Protein AF-0000000080101592 (afdb_homodimer)

Secondary structure (DSSP, 8-state):
------------PPPSEEEPP--GGGGG--S---B-SSPEEEEEEEE-TT--EEESSTT--EE-GGGGGSPTTS--EETTTTGGG-B---S--TTHHHHHHHHHH-TT-B-HHHHTTT-SEEEEHHHHHHHHHTTT-TT--EEEEEEEETTEEEEEEE--HHHHHHHHT--HHHHHHHHHHHHHHHHHEE-TT-SS---SSPPBSS-EEEEEEEEEEE--TTT-SS--EEEEEEEEE--EE-TTS-EEEEEEEES---HHHHHSHHHHHHHHHHHTTT--EEEEEEE-TTSEEEEEEEEEGGGHHHH-SS-HHHHHHHHHHHHHHHHHH--STT-EEEEEE-GGGHHHHHEEEEEE-GGG--SS-HHHHTTB-/------------PPPSEEEPP--GGGGG--S---B-SSPEEEEEEEE-TT--EEESSTT--EE-GGGGGSPTTS--EETTTTGGG-B---S--TTHHHHHHHHHH-TT-B-HHHHTTT-SEEEEHHHHHHHHHTTT-TT--EEEEEEEETTEEEEEEE--HHHHHHHHT--HHHHHHHHHHHHHHHHHEE-TT-SS---SSPPBSS-EEEEEEEEEEE--TTT-SS--EEEEEEEEE--EE-TTS-EEEEEEEES---HHHHHSHHHHHHHHHHHTTT--EEEEEEE-TTSEEEEEEEEEGGGHHHH-SS-HHHHHHHHHHHHHHHHHH--STT-EEEEEE-GGGHHHHHEEEEEE-GGG--SS-HHHHTTB-

Nearest PDB structures (foldseek):
  6wuk-assembly1_A  TM=8.556E-01  e=9.320E-30  Mus musculus
  6aix-assembly1_A  TM=8.613E-01  e=5.059E-29  Mus musculus
  6aiy-assembly1_A  TM=8.621E-01  e=6.843E-29  Mus musculus
  3fqj-assembly1_A  TM=8.572E-01  e=7.722E-29  Mus musculus
  3fqi-assembly1_A  TM=8.620E-01  e=3.292E-28  Mus musculus

Structure (mmCIF, N/CA/C/O backbone):
data_AF-0000000080101592-model_v1
#
loop_
_entity.id
_entity.type
_entity.pdbx_description
1 polymer 'Decapping nuclease'
#
loop_
_atom_site.group_PDB
_atom_site.id
_atom_site.type_symbol
_atom_site.label_atom_id
_atom_site.label_alt_id
_atom_site.label_comp_id
_atom_site.label_asym_id
_atom_site.label_entity_id
_atom_site.label_seq_id
_atom_site.pdbx_PDB_ins_code
_atom_site.Cartn_x
_atom_site.Cartn_y
_atom_site.Cartn_z
_atom_site.occupancy
_atom_site.B_iso_or_equiv
_atom_site.auth_seq_id
_atom_site.auth_comp_id
_atom_site.auth_asym_id
_atom_site.auth_atom_id
_atom_site.pdbx_PDB_model_num
ATOM 1 N N . MET A 1 1 ? 47.469 8.672 8.914 1 27.03 1 MET A N 1
ATOM 2 C CA . MET A 1 1 ? 46.625 8.68 7.723 1 27.03 1 MET A CA 1
ATOM 3 C C . MET A 1 1 ? 46.406 7.262 7.211 1 27.03 1 MET A C 1
ATOM 5 O O . MET A 1 1 ? 46.188 7.059 6.016 1 27.03 1 MET A O 1
ATOM 9 N N . GLN A 1 2 ? 46.469 6.207 8.016 1 30.5 2 GLN A N 1
ATOM 10 C CA . GLN A 1 2 ? 46.406 4.809 7.605 1 30.5 2 GLN A CA 1
ATOM 11 C C . GLN A 1 2 ? 45.031 4.492 7.02 1 30.5 2 GLN A C 1
ATOM 13 O O . GLN A 1 2 ? 44 4.68 7.684 1 30.5 2 GLN A O 1
ATOM 18 N N . MET A 1 3 ? 44.844 4.559 5.625 1 28.98 3 MET A N 1
ATOM 19 C CA . MET A 1 3 ? 43.75 4.18 4.746 1 28.98 3 MET A CA 1
ATOM 20 C C . MET A 1 3 ? 43.25 2.76 5.043 1 28.98 3 MET A C 1
ATOM 22 O O . MET A 1 3 ? 44.062 1.817 5.004 1 28.98 3 MET A O 1
ATOM 26 N N . HIS A 1 4 ? 42.344 2.557 5.988 1 32.12 4 HIS A N 1
ATOM 27 C CA . HIS A 1 4 ? 41.688 1.273 6.164 1 32.12 4 HIS A CA 1
ATOM 28 C C . HIS A 1 4 ? 41.188 0.731 4.832 1 32.12 4 HIS A C 1
ATOM 30 O O . HIS A 1 4 ? 40.281 1.323 4.215 1 32.12 4 HIS A O 1
ATOM 36 N N . GLN A 1 5 ? 42.031 0.12 4.008 1 31.02 5 GLN A N 1
ATOM 37 C CA . GLN A 1 5 ? 41.688 -0.675 2.834 1 31.02 5 GLN A CA 1
ATOM 38 C C . GLN A 1 5 ? 40.531 -1.646 3.145 1 31.02 5 GLN A C 1
ATOM 40 O O . GLN A 1 5 ? 40.688 -2.543 3.975 1 31.02 5 GLN A O 1
ATOM 45 N N . GLN A 1 6 ? 39.312 -1.192 3.205 1 32.12 6 GLN A N 1
ATOM 46 C CA . GLN A 1 6 ? 38.219 -2.148 3.146 1 32.12 6 GLN A CA 1
ATOM 47 C C . GLN A 1 6 ? 38.5 -3.262 2.145 1 32.12 6 GLN A C 1
ATOM 49 O O . GLN A 1 6 ? 38.688 -3.002 0.953 1 32.12 6 GLN A O 1
ATOM 54 N N . GLN A 1 7 ? 39.312 -4.227 2.477 1 32.22 7 GLN A N 1
ATOM 55 C CA . GLN A 1 7 ? 39.5 -5.426 1.667 1 32.22 7 GLN A CA 1
ATOM 56 C C . GLN A 1 7 ? 38.156 -5.883 1.061 1 32.22 7 GLN A C 1
ATOM 58 O O . GLN A 1 7 ? 37.219 -6.23 1.786 1 32.22 7 GLN A O 1
ATOM 63 N N . GLN A 1 8 ? 37.781 -5.348 -0.019 1 35.91 8 GLN A N 1
ATOM 64 C CA . GLN A 1 8 ? 36.781 -6.012 -0.834 1 35.91 8 GLN A CA 1
ATOM 65 C C . GLN A 1 8 ? 37 -7.52 -0.874 1 35.91 8 GLN A C 1
ATOM 67 O O . GLN A 1 8 ? 38.031 -7.988 -1.388 1 35.91 8 GLN A O 1
ATOM 72 N N . VAL A 1 9 ? 36.781 -8.25 0.094 1 37.69 9 VAL A N 1
ATOM 73 C CA . VAL A 1 9 ? 36.875 -9.695 -0.072 1 37.69 9 VAL A CA 1
ATOM 74 C C . VAL A 1 9 ? 36.406 -10.086 -1.475 1 37.69 9 VAL A C 1
ATOM 76 O O . VAL A 1 9 ? 35.25 -9.859 -1.839 1 37.69 9 VAL A O 1
ATOM 79 N N . SER A 1 10 ? 37.219 -10.125 -2.428 1 43.47 10 SER A N 1
ATOM 80 C CA . SER A 1 10 ? 36.969 -10.57 -3.797 1 43.47 10 SER A CA 1
ATOM 81 C C . SER A 1 10 ? 36.219 -11.898 -3.82 1 43.47 10 SER A C 1
ATOM 83 O O . SER A 1 10 ? 36.719 -12.914 -3.33 1 43.47 10 SER A O 1
ATOM 85 N N . ARG A 1 11 ? 34.938 -11.945 -3.646 1 53.31 11 ARG A N 1
ATOM 86 C CA . ARG A 1 11 ? 34.188 -13.18 -3.809 1 53.31 11 ARG A CA 1
ATOM 87 C C . ARG A 1 11 ? 34.625 -13.93 -5.059 1 53.31 11 ARG A C 1
ATOM 89 O O . ARG A 1 11 ? 34.875 -13.32 -6.102 1 53.31 11 ARG A O 1
ATOM 96 N N . ARG A 1 12 ? 35.188 -15.109 -4.895 1 53.81 12 ARG A N 1
ATOM 97 C CA . ARG A 1 12 ? 35.594 -15.984 -5.988 1 53.81 12 ARG A CA 1
ATOM 98 C C . ARG A 1 12 ? 34.5 -16.031 -7.078 1 53.81 12 ARG A C 1
ATOM 100 O O . ARG A 1 12 ? 33.312 -16.125 -6.781 1 53.81 12 ARG A O 1
ATOM 107 N N . PRO A 1 13 ? 34.969 -15.727 -8.344 1 62.84 13 PRO A N 1
ATOM 108 C CA . PRO A 1 13 ? 34.031 -15.781 -9.461 1 62.84 13 PRO A CA 1
ATOM 109 C C . PRO A 1 13 ? 33.281 -17.125 -9.555 1 62.84 13 PRO A C 1
ATOM 111 O O . PRO A 1 13 ? 33.906 -18.172 -9.367 1 62.84 13 PRO A O 1
ATOM 114 N N . ILE A 1 14 ? 31.984 -17.062 -9.492 1 71.31 14 ILE A N 1
ATOM 115 C CA . ILE A 1 14 ? 31.172 -18.266 -9.664 1 71.31 14 ILE A CA 1
ATOM 116 C C . ILE A 1 14 ? 31.406 -18.844 -11.047 1 71.31 14 ILE A C 1
ATOM 118 O O . ILE A 1 14 ? 31.469 -18.125 -12.039 1 71.31 14 ILE A O 1
ATOM 122 N N . ALA A 1 15 ? 31.625 -20.094 -11.055 1 79.38 15 ALA A N 1
ATOM 123 C CA . ALA A 1 15 ? 31.828 -20.828 -12.305 1 79.38 15 ALA A CA 1
ATOM 124 C C . ALA A 1 15 ? 30.641 -20.625 -13.258 1 79.38 15 ALA A C 1
ATOM 126 O O . ALA A 1 15 ? 29.578 -20.172 -12.836 1 79.38 15 ALA A O 1
ATOM 127 N N . ASN A 1 16 ? 30.891 -20.875 -14.516 1 86.94 16 ASN A N 1
ATOM 128 C CA . ASN A 1 16 ? 29.875 -20.688 -15.555 1 86.94 16 ASN A CA 1
ATOM 129 C C . ASN A 1 16 ? 28.688 -21.625 -15.352 1 86.94 16 ASN A C 1
ATOM 131 O O . ASN A 1 16 ? 27.562 -21.297 -15.727 1 86.94 16 ASN A O 1
ATOM 135 N N . GLU A 1 17 ? 29.016 -22.766 -14.766 1 90.44 17 GLU A N 1
ATOM 136 C CA . GLU A 1 17 ? 27.984 -23.734 -14.398 1 90.44 17 GLU A CA 1
ATOM 137 C C . GLU A 1 17 ? 28.188 -24.234 -12.977 1 90.44 17 GLU A C 1
ATOM 139 O O . GLU A 1 17 ? 29.297 -24.578 -12.57 1 90.44 17 GLU A O 1
ATOM 144 N N . VAL A 1 18 ? 27.078 -24.188 -12.273 1 93.44 18 VAL A N 1
ATOM 145 C CA . VAL A 1 18 ? 27.188 -24.562 -10.867 1 93.44 18 VAL A CA 1
ATOM 146 C C . VAL A 1 18 ? 26 -25.438 -10.477 1 93.44 18 VAL A C 1
ATOM 148 O O . VAL A 1 18 ? 24.875 -25.188 -10.891 1 93.44 18 VAL A O 1
ATOM 151 N N . HIS A 1 19 ? 26.344 -26.531 -9.781 1 95.12 19 HIS A N 1
ATOM 152 C CA . HIS A 1 19 ? 25.328 -27.297 -9.062 1 95.12 19 HIS A CA 1
ATOM 153 C C . HIS A 1 19 ? 25.031 -26.672 -7.703 1 95.12 19 HIS A C 1
ATOM 155 O O . HIS A 1 19 ? 25.938 -26.484 -6.891 1 95.12 19 HIS A O 1
ATOM 161 N N . ILE A 1 20 ? 23.781 -26.344 -7.465 1 95.5 20 ILE A N 1
ATOM 162 C CA . ILE A 1 20 ? 23.406 -25.812 -6.164 1 95.5 20 ILE A CA 1
ATOM 163 C C . ILE A 1 20 ? 23.078 -26.953 -5.203 1 95.5 20 ILE A C 1
ATOM 165 O O . ILE A 1 20 ? 22.109 -27.688 -5.414 1 95.5 20 ILE A O 1
ATOM 169 N N . PRO A 1 21 ? 23.812 -27.016 -4.176 1 93.75 21 PRO A N 1
ATOM 170 C CA . PRO A 1 21 ? 23.594 -28.141 -3.258 1 93.75 21 PRO A CA 1
ATOM 171 C C . PRO A 1 21 ? 22.312 -28 -2.439 1 93.75 21 PRO A C 1
ATOM 173 O O . PRO A 1 21 ? 21.922 -26.875 -2.105 1 93.75 21 PRO A O 1
ATOM 176 N N . PHE A 1 22 ? 21.719 -29.078 -2.146 1 94.31 22 PHE A N 1
ATOM 177 C CA . PHE A 1 22 ? 20.547 -29.141 -1.283 1 94.31 22 PHE A CA 1
ATOM 178 C C . PHE A 1 22 ? 20.875 -29.844 0.029 1 94.31 22 PHE A C 1
ATOM 180 O O . PHE A 1 22 ? 21.469 -30.938 0.027 1 94.31 22 PHE A O 1
ATOM 187 N N . ASP A 1 23 ? 20.531 -29.219 1.12 1 91.31 23 ASP A N 1
ATOM 188 C CA . ASP A 1 23 ? 20.766 -29.766 2.453 1 91.31 23 ASP A CA 1
ATOM 189 C C . ASP A 1 23 ? 19.453 -30.156 3.129 1 91.31 23 ASP A C 1
ATOM 191 O O . ASP A 1 23 ? 18.656 -29.281 3.488 1 91.31 23 ASP A O 1
ATOM 195 N N . ASN A 1 24 ? 19.328 -31.422 3.447 1 92.06 24 ASN A N 1
ATOM 196 C CA . ASN A 1 24 ? 18.094 -31.922 4.055 1 92.06 24 ASN A CA 1
ATOM 197 C C . ASN A 1 24 ? 17.844 -31.297 5.422 1 92.06 24 ASN A C 1
ATOM 199 O O . ASN A 1 24 ? 16.734 -31.344 5.938 1 92.06 24 ASN A O 1
ATOM 203 N N . GLN A 1 25 ? 18.781 -30.703 5.984 1 90.75 25 GLN A N 1
ATOM 204 C CA . GLN A 1 25 ? 18.641 -30.078 7.297 1 90.75 25 GLN A CA 1
ATOM 205 C C . GLN A 1 25 ? 17.688 -28.875 7.227 1 90.75 25 GLN A C 1
ATOM 207 O O . GLN A 1 25 ? 17.203 -28.406 8.258 1 90.75 25 GLN A O 1
ATOM 212 N N . ILE A 1 26 ? 17.391 -28.516 5.949 1 91.44 26 ILE A N 1
ATOM 213 C CA . ILE A 1 26 ? 16.547 -27.359 5.734 1 91.44 26 ILE A CA 1
ATOM 214 C C . ILE A 1 26 ? 15.164 -27.609 6.34 1 91.44 26 ILE A C 1
ATOM 216 O O . ILE A 1 26 ? 14.5 -26.688 6.805 1 91.44 26 ILE A O 1
ATOM 220 N N . TYR A 1 27 ? 14.742 -28.844 6.441 1 91.38 27 TYR A N 1
ATOM 221 C CA . TYR A 1 27 ? 13.406 -29.203 6.91 1 91.38 27 TYR A CA 1
ATOM 222 C C . TYR A 1 27 ? 13.258 -28.938 8.398 1 91.38 27 TYR A C 1
ATOM 224 O O . TYR A 1 27 ? 12.141 -28.844 8.914 1 91.38 27 TYR A O 1
ATOM 232 N N . GLY A 1 28 ? 14.383 -28.766 9.141 1 87.38 28 GLY A N 1
ATOM 233 C CA . GLY A 1 28 ? 14.383 -28.484 10.57 1 87.38 28 GLY A CA 1
ATOM 234 C C . GLY A 1 28 ? 14.508 -27 10.875 1 87.38 28 GLY A C 1
ATOM 235 O O . GLY A 1 28 ? 14.742 -26.625 12.031 1 87.38 28 GLY A O 1
ATOM 236 N N . THR A 1 29 ? 14.43 -26.234 9.852 1 85.19 29 THR A N 1
ATOM 237 C CA . THR A 1 29 ? 14.57 -24.797 10.031 1 85.19 29 THR A CA 1
ATOM 238 C C . THR A 1 29 ? 13.539 -24.281 11.039 1 85.19 29 THR A C 1
ATOM 240 O O . THR A 1 29 ? 12.352 -24.578 10.922 1 85.19 29 THR A O 1
ATOM 243 N N . LYS A 1 30 ? 14.039 -23.656 12.18 1 76.94 30 LYS A N 1
ATOM 244 C CA . LYS A 1 30 ? 13.156 -23.125 13.219 1 76.94 30 LYS A CA 1
ATOM 245 C C . LYS A 1 30 ? 13.141 -21.594 13.195 1 76.94 30 LYS A C 1
ATOM 247 O O . LYS A 1 30 ? 12.156 -20.984 13.609 1 76.94 30 LYS A O 1
ATOM 252 N N . ASN A 1 31 ? 14.391 -21.047 12.875 1 62.19 31 ASN A N 1
ATOM 253 C CA . ASN A 1 31 ? 14.461 -19.594 12.883 1 62.19 31 ASN A CA 1
ATOM 254 C C . ASN A 1 31 ? 13.922 -19 11.586 1 62.19 31 ASN A C 1
ATOM 256 O O . ASN A 1 31 ? 14.312 -19.422 10.492 1 62.19 31 ASN A O 1
ATOM 260 N N . PRO A 1 32 ? 12.805 -18.516 11.656 1 53.41 32 PRO A N 1
ATOM 261 C CA . PRO A 1 32 ? 12.109 -18.062 10.453 1 53.41 32 PRO A CA 1
ATOM 262 C C . PRO A 1 32 ? 13.016 -17.266 9.523 1 53.41 32 PRO A C 1
ATOM 264 O O . PRO A 1 32 ? 13.727 -16.359 9.961 1 53.41 32 PRO A O 1
ATOM 267 N N . PRO A 1 33 ? 13.531 -17.922 8.406 1 54.38 33 PRO A N 1
ATOM 268 C CA . PRO A 1 33 ? 14.016 -16.938 7.43 1 54.38 33 PRO A CA 1
ATOM 269 C C . PRO A 1 33 ? 13.062 -15.758 7.266 1 54.38 33 PRO A C 1
ATOM 271 O O . PRO A 1 33 ? 11.852 -15.945 7.16 1 54.38 33 PRO A O 1
ATOM 274 N N . ARG A 1 34 ? 13.445 -14.5 7.762 1 58.56 34 ARG A N 1
ATOM 275 C CA . ARG A 1 34 ? 12.578 -13.344 7.949 1 58.56 34 ARG A CA 1
ATOM 276 C C . ARG A 1 34 ? 12.039 -12.836 6.613 1 58.56 34 ARG A C 1
ATOM 278 O O . ARG A 1 34 ? 12.758 -12.164 5.867 1 58.56 34 ARG A O 1
ATOM 285 N N . PHE A 1 35 ? 11.547 -13.875 5.602 1 54.69 35 PHE A N 1
ATOM 286 C CA . PHE A 1 35 ? 10.641 -13.078 4.785 1 54.69 35 PHE A CA 1
ATOM 287 C C . PHE A 1 35 ? 9.703 -12.258 5.664 1 54.69 35 PHE A C 1
ATOM 289 O O . PHE A 1 35 ? 9.102 -12.781 6.598 1 54.69 35 PHE A O 1
ATOM 296 N N . GLU A 1 36 ? 10.133 -11.039 5.809 1 56.06 36 GLU A N 1
ATOM 297 C CA . GLU A 1 36 ? 9.406 -10.164 6.723 1 56.06 36 GLU A CA 1
ATOM 298 C C . GLU A 1 36 ? 7.945 -10.578 6.848 1 56.06 36 GLU A C 1
ATOM 300 O O . GLU A 1 36 ? 7.32 -10.977 5.863 1 56.06 36 GLU A O 1
ATOM 305 N N . LYS A 1 37 ? 7.523 -10.703 8.008 1 59.22 37 LYS A N 1
ATOM 306 C CA . LYS A 1 37 ? 6.207 -11.172 8.43 1 59.22 37 LYS A CA 1
ATOM 307 C C . LYS A 1 37 ? 5.102 -10.555 7.57 1 59.22 37 LYS A C 1
ATOM 309 O O . LYS A 1 37 ? 4.133 -11.234 7.223 1 59.22 37 LYS A O 1
ATOM 314 N N . GLN A 1 38 ? 5.32 -9.383 7.164 1 72.5 38 GLN A N 1
ATOM 315 C CA . GLN A 1 38 ? 4.234 -8.852 6.344 1 72.5 38 GLN A CA 1
ATOM 316 C C . GLN A 1 38 ? 4.781 -8.07 5.152 1 72.5 38 GLN A C 1
ATOM 318 O O . GLN A 1 38 ? 5.523 -7.098 5.332 1 72.5 38 GLN A O 1
ATOM 323 N N . ALA A 1 39 ? 4.5 -8.664 3.961 1 89.06 39 ALA A N 1
ATOM 324 C CA . ALA A 1 39 ? 4.852 -7.965 2.727 1 89.06 39 ALA A CA 1
ATOM 325 C C . ALA A 1 39 ? 4.219 -6.578 2.68 1 89.06 39 ALA A C 1
ATOM 327 O O . ALA A 1 39 ? 3.137 -6.363 3.234 1 89.06 39 ALA A O 1
ATOM 328 N N . LYS A 1 40 ? 4.91 -5.68 2.172 1 92.88 40 LYS A N 1
ATOM 329 C CA . LYS A 1 40 ? 4.41 -4.316 2.047 1 92.88 40 LYS A CA 1
ATOM 330 C C . LYS A 1 40 ? 3.611 -4.137 0.76 1 92.88 40 LYS A C 1
ATOM 332 O O . LYS A 1 40 ? 4.137 -4.336 -0.337 1 92.88 40 LYS A O 1
ATOM 337 N N . PHE A 1 41 ? 2.357 -3.807 0.931 1 96.06 41 PHE A N 1
ATOM 338 C CA . PHE A 1 41 ? 1.538 -3.471 -0.227 1 96.06 41 PHE A CA 1
ATOM 339 C C . PHE A 1 41 ? 2.053 -2.209 -0.907 1 96.06 41 PHE A C 1
ATOM 341 O O . PHE A 1 41 ? 2.385 -1.229 -0.237 1 96.06 41 PHE A O 1
ATOM 348 N N . ILE A 1 42 ? 2.08 -2.223 -2.309 1 97.19 42 ILE A N 1
ATOM 349 C CA . ILE A 1 42 ? 2.604 -1.077 -3.045 1 97.19 42 ILE A CA 1
ATOM 350 C C . ILE A 1 42 ? 1.514 -0.505 -3.949 1 97.19 42 ILE A C 1
ATOM 352 O O . ILE A 1 42 ? 1.354 0.714 -4.043 1 97.19 42 ILE A O 1
ATOM 356 N N . SER A 1 43 ? 0.833 -1.422 -4.613 1 97.75 43 SER A N 1
ATOM 357 C CA . SER A 1 43 ? -0.112 -0.959 -5.625 1 97.75 43 SER A CA 1
ATOM 358 C C . SER A 1 43 ? -1.057 -2.078 -6.051 1 97.75 43 SER A C 1
ATOM 360 O O . SER A 1 43 ? -0.912 -3.221 -5.613 1 97.75 43 SER A O 1
ATOM 362 N N . GLU A 1 44 ? -2.039 -1.667 -6.746 1 98.31 44 GLU A N 1
ATOM 363 C CA . GLU A 1 44 ? -2.965 -2.584 -7.402 1 98.31 44 GLU A CA 1
ATOM 364 C C . GLU A 1 44 ? -3.354 -2.08 -8.789 1 98.31 44 GLU A C 1
ATOM 366 O O . GLU A 1 44 ? -3.328 -0.874 -9.047 1 98.31 44 GLU A O 1
ATOM 371 N N . TYR A 1 45 ? -3.691 -2.996 -9.688 1 98.56 45 TYR A N 1
ATOM 372 C CA . TYR A 1 45 ? -4.082 -2.621 -11.039 1 98.56 45 TYR A CA 1
ATOM 373 C C . TYR A 1 45 ? -4.961 -3.695 -11.672 1 98.56 45 TYR A C 1
ATOM 375 O O . TYR A 1 45 ? -5.043 -4.816 -11.164 1 98.56 45 TYR A O 1
ATOM 383 N N . CYS A 1 46 ? -5.586 -3.312 -12.727 1 98.19 46 CYS A N 1
ATOM 384 C CA . CYS A 1 46 ? -6.391 -4.215 -13.547 1 98.19 46 CYS A CA 1
ATOM 385 C C . CYS A 1 46 ? -5.867 -4.266 -14.977 1 98.19 46 CYS A C 1
ATOM 387 O O . CYS A 1 46 ? -5.246 -3.312 -15.445 1 98.19 46 CYS A O 1
ATOM 389 N N . ILE A 1 47 ? -6.023 -5.375 -15.539 1 97.88 47 ILE A N 1
ATOM 390 C CA . ILE A 1 47 ? -5.793 -5.535 -16.969 1 97.88 47 ILE A CA 1
ATOM 391 C C . ILE A 1 47 ? -7.121 -5.746 -17.688 1 97.88 47 ILE A C 1
ATOM 393 O O . ILE A 1 47 ? -7.887 -6.652 -17.344 1 97.88 47 ILE A O 1
ATOM 397 N N . THR A 1 48 ? -7.391 -4.941 -18.656 1 97.12 48 THR A N 1
ATOM 398 C CA . THR A 1 48 ? -8.656 -5 -19.391 1 97.12 48 THR A CA 1
ATOM 399 C C . THR A 1 48 ? -8.648 -6.141 -20.406 1 97.12 48 THR A C 1
ATOM 401 O O . THR A 1 48 ? -7.609 -6.77 -20.625 1 97.12 48 THR A O 1
ATOM 404 N N . TYR A 1 49 ? -9.758 -6.41 -20.984 1 96.44 49 TYR A N 1
ATOM 405 C CA . TYR A 1 49 ? -9.883 -7.422 -22.031 1 96.44 49 TYR A CA 1
ATOM 406 C C . TYR A 1 49 ? -8.914 -7.156 -23.172 1 96.44 49 TYR A C 1
ATOM 408 O O . TYR A 1 49 ? -8.344 -8.086 -23.75 1 96.44 49 TYR A O 1
ATOM 416 N N . GLY A 1 50 ? -8.68 -5.898 -23.5 1 95.62 50 GLY A N 1
ATOM 417 C CA . GLY A 1 50 ? -7.738 -5.5 -24.531 1 95.62 50 GLY A CA 1
ATOM 418 C C . GLY A 1 50 ? -6.297 -5.461 -24.047 1 95.62 50 GLY A C 1
ATOM 419 O O . GLY A 1 50 ? -5.434 -4.883 -24.703 1 95.62 50 GLY A O 1
ATOM 420 N N . ARG A 1 51 ? -6.023 -6.004 -22.875 1 96.06 51 ARG A N 1
ATOM 421 C CA . ARG A 1 51 ? -4.715 -6.164 -22.25 1 96.06 51 ARG A CA 1
ATOM 422 C C . ARG A 1 51 ? -4.086 -4.809 -21.938 1 96.06 51 ARG A C 1
ATOM 424 O O . ARG A 1 51 ? -2.877 -4.629 -22.094 1 96.06 51 ARG A O 1
ATOM 431 N N . LYS A 1 52 ? -4.934 -3.863 -21.594 1 96.94 52 LYS A N 1
ATOM 432 C CA . LYS A 1 52 ? -4.461 -2.57 -21.109 1 96.94 52 LYS A CA 1
ATOM 433 C C . LYS A 1 52 ? -4.402 -2.539 -19.594 1 96.94 52 LYS A C 1
ATOM 435 O O . LYS A 1 52 ? -5.348 -2.959 -18.922 1 96.94 52 LYS A O 1
ATOM 440 N N . LEU A 1 53 ? -3.291 -2.072 -19.125 1 97.94 53 LEU A N 1
ATOM 441 C CA . LEU A 1 53 ? -3.141 -1.965 -17.672 1 97.94 53 LEU A CA 1
ATOM 442 C C . LEU A 1 53 ? -3.773 -0.678 -17.156 1 97.94 53 LEU A C 1
ATOM 444 O O . LEU A 1 53 ? -3.479 0.409 -17.656 1 97.94 53 LEU A O 1
ATOM 448 N N . GLN A 1 54 ? -4.707 -0.772 -16.266 1 97.75 54 GLN A N 1
ATOM 449 C CA . GLN A 1 54 ? -5.34 0.348 -15.578 1 97.75 54 GLN A CA 1
ATOM 450 C C . GLN A 1 54 ? -5.047 0.312 -14.086 1 97.75 54 GLN A C 1
ATOM 452 O O . GLN A 1 54 ? -5.344 -0.677 -13.414 1 97.75 54 GLN A O 1
ATOM 457 N N . LEU A 1 55 ? -4.5 1.424 -13.609 1 97.5 55 LEU A N 1
ATOM 458 C CA . LEU A 1 55 ? -4.203 1.491 -12.188 1 97.5 55 LEU A CA 1
ATOM 459 C C . LEU A 1 55 ? -5.488 1.562 -11.367 1 97.5 55 LEU A C 1
ATOM 461 O O . LEU A 1 55 ? -6.484 2.139 -11.812 1 97.5 55 LEU A O 1
ATOM 465 N N . GLY A 1 56 ? -5.406 0.968 -10.172 1 97.38 56 GLY A N 1
ATOM 466 C CA . GLY A 1 56 ? -6.555 0.966 -9.281 1 97.38 56 GLY A CA 1
ATOM 467 C C . GLY A 1 56 ? -7.348 -0.327 -9.328 1 97.38 56 GLY A C 1
ATOM 468 O O . GLY A 1 56 ? -6.961 -1.271 -10.023 1 97.38 56 GLY A O 1
ATOM 469 N N . ARG A 1 57 ? -8.469 -0.357 -8.641 1 97.75 57 ARG A N 1
ATOM 470 C CA . ARG A 1 57 ? -9.188 -1.604 -8.391 1 97.75 57 ARG A CA 1
ATOM 471 C C . ARG A 1 57 ? -10.57 -1.575 -9.031 1 97.75 57 ARG A C 1
ATOM 473 O O . ARG A 1 57 ? -11.422 -2.41 -8.727 1 97.75 57 ARG A O 1
ATOM 480 N N . MET A 1 58 ? -10.836 -0.649 -9.922 1 96.31 58 MET A N 1
ATOM 481 C CA . MET A 1 58 ? -12.195 -0.387 -10.391 1 96.31 58 MET A CA 1
ATOM 482 C C . MET A 1 58 ? -12.766 -1.6 -11.117 1 96.31 58 MET A C 1
ATOM 484 O O . MET A 1 58 ? -13.969 -1.865 -11.047 1 96.31 58 MET A O 1
ATOM 488 N N . ARG A 1 59 ? -11.93 -2.363 -11.781 1 95.81 59 ARG A N 1
ATOM 489 C CA . ARG A 1 59 ? -12.422 -3.488 -12.562 1 95.81 59 ARG A CA 1
ATOM 490 C C . ARG A 1 59 ? -12.328 -4.789 -11.773 1 95.81 59 ARG A C 1
ATOM 492 O O . ARG A 1 59 ? -12.688 -5.855 -12.281 1 95.81 59 ARG A O 1
ATOM 499 N N . ALA A 1 60 ? -11.836 -4.758 -10.531 1 97.25 60 ALA A N 1
ATOM 500 C CA . ALA A 1 60 ? -11.805 -5.957 -9.695 1 97.25 60 ALA A CA 1
ATOM 501 C C . ALA A 1 60 ? -13.211 -6.484 -9.438 1 97.25 60 ALA A C 1
ATOM 503 O O . ALA A 1 60 ? -14.141 -5.707 -9.195 1 97.25 60 ALA A O 1
ATOM 504 N N . LYS A 1 61 ? -13.391 -7.766 -9.508 1 97.38 61 LYS A N 1
ATOM 505 C CA . LYS A 1 61 ? -14.68 -8.375 -9.203 1 97.38 61 LYS A CA 1
ATOM 506 C C . LYS A 1 61 ? -14.93 -8.422 -7.695 1 97.38 61 LYS A C 1
ATOM 508 O O . LYS A 1 61 ? -13.992 -8.305 -6.906 1 97.38 61 LYS A O 1
ATOM 513 N N . ARG A 1 62 ? -16.188 -8.5 -7.387 1 96.94 62 ARG A N 1
ATOM 514 C CA . ARG A 1 62 ? -16.594 -8.617 -5.988 1 96.94 62 ARG A CA 1
ATOM 515 C C . ARG A 1 62 ? -17.047 -10.039 -5.668 1 96.94 62 ARG A C 1
ATOM 517 O O . ARG A 1 62 ? -17.75 -10.672 -6.465 1 96.94 62 ARG A O 1
ATOM 524 N N . LEU A 1 63 ? -16.719 -10.5 -4.523 1 97.38 63 LEU A N 1
ATOM 525 C CA . LEU A 1 63 ? -17.156 -11.812 -4.055 1 97.38 63 LEU A CA 1
ATOM 526 C C . LEU A 1 63 ? -18.672 -11.828 -3.863 1 97.38 63 LEU A C 1
ATOM 528 O O . LEU A 1 63 ? -19.234 -10.922 -3.248 1 97.38 63 LEU A O 1
ATOM 532 N N . HIS A 1 64 ? -19.297 -12.75 -4.492 1 96.81 64 HIS A N 1
ATOM 533 C CA . HIS A 1 64 ? -20.703 -13.055 -4.234 1 96.81 64 HIS A CA 1
ATOM 534 C C . HIS A 1 64 ? -20.844 -14.117 -3.146 1 96.81 64 HIS A C 1
ATOM 536 O O . HIS A 1 64 ? -20.906 -15.312 -3.447 1 96.81 64 HIS A O 1
ATOM 542 N N . ASP A 1 65 ? -21.016 -13.711 -1.9 1 92.62 65 ASP A N 1
ATOM 543 C CA . ASP A 1 65 ? -20.812 -14.625 -0.778 1 92.62 65 ASP A CA 1
ATOM 544 C C . ASP A 1 65 ? -22.141 -15.258 -0.344 1 92.62 65 ASP A C 1
ATOM 546 O O . ASP A 1 65 ? -22.203 -15.891 0.709 1 92.62 65 ASP A O 1
ATOM 550 N N . LYS A 1 66 ? -23.141 -15.102 -1.144 1 91.69 66 LYS A N 1
ATOM 551 C CA . LYS A 1 66 ? -24.469 -15.617 -0.814 1 91.69 66 LYS A CA 1
ATOM 552 C C . LYS A 1 66 ? -24.406 -17.109 -0.492 1 91.69 66 LYS A C 1
ATOM 554 O O . LYS A 1 66 ? -25.031 -17.562 0.465 1 91.69 66 LYS A O 1
ATOM 559 N N . HIS A 1 67 ? -23.609 -17.812 -1.246 1 91.38 67 HIS A N 1
ATOM 560 C CA . HIS A 1 67 ? -23.625 -19.281 -1.147 1 91.38 67 HIS A CA 1
ATOM 561 C C . HIS A 1 67 ? -22.672 -19.766 -0.073 1 91.38 67 HIS A C 1
ATOM 563 O O . HIS A 1 67 ? -22.656 -20.953 0.256 1 91.38 67 HIS A O 1
ATOM 569 N N . LEU A 1 68 ? -21.891 -18.875 0.469 1 91.5 68 LEU A N 1
ATOM 570 C CA . LEU A 1 68 ? -20.984 -19.25 1.554 1 91.5 68 LEU A CA 1
ATOM 571 C C . LEU A 1 68 ? -21.766 -19.641 2.803 1 91.5 68 LEU A C 1
ATOM 573 O O . LEU A 1 68 ? -21.297 -20.438 3.609 1 91.5 68 LEU A O 1
ATOM 577 N N . PHE A 1 69 ? -22.984 -19.109 2.895 1 88.75 69 PHE A N 1
ATOM 578 C CA . PHE A 1 69 ? -23.781 -19.312 4.094 1 88.75 69 PHE A CA 1
ATOM 579 C C . PHE A 1 69 ? -24.953 -20.234 3.805 1 88.75 69 PHE A C 1
ATOM 581 O O . PHE A 1 69 ? -25.828 -20.438 4.66 1 88.75 69 PHE A O 1
ATOM 588 N N . SER A 1 70 ? -24.922 -20.766 2.635 1 89.62 70 SER A N 1
ATOM 589 C CA . SER A 1 70 ? -26.016 -21.672 2.258 1 89.62 70 SER A CA 1
ATOM 590 C C . SER A 1 70 ? -25.734 -23.094 2.744 1 89.62 70 SER A C 1
ATOM 592 O O . SER A 1 70 ? -24.578 -23.484 2.896 1 89.62 70 SER A O 1
ATOM 594 N N . ARG A 1 71 ? -26.906 -23.812 2.965 1 90.25 71 ARG A N 1
ATOM 595 C CA . ARG A 1 71 ? -26.781 -25.234 3.303 1 90.25 71 ARG A CA 1
ATOM 596 C C . ARG A 1 71 ? -26.188 -26.016 2.145 1 90.25 71 ARG A C 1
ATOM 598 O O . ARG A 1 71 ? -26.516 -25.781 0.982 1 90.25 71 ARG A O 1
ATOM 605 N N . PRO A 1 72 ? -25.281 -26.984 2.547 1 87.25 72 PRO A N 1
ATOM 606 C CA . PRO A 1 72 ? -24.75 -27.828 1.479 1 87.25 72 PRO A CA 1
ATOM 607 C C . PRO A 1 72 ? -25.844 -28.469 0.637 1 87.25 72 PRO A C 1
ATOM 609 O O . PRO A 1 72 ? -26.891 -28.859 1.168 1 87.25 72 PRO A O 1
ATOM 612 N N . ASN A 1 73 ? -25.688 -28.547 -0.576 1 89.19 73 ASN A N 1
ATOM 613 C CA . ASN A 1 73 ? -26.562 -29.188 -1.547 1 89.19 73 ASN A CA 1
ATOM 614 C C . ASN A 1 73 ? -27.797 -28.344 -1.844 1 89.19 73 ASN A C 1
ATOM 616 O O . ASN A 1 73 ? -28.703 -28.766 -2.555 1 89.19 73 ASN A O 1
ATOM 620 N N . SER A 1 74 ? -27.781 -27.109 -1.289 1 92.56 74 SER A N 1
ATOM 621 C CA . SER A 1 74 ? -28.875 -26.203 -1.605 1 92.56 74 SER A CA 1
ATOM 622 C C . SER A 1 74 ? -28.641 -25.484 -2.924 1 92.56 74 SER A C 1
ATOM 624 O O . SER A 1 74 ? -29.516 -24.781 -3.424 1 92.56 74 SER A O 1
ATOM 626 N N . PHE A 1 75 ? -27.531 -25.531 -3.447 1 94.44 75 PHE A N 1
ATOM 627 C CA . PHE A 1 75 ? -27.156 -25.016 -4.754 1 94.44 75 PHE A CA 1
ATOM 628 C C . PHE A 1 75 ? -26.203 -25.984 -5.461 1 94.44 75 PHE A C 1
ATOM 630 O O . PHE A 1 75 ? -25.734 -26.953 -4.859 1 94.44 75 PHE A O 1
ATOM 637 N N . SER A 1 76 ? -26.062 -25.828 -6.75 1 95.88 76 SER A N 1
ATOM 638 C CA . SER A 1 76 ? -25.125 -26.641 -7.531 1 95.88 76 SER A CA 1
ATOM 639 C C . SER A 1 76 ? -24.531 -25.812 -8.672 1 95.88 76 SER A C 1
ATOM 641 O O . SER A 1 76 ? -25.25 -25.281 -9.508 1 95.88 76 SER A O 1
ATOM 643 N N . PHE A 1 77 ? -23.234 -25.656 -8.656 1 97.81 77 PHE A N 1
ATOM 644 C CA . PHE A 1 77 ? -22.5 -25.031 -9.75 1 97.81 77 PHE A CA 1
ATOM 645 C C . PHE A 1 77 ? -21.922 -26.094 -10.688 1 97.81 77 PHE A C 1
ATOM 647 O O . PHE A 1 77 ? -21.125 -26.922 -10.266 1 97.81 77 PHE A O 1
ATOM 654 N N . ASP A 1 78 ? -22.328 -26.094 -11.945 1 98.44 78 ASP A N 1
ATOM 655 C CA . ASP A 1 78 ? -21.719 -26.938 -12.961 1 98.44 78 ASP A CA 1
ATOM 656 C C . ASP A 1 78 ? -20.469 -26.297 -13.555 1 98.44 78 ASP A C 1
ATOM 658 O O . ASP A 1 78 ? -20.578 -25.391 -14.391 1 98.44 78 ASP A O 1
ATOM 662 N N . LEU A 1 79 ? -19.375 -26.828 -13.219 1 98.56 79 LEU A N 1
ATOM 663 C CA . LEU A 1 79 ? -18.109 -26.203 -13.617 1 98.56 79 LEU A CA 1
ATOM 664 C C . LEU A 1 79 ? -17.812 -26.484 -15.086 1 98.56 79 LEU A C 1
ATOM 666 O O . LEU A 1 79 ? -16.922 -25.844 -15.672 1 98.56 79 LEU A O 1
ATOM 670 N N . ASN A 1 80 ? -18.531 -27.375 -15.672 1 97.75 80 ASN A N 1
ATOM 671 C CA . ASN A 1 80 ? -18.328 -27.672 -17.078 1 97.75 80 ASN A CA 1
ATOM 672 C C . ASN A 1 80 ? -19.016 -26.641 -17.984 1 97.75 80 ASN A C 1
ATOM 674 O O . ASN A 1 80 ? -18.719 -26.562 -19.172 1 97.75 80 ASN A O 1
ATOM 678 N N . HIS A 1 81 ? -19.938 -25.984 -17.422 1 97.81 81 HIS A N 1
ATOM 679 C CA . HIS A 1 81 ? -20.75 -25.062 -18.203 1 97.81 81 HIS A CA 1
ATOM 680 C C . HIS A 1 81 ? -19.891 -24 -18.891 1 97.81 81 HIS A C 1
ATOM 682 O O . HIS A 1 81 ? -19.109 -23.312 -18.234 1 97.81 81 HIS A O 1
ATOM 688 N N . GLY A 1 82 ? -20 -23.891 -20.266 1 97.44 82 GLY A N 1
ATOM 689 C CA . GLY A 1 82 ? -19.312 -22.859 -21.016 1 97.44 82 GLY A CA 1
ATOM 690 C C . GLY A 1 82 ? -17.922 -23.281 -21.469 1 97.44 82 GLY A C 1
ATOM 691 O O . GLY A 1 82 ? -17.203 -22.5 -22.094 1 97.44 82 GLY A O 1
ATOM 692 N N . PHE A 1 83 ? -17.484 -24.516 -21.234 1 97.56 83 PHE A N 1
ATOM 693 C CA . PHE A 1 83 ? -16.156 -24.984 -21.594 1 97.56 83 PHE A CA 1
ATOM 694 C C . PHE A 1 83 ? -15.891 -24.797 -23.078 1 97.56 83 PHE A C 1
ATOM 696 O O . PHE A 1 83 ? -14.797 -24.391 -23.484 1 97.56 83 PHE A O 1
ATOM 703 N N . GLU A 1 84 ? -16.875 -24.953 -23.906 1 95.88 84 GLU A N 1
ATOM 704 C CA . GLU A 1 84 ? -16.734 -24.922 -25.359 1 95.88 84 GLU A CA 1
ATOM 705 C C . GLU A 1 84 ? -16.5 -23.5 -25.875 1 95.88 84 GLU A C 1
ATOM 707 O O . GLU A 1 84 ? -16.016 -23.297 -26.984 1 95.88 84 GLU A O 1
ATOM 712 N N . THR A 1 85 ? -16.844 -22.531 -25.062 1 97.38 85 THR A N 1
ATOM 713 C CA . T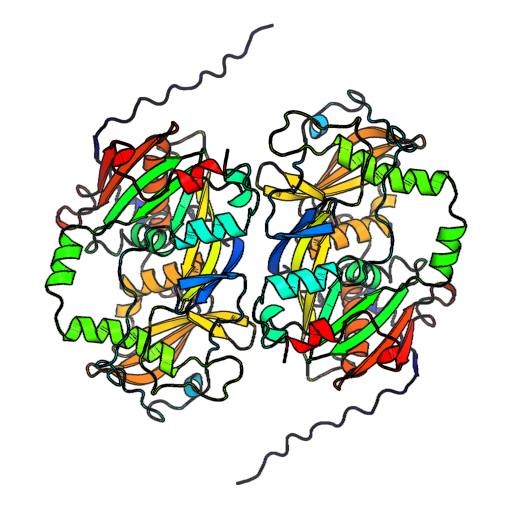HR A 1 85 ? -16.719 -21.141 -25.5 1 97.38 85 THR A CA 1
ATOM 714 C C . THR A 1 85 ? -15.625 -20.438 -24.703 1 97.38 85 THR A C 1
ATOM 716 O O . THR A 1 85 ? -15.562 -19.203 -24.688 1 97.38 85 THR A O 1
ATOM 719 N N . PHE A 1 86 ? -14.797 -21.234 -23.984 1 97.19 86 PHE A N 1
ATOM 720 C CA . PHE A 1 86 ? -13.727 -20.688 -23.172 1 97.19 86 PHE A CA 1
ATOM 721 C C . PHE A 1 86 ? -12.828 -19.766 -24 1 97.19 86 PHE A C 1
ATOM 723 O O . PHE A 1 86 ? -12.469 -20.109 -25.125 1 97.19 86 PHE A O 1
ATOM 730 N N . ASP A 1 87 ? -12.555 -18.547 -23.484 1 97.19 87 ASP A N 1
ATOM 731 C CA . ASP A 1 87 ? -11.75 -17.516 -24.141 1 97.19 87 ASP A CA 1
ATOM 732 C C . ASP A 1 87 ? -10.477 -17.234 -23.344 1 97.19 87 ASP A C 1
ATOM 734 O O . ASP A 1 87 ? -10.391 -16.219 -22.656 1 97.19 87 ASP A O 1
ATOM 738 N N . PRO A 1 88 ? -9.445 -18.078 -23.484 1 94.44 88 PRO A N 1
ATOM 739 C CA . PRO A 1 88 ? -8.219 -17.953 -22.688 1 94.44 88 PRO A CA 1
ATOM 740 C C . PRO A 1 88 ? -7.277 -16.875 -23.219 1 94.44 88 PRO A C 1
ATOM 742 O O . PRO A 1 88 ? -7.355 -16.516 -24.406 1 94.44 88 PRO A O 1
ATOM 745 N N . LYS A 1 89 ? -6.461 -16.328 -22.359 1 92.31 89 LYS A N 1
ATOM 746 C CA . LYS A 1 89 ? -5.348 -15.469 -22.766 1 92.31 89 LYS A CA 1
ATOM 747 C C . LYS A 1 89 ? -4.379 -16.234 -23.672 1 92.31 89 LYS A C 1
ATOM 749 O O . LYS A 1 89 ? -4.137 -17.422 -23.469 1 92.31 89 LYS A O 1
ATOM 754 N N . GLU A 1 90 ? -3.863 -15.516 -24.625 1 86.75 90 GLU A N 1
ATOM 755 C CA . GLU A 1 90 ? -2.93 -16.156 -25.547 1 86.75 90 GLU A CA 1
ATOM 756 C C . GLU A 1 90 ? -1.513 -15.625 -25.359 1 86.75 90 GLU A C 1
ATOM 758 O O . GLU A 1 90 ? -1.323 -14.461 -24.984 1 86.75 90 GLU A O 1
ATOM 763 N N . GLY A 1 91 ? -0.58 -16.531 -25.531 1 80.19 91 GLY A N 1
ATOM 764 C CA . GLY A 1 91 ? 0.812 -16.125 -25.609 1 80.19 91 GLY A CA 1
ATOM 765 C C . GLY A 1 91 ? 1.464 -15.977 -24.25 1 80.19 91 GLY A C 1
ATOM 766 O O . GLY A 1 91 ? 0.838 -16.25 -23.219 1 80.19 91 GLY A O 1
ATOM 767 N N . ASP A 1 92 ? 2.73 -15.789 -24.312 1 84.62 92 ASP A N 1
ATOM 768 C CA . ASP A 1 92 ? 3.576 -15.539 -23.141 1 84.62 92 ASP A CA 1
ATOM 769 C C . ASP A 1 92 ? 3.916 -14.055 -23.016 1 84.62 92 ASP A C 1
ATOM 771 O O . ASP A 1 92 ? 4.684 -13.523 -23.812 1 84.62 92 ASP A O 1
ATOM 775 N N . GLU A 1 93 ? 3.316 -13.398 -22.031 1 90.12 93 GLU A N 1
ATOM 776 C CA . GLU A 1 93 ? 3.514 -11.961 -21.859 1 90.12 93 GLU A CA 1
ATOM 777 C C . GLU A 1 93 ? 4.777 -11.664 -21.062 1 90.12 93 GLU A C 1
ATOM 779 O O . GLU A 1 93 ? 5.172 -10.508 -20.906 1 90.12 93 GLU A O 1
ATOM 784 N N . LYS A 1 94 ? 5.461 -12.703 -20.641 1 95.5 94 LYS A N 1
ATOM 785 C CA . LYS A 1 94 ? 6.695 -12.539 -19.875 1 95.5 94 LYS A CA 1
ATOM 786 C C . LYS A 1 94 ? 6.508 -11.531 -18.75 1 95.5 94 LYS A C 1
ATOM 788 O O . LYS A 1 94 ? 5.637 -11.711 -17.891 1 95.5 94 LYS A O 1
ATOM 793 N N . LEU A 1 95 ? 7.355 -10.445 -18.734 1 97.56 95 LEU A N 1
ATOM 794 C CA . LEU A 1 95 ? 7.246 -9.445 -17.688 1 97.56 95 LEU A CA 1
ATOM 795 C C . LEU A 1 95 ? 6.551 -8.188 -18.203 1 97.56 95 LEU A C 1
ATOM 797 O O . LEU A 1 95 ? 6.566 -7.152 -17.531 1 97.56 95 LEU A O 1
ATOM 801 N N . THR A 1 96 ? 5.875 -8.273 -19.312 1 97.06 96 THR A N 1
ATOM 802 C CA . THR A 1 96 ? 5.375 -7.105 -20.031 1 97.06 96 THR A CA 1
ATOM 803 C C . THR A 1 96 ? 4.473 -6.262 -19.141 1 97.06 96 THR A C 1
ATOM 805 O O . THR A 1 96 ? 4.648 -5.043 -19.047 1 97.06 96 THR A O 1
ATOM 808 N N . MET A 1 97 ? 3.52 -6.879 -18.484 1 97.56 97 MET A N 1
ATOM 809 C CA . MET A 1 97 ? 2.557 -6.117 -17.688 1 97.56 97 MET A CA 1
ATOM 810 C C . MET A 1 97 ? 3.213 -5.547 -16.438 1 97.56 97 MET A C 1
ATOM 812 O O . MET A 1 97 ? 2.857 -4.457 -15.984 1 97.56 97 MET A O 1
ATOM 816 N N . LEU A 1 98 ? 4.125 -6.27 -15.859 1 98.25 98 LEU A N 1
ATOM 817 C CA . LEU A 1 98 ? 4.848 -5.766 -14.695 1 98.25 98 LEU A CA 1
ATOM 818 C C . LEU A 1 98 ? 5.711 -4.566 -15.07 1 98.25 98 LEU A C 1
ATOM 820 O O . LEU A 1 98 ? 5.762 -3.578 -14.336 1 98.25 98 LEU A O 1
ATOM 824 N N . LEU A 1 99 ? 6.375 -4.641 -16.234 1 98.69 99 LEU A N 1
ATOM 825 C CA . LEU A 1 99 ? 7.168 -3.52 -16.719 1 98.69 99 LEU A CA 1
ATOM 826 C C . LEU A 1 99 ? 6.273 -2.328 -17.047 1 98.69 99 LEU A C 1
ATOM 828 O O . LEU A 1 99 ? 6.66 -1.178 -16.844 1 98.69 99 LEU A O 1
ATOM 832 N N . GLU A 1 100 ? 5.094 -2.648 -17.578 1 98.5 100 GLU A N 1
ATOM 833 C CA . GLU A 1 100 ? 4.141 -1.576 -17.844 1 98.5 100 GLU A CA 1
ATOM 834 C C . GLU A 1 100 ? 3.717 -0.874 -16.547 1 98.5 100 GLU A C 1
ATOM 836 O O . GLU A 1 100 ? 3.576 0.35 -16.531 1 98.5 100 GLU A O 1
ATOM 841 N N . TRP A 1 101 ? 3.506 -1.614 -15.531 1 98.56 101 TRP A N 1
ATOM 842 C CA . TRP A 1 101 ? 3.203 -1.009 -14.234 1 98.56 101 TRP A CA 1
ATOM 843 C C . TRP A 1 101 ? 4.328 -0.083 -13.789 1 98.56 101 TRP A C 1
ATOM 845 O O . TRP A 1 101 ? 4.078 1.047 -13.359 1 98.56 101 TRP A O 1
ATOM 855 N N . ILE A 1 102 ? 5.59 -0.522 -13.891 1 98.75 102 ILE A N 1
ATOM 856 C CA . ILE A 1 102 ? 6.742 0.289 -13.523 1 98.75 102 ILE A CA 1
ATOM 857 C C . ILE A 1 102 ? 6.734 1.595 -14.312 1 98.75 102 ILE A C 1
ATOM 859 O O . ILE A 1 102 ? 6.957 2.67 -13.75 1 98.75 102 ILE A O 1
ATOM 863 N N . ARG A 1 103 ? 6.418 1.516 -15.555 1 98.25 103 ARG A N 1
ATOM 864 C CA . ARG A 1 103 ? 6.387 2.689 -16.422 1 98.25 103 ARG A CA 1
ATOM 865 C C . ARG A 1 103 ? 5.328 3.684 -15.961 1 98.25 103 ARG A C 1
ATOM 867 O O . ARG A 1 103 ? 5.578 4.887 -15.906 1 98.25 103 ARG A O 1
ATOM 874 N N . GLN A 1 104 ? 4.184 3.164 -15.586 1 97.62 104 GLN A N 1
ATOM 875 C CA . GLN A 1 104 ? 3.096 4.043 -15.172 1 97.62 104 GLN A CA 1
ATOM 876 C C . GLN A 1 104 ? 3.387 4.688 -13.82 1 97.62 104 GLN A C 1
ATOM 878 O O . GLN A 1 104 ? 2.967 5.816 -13.562 1 97.62 104 GLN A O 1
ATOM 883 N N . MET A 1 105 ? 4.16 4.004 -13 1 97.75 105 MET A N 1
ATOM 884 C CA . MET A 1 105 ? 4.52 4.527 -11.688 1 97.75 105 MET A CA 1
ATOM 885 C C . MET A 1 105 ? 5.703 5.484 -11.781 1 97.75 105 MET A C 1
ATOM 887 O O . MET A 1 105 ? 6.094 6.102 -10.789 1 97.75 105 MET A O 1
ATOM 891 N N . SER A 1 106 ? 6.281 5.586 -12.945 1 97.31 106 SER A N 1
ATOM 892 C CA . SER A 1 106 ? 7.402 6.477 -13.227 1 97.31 106 SER A CA 1
ATOM 893 C C . SER A 1 106 ? 7.293 7.082 -14.617 1 97.31 106 SER A C 1
ATOM 895 O O . SER A 1 106 ? 8.148 6.848 -15.477 1 97.31 106 SER A O 1
ATOM 897 N N . PRO A 1 107 ? 6.32 7.918 -14.812 1 94.31 107 PRO A N 1
ATOM 898 C CA . PRO A 1 107 ? 6.008 8.367 -16.172 1 94.31 107 PRO A CA 1
ATOM 899 C C . PRO A 1 107 ? 7.184 9.078 -16.844 1 94.31 107 PRO A C 1
ATOM 901 O O . PRO A 1 107 ? 7.301 9.062 -18.062 1 94.31 107 PRO A O 1
ATOM 904 N N . GLU A 1 108 ? 8.086 9.625 -16.094 1 93.94 108 GLU A N 1
ATOM 905 C CA . GLU A 1 108 ? 9.211 10.344 -16.688 1 93.94 108 GLU A CA 1
ATOM 906 C C . GLU A 1 108 ? 10.5 9.531 -16.578 1 93.94 108 GLU A C 1
ATOM 908 O O . GLU A 1 108 ? 11.578 10.023 -16.906 1 93.94 108 GLU A O 1
ATOM 913 N N . GLY A 1 109 ? 10.391 8.305 -16.203 1 95.5 109 GLY A N 1
ATOM 914 C CA . GLY A 1 109 ? 11.57 7.492 -15.977 1 95.5 109 GLY A CA 1
ATOM 915 C C . GLY A 1 109 ? 12.352 7.91 -14.742 1 95.5 109 GLY A C 1
ATOM 916 O O . GLY A 1 109 ? 11.773 8.352 -13.75 1 95.5 109 GLY A O 1
ATOM 917 N N . GLY A 1 110 ? 13.617 7.672 -14.727 1 94.88 110 GLY A N 1
ATOM 918 C CA . GLY A 1 110 ? 14.477 7.98 -13.594 1 94.88 110 GLY A CA 1
ATOM 919 C C . GLY A 1 110 ? 15.242 6.777 -13.078 1 94.88 110 GLY A C 1
ATOM 920 O O . GLY A 1 110 ? 15.586 5.879 -13.852 1 94.88 110 GLY A O 1
ATOM 921 N N . ARG A 1 111 ? 15.609 6.844 -11.836 1 95.81 111 ARG A N 1
ATOM 922 C CA . ARG A 1 111 ? 16.328 5.723 -11.242 1 95.81 111 ARG A CA 1
ATOM 923 C C . ARG A 1 111 ? 15.414 4.52 -11.047 1 95.81 111 ARG A C 1
ATOM 925 O O . ARG A 1 111 ? 14.484 4.57 -10.234 1 95.81 111 ARG A O 1
ATOM 932 N N . LEU A 1 112 ? 15.688 3.479 -11.727 1 97.38 112 LEU A N 1
ATOM 933 C CA . LEU A 1 112 ? 14.828 2.297 -11.727 1 97.38 112 LEU A CA 1
ATOM 934 C C . LEU A 1 112 ? 14.625 1.776 -10.305 1 97.38 112 LEU A C 1
ATOM 936 O O . LEU A 1 112 ? 13.5 1.46 -9.914 1 97.38 112 LEU A O 1
ATOM 940 N N . ARG A 1 113 ? 15.633 1.731 -9.531 1 96.25 113 ARG A N 1
ATOM 941 C CA . ARG A 1 113 ? 15.57 1.18 -8.18 1 96.25 113 ARG A CA 1
ATOM 942 C C . ARG A 1 113 ? 14.625 1.986 -7.301 1 96.25 113 ARG A C 1
ATOM 944 O O . ARG A 1 113 ? 14.008 1.443 -6.379 1 96.25 113 ARG A O 1
ATOM 951 N N . LYS A 1 114 ? 14.469 3.232 -7.574 1 96.31 114 LYS A N 1
ATOM 952 C CA . LYS A 1 114 ? 13.578 4.074 -6.777 1 96.31 114 LYS A CA 1
ATOM 953 C C . LYS A 1 114 ? 12.117 3.711 -7.008 1 96.31 114 LYS A C 1
ATOM 955 O O . LYS A 1 114 ? 11.344 3.578 -6.055 1 96.31 114 LYS A O 1
ATOM 960 N N . VAL A 1 115 ? 11.727 3.529 -8.289 1 96.81 115 VAL A N 1
ATOM 961 C CA . VAL A 1 115 ? 10.336 3.24 -8.609 1 96.81 115 VAL A CA 1
ATOM 962 C C . VAL A 1 115 ? 9.953 1.863 -8.062 1 96.81 115 VAL A C 1
ATOM 964 O O . VAL A 1 115 ? 8.805 1.641 -7.672 1 96.81 115 VAL A O 1
ATOM 967 N N . ILE A 1 116 ? 10.93 0.979 -7.977 1 97.81 116 ILE A N 1
ATOM 968 C CA . ILE A 1 116 ? 10.609 -0.37 -7.527 1 97.81 116 ILE A CA 1
ATOM 969 C C . ILE A 1 116 ? 10.93 -0.505 -6.039 1 97.81 116 ILE A C 1
ATOM 971 O O . ILE A 1 116 ? 11.203 -1.606 -5.555 1 97.81 116 ILE A O 1
ATOM 975 N N . HIS A 1 117 ? 11.039 0.608 -5.336 1 96.62 117 HIS A N 1
ATOM 976 C CA . HIS A 1 117 ? 11.156 0.658 -3.883 1 96.62 117 HIS A CA 1
ATOM 977 C C . HIS A 1 117 ? 12.43 -0.025 -3.402 1 96.62 117 HIS A C 1
ATOM 979 O O . HIS A 1 117 ? 12.406 -0.793 -2.439 1 96.62 117 HIS A O 1
ATOM 985 N N . GLU A 1 118 ? 13.484 0.149 -4.07 1 95.62 118 GLU A N 1
ATOM 986 C CA . GLU A 1 118 ? 14.844 -0.262 -3.732 1 95.62 118 GLU A CA 1
ATOM 987 C C . GLU A 1 118 ? 14.961 -1.783 -3.676 1 95.62 118 GLU A C 1
ATOM 989 O O . GLU A 1 118 ? 15.742 -2.322 -2.887 1 95.62 118 GLU A O 1
ATOM 994 N N . ALA A 1 119 ? 14.125 -2.457 -4.434 1 97.19 119 ALA A N 1
ATOM 995 C CA . ALA A 1 119 ? 14.211 -3.91 -4.539 1 97.19 119 ALA A CA 1
ATOM 996 C C . ALA A 1 119 ? 15.453 -4.332 -5.324 1 97.19 119 ALA A C 1
ATOM 998 O O . ALA A 1 119 ? 15.953 -3.57 -6.156 1 97.19 119 ALA A O 1
ATOM 999 N N . ASP A 1 120 ? 15.898 -5.527 -5.035 1 97.69 120 ASP A N 1
ATOM 1000 C CA . ASP A 1 120 ? 17 -6.141 -5.766 1 97.69 120 ASP A CA 1
ATOM 1001 C C . ASP A 1 120 ? 16.484 -7.043 -6.883 1 97.69 120 ASP A C 1
ATOM 1003 O O . ASP A 1 120 ? 17.156 -7.211 -7.91 1 97.69 120 ASP A O 1
ATOM 1007 N N . PHE A 1 121 ? 15.328 -7.594 -6.645 1 98.69 121 PHE A N 1
ATOM 1008 C CA . PHE A 1 121 ? 14.719 -8.539 -7.57 1 98.69 121 PHE A CA 1
ATOM 1009 C C . PHE A 1 121 ? 13.32 -8.086 -7.98 1 98.69 121 PHE A C 1
ATOM 1011 O O . PHE A 1 121 ? 12.609 -7.473 -7.184 1 98.69 121 PHE A O 1
ATOM 1018 N N . VAL A 1 122 ? 12.945 -8.352 -9.195 1 98.88 122 VAL A N 1
ATOM 1019 C CA . VAL A 1 122 ? 11.594 -8.148 -9.711 1 98.88 122 VAL A CA 1
ATOM 1020 C C . VAL A 1 122 ? 11.102 -9.438 -10.367 1 98.88 122 VAL A C 1
ATOM 1022 O O . VAL A 1 122 ? 11.789 -10.016 -11.211 1 98.88 122 VAL A O 1
ATOM 1025 N N . CYS A 1 123 ? 9.984 -9.938 -9.953 1 98.69 123 CYS A N 1
ATOM 1026 C CA . CYS A 1 123 ? 9.445 -11.156 -10.555 1 98.69 123 CYS A CA 1
ATOM 1027 C C . CYS A 1 123 ? 7.945 -11.281 -10.289 1 98.69 123 CYS A C 1
ATOM 1029 O O . CYS A 1 123 ? 7.344 -10.391 -9.688 1 98.69 123 CYS A O 1
ATOM 1031 N N . TRP A 1 124 ? 7.375 -12.289 -10.852 1 98.5 124 TRP A N 1
ATOM 1032 C CA . TRP A 1 124 ? 5.977 -12.594 -10.57 1 98.5 124 TRP A CA 1
ATOM 1033 C C . TRP A 1 124 ? 5.836 -13.375 -9.273 1 98.5 124 TRP A C 1
ATOM 1035 O O . TRP A 1 124 ? 6.695 -14.203 -8.945 1 98.5 124 TRP A O 1
ATOM 1045 N N . ARG A 1 125 ? 4.711 -13.156 -8.578 1 97.94 125 ARG A N 1
ATOM 1046 C CA . ARG A 1 125 ? 4.391 -13.914 -7.375 1 97.94 125 ARG A CA 1
ATOM 1047 C C . ARG A 1 125 ? 4.363 -15.414 -7.664 1 97.94 125 ARG A C 1
ATOM 1049 O O . ARG A 1 125 ? 4.785 -16.219 -6.832 1 97.94 125 ARG A O 1
ATOM 1056 N N . GLY A 1 126 ? 3.918 -15.781 -8.844 1 97.25 126 GLY A N 1
ATOM 1057 C CA . GLY A 1 126 ? 3.857 -17.188 -9.211 1 97.25 126 GLY A CA 1
ATOM 1058 C C . GLY A 1 126 ? 5.211 -17.875 -9.18 1 97.25 126 GLY A C 1
ATOM 1059 O O . GLY A 1 126 ? 5.324 -19.016 -8.75 1 97.25 126 GLY A O 1
ATOM 1060 N N . LEU A 1 127 ? 6.195 -17.203 -9.656 1 97.62 127 LEU A N 1
ATOM 1061 C CA . LEU A 1 127 ? 7.543 -17.766 -9.641 1 97.62 127 LEU A CA 1
ATOM 1062 C C . LEU A 1 127 ? 8.047 -17.953 -8.219 1 97.62 127 LEU A C 1
ATOM 1064 O O . LEU A 1 127 ? 8.617 -18.984 -7.887 1 97.62 127 LEU A O 1
ATOM 1068 N N . LEU A 1 128 ? 7.863 -16.953 -7.395 1 97.38 128 LEU A N 1
ATOM 1069 C CA . LEU A 1 128 ? 8.242 -17.031 -5.988 1 97.38 128 LEU A CA 1
ATOM 1070 C C . LEU A 1 128 ? 7.57 -18.234 -5.316 1 97.38 128 LEU A C 1
ATOM 1072 O O . LEU A 1 128 ? 8.211 -18.953 -4.555 1 97.38 128 LEU A O 1
ATOM 1076 N N . THR A 1 129 ? 6.324 -18.406 -5.617 1 97.56 129 THR A N 1
ATOM 1077 C CA . THR A 1 129 ? 5.566 -19.531 -5.07 1 97.56 129 THR A CA 1
ATOM 1078 C C . THR A 1 129 ? 6.164 -20.859 -5.516 1 97.56 129 THR A C 1
ATOM 1080 O O . THR A 1 129 ? 6.363 -21.75 -4.699 1 97.56 129 THR A O 1
ATOM 1083 N N . LYS A 1 130 ? 6.449 -20.938 -6.773 1 97.31 130 LYS A N 1
ATOM 1084 C CA . LYS A 1 130 ? 6.977 -22.172 -7.34 1 97.31 130 LYS A CA 1
ATOM 1085 C C . LYS A 1 130 ? 8.312 -22.547 -6.703 1 97.31 130 LYS A C 1
ATOM 1087 O O . LYS A 1 130 ? 8.508 -23.672 -6.27 1 97.31 130 LYS A O 1
ATOM 1092 N N . ILE A 1 131 ? 9.188 -21.625 -6.621 1 97.88 131 ILE A N 1
ATOM 1093 C CA . ILE A 1 131 ? 10.5 -21.875 -6.035 1 97.88 131 ILE A CA 1
ATOM 1094 C C . ILE A 1 131 ? 10.344 -22.234 -4.559 1 97.88 131 ILE A C 1
ATOM 1096 O O . ILE A 1 131 ? 10.938 -23.219 -4.09 1 97.88 131 ILE A O 1
ATOM 1100 N N . SER A 1 132 ? 9.516 -21.531 -3.848 1 96.81 132 SER A N 1
ATOM 1101 C CA . SER A 1 132 ? 9.352 -21.734 -2.412 1 96.81 132 SER A CA 1
ATOM 1102 C C . SER A 1 132 ? 8.734 -23.094 -2.113 1 96.81 132 SER A C 1
ATOM 1104 O O . SER A 1 132 ? 9.023 -23.703 -1.084 1 96.81 132 SER A O 1
ATOM 1106 N N . ALA A 1 133 ? 7.934 -23.578 -3.012 1 97.62 133 ALA A N 1
ATOM 1107 C CA . ALA A 1 133 ? 7.203 -24.812 -2.752 1 97.62 133 ALA A CA 1
ATOM 1108 C C . ALA A 1 133 ? 8.039 -26.031 -3.117 1 97.62 133 ALA A C 1
ATOM 1110 O O . ALA A 1 133 ? 7.648 -27.172 -2.846 1 97.62 133 ALA A O 1
ATOM 1111 N N . THR A 1 134 ? 9.156 -25.875 -3.662 1 97.5 134 THR A N 1
ATOM 1112 C CA . THR A 1 134 ? 9.93 -26.922 -4.332 1 97.5 134 THR A CA 1
ATOM 1113 C C . THR A 1 134 ? 10.211 -28.078 -3.387 1 97.5 134 THR A C 1
ATOM 1115 O O . THR A 1 134 ? 10.062 -29.25 -3.766 1 97.5 134 THR A O 1
ATOM 1118 N N . ILE A 1 135 ? 10.547 -27.844 -2.156 1 96.44 135 ILE A N 1
ATOM 1119 C CA . ILE A 1 135 ? 11.055 -28.891 -1.287 1 96.44 135 ILE A CA 1
ATOM 1120 C C . ILE A 1 135 ? 9.898 -29.797 -0.835 1 96.44 135 ILE A C 1
ATOM 1122 O O . ILE A 1 135 ? 10.125 -30.891 -0.328 1 96.44 135 ILE A O 1
ATOM 1126 N N . TYR A 1 136 ? 8.664 -29.312 -1.019 1 96.81 136 TYR A N 1
ATOM 1127 C CA . TYR A 1 136 ? 7.5 -30.141 -0.723 1 96.81 136 TYR A CA 1
ATOM 1128 C C . TYR A 1 136 ? 6.75 -30.5 -2 1 96.81 136 TYR A C 1
ATOM 1130 O O . TYR A 1 136 ? 5.809 -31.297 -1.97 1 96.81 136 TYR A O 1
ATOM 1138 N N . ASN A 1 137 ? 7.098 -29.859 -3.084 1 95.5 137 ASN A N 1
ATOM 1139 C CA . ASN A 1 137 ? 6.551 -30.141 -4.41 1 95.5 137 ASN A CA 1
ATOM 1140 C C . ASN A 1 137 ? 7.648 -30.531 -5.395 1 95.5 137 ASN A C 1
ATOM 1142 O O . ASN A 1 137 ? 7.848 -29.875 -6.41 1 95.5 137 ASN A O 1
ATOM 1146 N N . LYS A 1 138 ? 8.164 -31.688 -5.242 1 94.06 138 LYS A N 1
ATOM 1147 C CA . LYS A 1 138 ? 9.422 -32.094 -5.875 1 94.06 138 LYS A CA 1
ATOM 1148 C C . LYS A 1 138 ? 9.188 -32.562 -7.305 1 94.06 138 LYS A C 1
ATOM 1150 O O . LYS A 1 138 ? 10.125 -32.688 -8.086 1 94.06 138 LYS A O 1
ATOM 1155 N N . ASP A 1 139 ? 8 -32.844 -7.645 1 91.06 139 ASP A N 1
ATOM 1156 C CA . ASP A 1 139 ? 7.695 -33.375 -8.961 1 91.06 139 ASP A CA 1
ATOM 1157 C C . ASP A 1 139 ? 7.574 -32.281 -10 1 91.06 139 ASP A C 1
ATOM 1159 O O . ASP A 1 139 ? 7.555 -32.531 -11.203 1 91.06 139 ASP A O 1
ATOM 1163 N N . ASP A 1 140 ? 7.48 -31.062 -9.562 1 91.12 140 ASP A N 1
ATOM 1164 C CA . ASP A 1 140 ? 7.301 -29.938 -10.461 1 91.12 140 ASP A CA 1
ATOM 1165 C C . ASP A 1 140 ? 8.617 -29.188 -10.664 1 91.12 140 ASP A C 1
ATOM 1167 O O . ASP A 1 140 ? 8.961 -28.297 -9.883 1 91.12 140 ASP A O 1
ATOM 1171 N N . GLY A 1 141 ? 9.25 -29.516 -11.75 1 95.38 141 GLY A N 1
ATOM 1172 C CA . GLY A 1 141 ? 10.461 -28.797 -12.086 1 95.38 141 GLY A CA 1
ATOM 1173 C C . GLY A 1 141 ? 10.195 -27.375 -12.539 1 95.38 141 GLY A C 1
ATOM 1174 O O . GLY A 1 141 ? 9.055 -27 -12.812 1 95.38 141 GLY A O 1
ATOM 1175 N N . TRP A 1 142 ? 11.242 -26.547 -12.523 1 97.56 142 TRP A N 1
ATOM 1176 C CA . TRP A 1 142 ? 11.102 -25.172 -13 1 97.56 142 TRP A CA 1
ATOM 1177 C C . TRP A 1 142 ? 12.414 -24.672 -13.594 1 97.56 142 TRP A C 1
ATOM 1179 O O . TRP A 1 142 ? 13.477 -25.25 -13.359 1 97.56 142 TRP A O 1
ATOM 1189 N N . ARG A 1 143 ? 12.258 -23.703 -14.406 1 97.38 143 ARG A N 1
ATOM 1190 C CA . ARG A 1 143 ? 13.367 -23.016 -15.07 1 97.38 143 ARG A CA 1
ATOM 1191 C C . ARG A 1 143 ? 13.18 -21.5 -15.023 1 97.38 143 ARG A C 1
ATOM 1193 O O . ARG A 1 143 ? 12.117 -20.984 -15.383 1 97.38 143 ARG A O 1
ATOM 1200 N N . VAL A 1 144 ? 14.25 -20.797 -14.57 1 98.12 144 VAL A N 1
ATOM 1201 C CA . VAL A 1 144 ? 14.18 -19.344 -14.375 1 98.12 144 VAL A CA 1
ATOM 1202 C C . VAL A 1 144 ? 15.328 -18.672 -15.125 1 98.12 144 VAL A C 1
ATOM 1204 O O . VAL A 1 144 ? 16.484 -19.062 -14.969 1 98.12 144 VAL A O 1
ATOM 1207 N N . LYS A 1 145 ? 14.984 -17.75 -15.938 1 98.31 145 LYS A N 1
ATOM 1208 C CA . LYS A 1 145 ? 15.977 -16.828 -16.484 1 98.31 145 LYS A CA 1
ATOM 1209 C C . LYS A 1 145 ? 16.125 -15.594 -15.602 1 98.31 145 LYS A C 1
ATOM 1211 O O . LYS A 1 145 ? 15.141 -15.062 -15.086 1 98.31 145 LYS A O 1
ATOM 1216 N N . ALA A 1 146 ? 17.344 -15.203 -15.359 1 98.75 146 ALA A N 1
ATOM 1217 C CA . ALA A 1 146 ? 17.656 -14.031 -14.539 1 98.75 146 ALA A CA 1
ATOM 1218 C C . ALA A 1 146 ? 18.641 -13.109 -15.242 1 98.75 146 ALA A C 1
ATOM 1220 O O . ALA A 1 146 ? 19.594 -13.578 -15.867 1 98.75 146 ALA A O 1
ATOM 1221 N N . ILE A 1 147 ? 18.438 -11.828 -15.203 1 98.81 147 ILE A N 1
ATOM 1222 C CA . ILE A 1 147 ? 19.359 -10.875 -15.82 1 98.81 147 ILE A CA 1
ATOM 1223 C C . ILE A 1 147 ? 19.422 -9.609 -14.961 1 98.81 147 ILE A C 1
ATOM 1225 O O . ILE A 1 147 ? 18.406 -9.148 -14.438 1 98.81 147 ILE A O 1
ATOM 1229 N N . ARG A 1 148 ? 20.625 -9.109 -14.773 1 98.62 148 ARG A N 1
ATOM 1230 C CA . ARG A 1 148 ? 20.797 -7.844 -14.07 1 98.62 148 ARG A CA 1
ATOM 1231 C C . ARG A 1 148 ? 20.797 -6.668 -15.039 1 98.62 148 ARG A C 1
ATOM 1233 O O . ARG A 1 148 ? 21.594 -6.637 -15.984 1 98.62 148 ARG A O 1
ATOM 1240 N N . ARG A 1 149 ? 19.891 -5.793 -14.922 1 98.44 149 ARG A N 1
ATOM 1241 C CA . ARG A 1 149 ? 19.797 -4.547 -15.672 1 98.44 149 ARG A CA 1
ATOM 1242 C C . ARG A 1 149 ? 19.547 -3.363 -14.75 1 98.44 149 ARG A C 1
ATOM 1244 O O . ARG A 1 149 ? 18.625 -3.398 -13.922 1 98.44 149 ARG A O 1
ATOM 1251 N N . LYS A 1 150 ? 20.328 -2.279 -14.914 1 97.56 150 LYS A N 1
ATOM 1252 C CA . LYS A 1 150 ? 20.172 -1.049 -14.148 1 97.56 150 LYS A CA 1
ATOM 1253 C C . LYS A 1 150 ? 20.156 -1.338 -12.648 1 97.56 150 LYS A C 1
ATOM 1255 O O . LYS A 1 150 ? 19.328 -0.784 -11.914 1 97.56 150 LYS A O 1
ATOM 1260 N N . GLY A 1 151 ? 20.938 -2.324 -12.234 1 96.62 151 GLY A N 1
ATOM 1261 C CA . GLY A 1 151 ? 21.125 -2.625 -10.828 1 96.62 151 GLY A CA 1
ATOM 1262 C C . GLY A 1 151 ? 20.031 -3.512 -10.258 1 96.62 151 GLY A C 1
ATOM 1263 O O . GLY A 1 151 ? 19.984 -3.748 -9.047 1 96.62 151 GLY A O 1
ATOM 1264 N N . VAL A 1 152 ? 19.141 -3.994 -11.07 1 98.56 152 VAL A N 1
ATOM 1265 C CA . VAL A 1 152 ? 18.016 -4.816 -10.648 1 98.56 152 VAL A CA 1
ATOM 1266 C C . VAL A 1 152 ? 18.094 -6.184 -11.336 1 98.56 152 VAL A C 1
ATOM 1268 O O . VAL A 1 152 ? 18.438 -6.273 -12.516 1 98.56 152 VAL A O 1
ATOM 1271 N N . ILE A 1 153 ? 17.797 -7.215 -10.625 1 98.88 153 ILE A N 1
ATOM 1272 C CA . ILE A 1 153 ? 17.734 -8.547 -11.211 1 98.88 153 ILE A CA 1
ATOM 1273 C C . ILE A 1 153 ? 16.281 -8.906 -11.531 1 98.88 153 ILE A C 1
ATOM 1275 O O . ILE A 1 153 ? 15.461 -9.031 -10.633 1 98.88 153 ILE A O 1
ATOM 1279 N N . PHE A 1 154 ? 16.031 -9.078 -12.797 1 98.94 154 PHE A N 1
ATOM 1280 C CA . PHE A 1 154 ? 14.711 -9.508 -13.258 1 98.94 154 PHE A CA 1
ATOM 1281 C C . PHE A 1 154 ? 14.664 -11.023 -13.414 1 98.94 154 PHE A C 1
ATOM 1283 O O . PHE A 1 154 ? 15.586 -11.625 -13.984 1 98.94 154 PHE A O 1
ATOM 1290 N N . LEU A 1 155 ? 13.641 -11.617 -12.883 1 98.88 155 LEU A N 1
ATOM 1291 C CA . LEU A 1 155 ? 13.438 -13.055 -13.008 1 98.88 155 LEU A CA 1
ATOM 1292 C C . LEU A 1 155 ? 12.234 -13.367 -13.891 1 98.88 155 LEU A C 1
ATOM 1294 O O . LEU A 1 155 ? 11.195 -12.711 -13.781 1 98.88 155 LEU A O 1
ATOM 1298 N N . MET A 1 156 ? 12.422 -14.312 -14.75 1 98.19 156 MET A N 1
ATOM 1299 C CA . MET A 1 156 ? 11.336 -14.766 -15.617 1 98.19 156 MET A CA 1
ATOM 1300 C C . MET A 1 156 ? 11.289 -16.297 -15.672 1 98.19 156 MET A C 1
ATOM 1302 O O . MET A 1 156 ? 12.305 -16.938 -15.945 1 98.19 156 MET A O 1
ATOM 1306 N N . GLU A 1 157 ? 10.148 -16.797 -15.359 1 96.81 157 GLU A N 1
ATOM 1307 C CA . GLU A 1 157 ? 9.969 -18.234 -15.492 1 96.81 157 GLU A CA 1
ATOM 1308 C C . GLU A 1 157 ? 9.875 -18.641 -16.953 1 96.81 157 GLU A C 1
ATOM 1310 O O . GLU A 1 157 ? 9.234 -17.953 -17.766 1 96.81 157 GLU A O 1
ATOM 1315 N N . GLU A 1 158 ? 10.562 -19.672 -17.281 1 94.44 158 GLU A N 1
ATOM 1316 C CA . GLU A 1 158 ? 10.438 -20.328 -18.578 1 94.44 158 GLU A CA 1
ATOM 1317 C C . GLU A 1 158 ? 9.93 -21.766 -18.422 1 94.44 158 GLU A C 1
ATOM 1319 O O . GLU A 1 158 ? 10.336 -22.469 -17.5 1 94.44 158 GLU A O 1
ATOM 1324 N N . LYS A 1 159 ? 9.102 -22.172 -19.344 1 91.5 159 LYS A N 1
ATOM 1325 C CA . LYS A 1 159 ? 8.586 -23.547 -19.281 1 91.5 159 LYS A CA 1
ATOM 1326 C C . LYS A 1 159 ? 9.711 -24.562 -19.484 1 91.5 159 LYS A C 1
ATOM 1328 O O . LYS A 1 159 ? 10.531 -24.406 -20.391 1 91.5 159 LYS A O 1
ATOM 1333 N N . THR A 1 160 ? 9.719 -25.5 -18.609 1 91.69 160 THR A N 1
ATOM 1334 C CA . THR A 1 160 ? 10.656 -26.609 -18.797 1 91.69 160 THR A CA 1
ATOM 1335 C C . THR A 1 160 ? 10.234 -27.484 -19.984 1 91.69 160 THR A C 1
ATOM 1337 O O . THR A 1 160 ? 9.102 -27.391 -20.453 1 91.69 160 THR A O 1
ATOM 1340 N N . GLU A 1 161 ? 11.156 -28.281 -20.406 1 88.06 161 GLU A N 1
ATOM 1341 C CA . GLU A 1 161 ? 10.82 -29.219 -21.469 1 88.06 161 GLU A CA 1
ATOM 1342 C C . GLU A 1 161 ? 9.711 -30.188 -21.031 1 88.06 161 GLU A C 1
ATOM 1344 O O . GLU A 1 161 ? 8.82 -30.5 -21.812 1 88.06 161 GLU A O 1
ATOM 1349 N N . GLN A 1 162 ? 9.82 -30.594 -19.828 1 88.19 162 GLN A N 1
ATOM 1350 C CA . GLN A 1 162 ? 8.797 -31.469 -19.281 1 88.19 162 GLN A CA 1
ATOM 1351 C C . GLN A 1 162 ? 7.434 -30.797 -19.266 1 88.19 162 GLN A C 1
ATOM 1353 O O . GLN A 1 162 ? 6.426 -31.406 -19.625 1 88.19 162 GLN A O 1
ATOM 1358 N N . ALA A 1 163 ? 7.418 -29.625 -18.828 1 88.94 163 ALA A N 1
ATOM 1359 C CA . ALA A 1 163 ? 6.168 -28.875 -18.766 1 88.94 163 ALA A CA 1
ATOM 1360 C C . ALA A 1 163 ? 5.59 -28.672 -20.172 1 88.94 163 ALA A C 1
ATOM 1362 O O . ALA A 1 163 ? 4.375 -28.75 -20.359 1 88.94 163 ALA A O 1
ATOM 1363 N N . LYS A 1 164 ? 6.426 -28.391 -21.141 1 90.06 164 LYS A N 1
ATOM 1364 C CA . LYS A 1 164 ? 5.988 -28.219 -22.516 1 90.06 164 LYS A CA 1
ATOM 1365 C C . LYS A 1 164 ? 5.355 -29.5 -23.047 1 90.06 164 LYS A C 1
ATOM 1367 O O . LYS A 1 164 ? 4.305 -29.453 -23.703 1 90.06 164 LYS A O 1
ATOM 1372 N N . LYS A 1 165 ? 5.969 -30.562 -22.75 1 90.19 165 LYS A N 1
ATOM 1373 C CA . LYS A 1 165 ? 5.461 -31.859 -23.188 1 90.19 165 LYS A CA 1
ATOM 1374 C C . LYS A 1 165 ? 4.117 -32.188 -22.531 1 90.19 165 LYS A C 1
ATOM 1376 O O . LYS A 1 165 ? 3.201 -32.656 -23.188 1 90.19 165 LYS A O 1
ATOM 1381 N N . ARG A 1 166 ? 4.07 -31.906 -21.297 1 87.81 166 ARG A N 1
ATOM 1382 C CA . ARG A 1 166 ? 2.818 -32.125 -20.578 1 87.81 166 ARG A CA 1
ATOM 1383 C C . ARG A 1 166 ? 1.694 -31.281 -21.172 1 87.81 166 ARG A C 1
ATOM 1385 O O . ARG A 1 166 ? 0.567 -31.75 -21.328 1 87.81 166 ARG A O 1
ATOM 1392 N N . GLU A 1 167 ? 2 -30.078 -21.438 1 87.38 167 GLU A N 1
ATOM 1393 C CA . GLU A 1 167 ? 1.007 -29.188 -22.016 1 87.38 167 GLU A CA 1
ATOM 1394 C C . GLU A 1 167 ? 0.535 -29.688 -23.391 1 87.38 167 GLU A C 1
ATOM 1396 O O . GLU A 1 167 ? -0.657 -29.625 -23.688 1 87.38 167 GLU A O 1
ATOM 1401 N N . LEU A 1 168 ? 1.454 -30.141 -24.141 1 89.38 168 LEU A N 1
ATOM 1402 C CA . LEU A 1 168 ? 1.146 -30.656 -25.469 1 89.38 168 LEU A CA 1
ATOM 1403 C C . LEU A 1 168 ? 0.292 -31.906 -25.391 1 89.38 168 LEU A C 1
ATOM 1405 O O . LEU A 1 168 ? -0.514 -32.188 -26.281 1 89.38 168 LEU A O 1
ATOM 1409 N N . ASN A 1 169 ? 0.382 -32.656 -24.266 1 91.12 169 ASN A N 1
ATOM 1410 C CA . ASN A 1 169 ? -0.303 -33.938 -24.125 1 91.12 169 ASN A CA 1
ATOM 1411 C C . ASN A 1 169 ? -1.453 -33.844 -23.125 1 91.12 169 ASN A C 1
ATOM 1413 O O . ASN A 1 169 ? -1.884 -34.844 -22.578 1 91.12 169 ASN A O 1
ATOM 1417 N N . GLN A 1 170 ? -1.759 -32.656 -22.906 1 90.94 170 GLN A N 1
ATOM 1418 C CA . GLN A 1 170 ? -2.828 -32.469 -21.938 1 90.94 170 GLN A CA 1
ATOM 1419 C C . GLN A 1 170 ? -4.102 -33.188 -22.375 1 90.94 170 GLN A C 1
ATOM 1421 O O . GLN A 1 170 ? -4.539 -33.031 -23.516 1 90.94 170 GLN A O 1
ATOM 1426 N N . THR A 1 171 ? -4.711 -33.906 -21.453 1 92.44 171 THR A N 1
ATOM 1427 C CA . THR A 1 171 ? -5.973 -34.594 -21.719 1 92.44 171 THR A CA 1
ATOM 1428 C C . THR A 1 171 ? -7.145 -33.625 -21.625 1 92.44 171 THR A C 1
ATOM 1430 O O . THR A 1 171 ? -7 -32.531 -21.094 1 92.44 171 THR A O 1
ATOM 1433 N N . ASP A 1 172 ? -8.211 -34 -22.156 1 90.88 172 ASP A N 1
ATOM 1434 C CA . ASP A 1 172 ? -9.422 -33.219 -22.062 1 90.88 172 ASP A CA 1
ATOM 1435 C C . ASP A 1 172 ? -9.812 -32.969 -20.594 1 90.88 172 ASP A C 1
ATOM 1437 O O . ASP A 1 172 ? -10.281 -31.891 -20.25 1 90.88 172 ASP A O 1
ATOM 1441 N N . MET A 1 173 ? -9.57 -33.969 -19.891 1 91.56 173 MET A N 1
ATOM 1442 C CA . MET A 1 173 ? -9.906 -33.875 -18.469 1 91.56 173 MET A CA 1
ATOM 1443 C C . MET A 1 173 ? -9.023 -32.812 -17.797 1 91.56 173 MET A C 1
ATOM 1445 O O . MET A 1 173 ? -9.508 -32.031 -16.984 1 91.56 173 MET A O 1
ATOM 1449 N N . GLU A 1 174 ? -7.793 -32.844 -18.094 1 91.38 174 GLU A N 1
ATOM 1450 C CA . GLU A 1 174 ? -6.875 -31.844 -17.531 1 91.38 174 GLU A CA 1
ATOM 1451 C C . GLU A 1 174 ? -7.25 -30.438 -17.953 1 91.38 174 GLU A C 1
ATOM 1453 O O . GLU A 1 174 ? -7.188 -29.5 -17.141 1 91.38 174 GLU A O 1
ATOM 1458 N N . LYS A 1 175 ? -7.609 -30.297 -19.172 1 93.56 175 LYS A N 1
ATOM 1459 C CA . LYS A 1 175 ? -8.07 -29 -19.656 1 93.56 175 LYS A CA 1
ATOM 1460 C C . LYS A 1 175 ? -9.32 -28.547 -18.922 1 93.56 175 LYS A C 1
ATOM 1462 O O . LYS A 1 175 ? -9.445 -27.375 -18.562 1 93.56 175 LYS A O 1
ATOM 1467 N N . ARG A 1 176 ? -10.18 -29.453 -18.703 1 94.62 176 ARG A N 1
ATOM 1468 C CA . ARG A 1 176 ? -11.414 -29.141 -17.984 1 94.62 176 ARG A CA 1
ATOM 1469 C C . ARG A 1 176 ? -11.117 -28.734 -16.547 1 94.62 176 ARG A C 1
ATOM 1471 O O . ARG A 1 176 ? -11.719 -27.797 -16.016 1 94.62 176 ARG A O 1
ATOM 1478 N N . MET A 1 177 ? -10.211 -29.422 -16 1 93.5 177 MET A N 1
ATOM 1479 C CA . MET A 1 177 ? -9.867 -29.109 -14.617 1 93.5 177 MET A CA 1
ATOM 1480 C C . MET A 1 177 ? -9.305 -27.703 -14.5 1 93.5 177 MET A C 1
ATOM 1482 O O . MET A 1 177 ? -9.602 -26.984 -13.547 1 93.5 177 MET A O 1
ATOM 1486 N N . SER A 1 178 ? -8.508 -27.391 -15.422 1 93.38 178 SER A N 1
ATOM 1487 C CA . SER A 1 178 ? -8 -26.016 -15.453 1 93.38 178 SER A CA 1
ATOM 1488 C C . SER A 1 178 ? -9.141 -25.016 -15.648 1 93.38 178 SER A C 1
ATOM 1490 O O . SER A 1 178 ? -9.188 -23.984 -14.961 1 93.38 178 SER A O 1
ATOM 1492 N N . TYR A 1 179 ? -10.047 -25.328 -16.531 1 97.56 179 TYR A N 1
ATOM 1493 C CA . TYR A 1 179 ? -11.211 -24.484 -16.812 1 97.56 179 TYR A CA 1
ATOM 1494 C C . TYR A 1 179 ? -12.102 -24.359 -15.578 1 97.56 179 TYR A C 1
ATOM 1496 O O . TYR A 1 179 ? -12.68 -23.312 -15.336 1 97.56 179 TYR A O 1
ATOM 1504 N N . TRP A 1 180 ? -12.203 -25.422 -14.797 1 98.38 180 TRP A N 1
ATOM 1505 C CA . TRP A 1 180 ? -13.094 -25.453 -13.641 1 98.38 180 TRP A CA 1
ATOM 1506 C C . TRP A 1 180 ? -12.758 -24.344 -12.656 1 98.38 180 TRP A C 1
ATOM 1508 O O . TRP A 1 180 ? -13.664 -23.734 -12.078 1 98.38 180 TRP A O 1
ATOM 1518 N N . GLY A 1 181 ? -11.461 -24.031 -12.492 1 97.75 181 GLY A N 1
ATOM 1519 C CA . GLY A 1 181 ? -11.086 -22.922 -11.617 1 97.75 181 GLY A CA 1
ATOM 1520 C C . GLY A 1 181 ? -11.641 -21.594 -12.062 1 97.75 181 GLY A C 1
ATOM 1521 O O . GLY A 1 181 ? -12.164 -20.828 -11.25 1 97.75 181 GLY A O 1
ATOM 1522 N N . HIS A 1 182 ? -11.57 -21.375 -13.328 1 98 182 HIS A N 1
ATOM 1523 C CA . HIS A 1 182 ? -12.047 -20.109 -13.883 1 98 182 HIS A CA 1
ATOM 1524 C C . HIS A 1 182 ? -13.57 -20.016 -13.812 1 98 182 HIS A C 1
ATOM 1526 O O . HIS A 1 182 ? -14.117 -18.953 -13.523 1 98 182 HIS A O 1
ATOM 1532 N N . LYS A 1 183 ? -14.188 -21.109 -14.117 1 98.69 183 LYS A N 1
ATOM 1533 C CA . LYS A 1 183 ? -15.648 -21.109 -14.078 1 98.69 183 LYS A CA 1
ATOM 1534 C C . LYS A 1 183 ? -16.156 -20.938 -12.648 1 98.69 183 LYS A C 1
ATOM 1536 O O . LYS A 1 183 ? -17.156 -20.25 -12.43 1 98.69 183 LYS A O 1
ATOM 1541 N N . PHE A 1 184 ? -15.484 -21.578 -11.727 1 98.62 184 PHE A N 1
ATOM 1542 C CA . PHE A 1 184 ? -15.844 -21.391 -10.32 1 98.62 184 PHE A CA 1
ATOM 1543 C C . PHE A 1 184 ? -15.781 -19.922 -9.938 1 98.62 184 PHE A C 1
ATOM 1545 O O . PHE A 1 184 ? -16.703 -19.406 -9.305 1 98.62 184 PHE A O 1
ATOM 1552 N N . GLU A 1 185 ? -14.672 -19.266 -10.336 1 98.31 185 GLU A N 1
ATOM 1553 C CA . GLU A 1 185 ? -14.547 -17.828 -10.086 1 98.31 185 GLU A CA 1
ATOM 1554 C C . GLU A 1 185 ? -15.742 -17.062 -10.648 1 98.31 185 GLU A C 1
ATOM 1556 O O . GLU A 1 185 ? -16.266 -16.156 -9.984 1 98.31 185 GLU A O 1
ATOM 1561 N N . GLN A 1 186 ? -16.125 -17.422 -11.805 1 98.06 186 GLN A N 1
ATOM 1562 C CA . GLN A 1 186 ? -17.25 -16.734 -12.438 1 98.06 186 GLN A CA 1
ATOM 1563 C C . GLN A 1 186 ? -18.531 -16.922 -11.625 1 98.06 186 GLN A C 1
ATOM 1565 O O . GLN A 1 186 ? -19.359 -16 -11.539 1 98.06 186 GLN A O 1
ATOM 1570 N N . TYR A 1 187 ? -18.734 -18.094 -11.023 1 98 187 TYR A N 1
ATOM 1571 C CA . TYR A 1 187 ? -19.953 -18.391 -10.266 1 98 187 TYR A CA 1
ATOM 1572 C C . TYR A 1 187 ? -20 -17.578 -8.977 1 98 187 TYR A C 1
ATOM 1574 O O . TYR A 1 187 ? -21.078 -17.25 -8.484 1 98 187 TYR A O 1
ATOM 1582 N N . VAL A 1 188 ? -18.797 -17.234 -8.461 1 97.94 188 VAL A N 1
ATOM 1583 C CA . VAL A 1 188 ? -18.812 -16.719 -7.098 1 97.94 188 VAL A CA 1
ATOM 1584 C C . VAL A 1 188 ? -18.344 -15.266 -7.09 1 97.94 188 VAL A C 1
ATOM 1586 O O . VAL A 1 188 ? -18 -14.727 -6.035 1 97.94 188 VAL A O 1
ATOM 1589 N N . THR A 1 189 ? -18.203 -14.625 -8.195 1 97.94 189 THR A N 1
ATOM 1590 C CA . THR A 1 189 ? -17.875 -13.203 -8.242 1 97.94 189 THR A CA 1
ATOM 1591 C C . THR A 1 189 ? -18.859 -12.445 -9.125 1 97.94 189 THR A C 1
ATOM 1593 O O . THR A 1 189 ? -19.516 -13.039 -9.984 1 97.94 189 THR A O 1
ATOM 1596 N N . LYS A 1 190 ? -18.984 -11.172 -8.906 1 96.94 190 LYS A N 1
ATOM 1597 C CA . LYS A 1 190 ? -19.875 -10.312 -9.68 1 96.94 190 LYS A CA 1
ATOM 1598 C C . LYS A 1 190 ? -19.234 -8.938 -9.914 1 96.94 190 LYS A C 1
ATOM 1600 O O . LYS A 1 190 ? -18.297 -8.555 -9.211 1 96.94 190 LYS A O 1
ATOM 1605 N N . ASP A 1 191 ? -19.719 -8.305 -10.906 1 92.44 191 ASP A N 1
ATOM 1606 C CA . ASP A 1 191 ? -19.344 -6.91 -11.102 1 92.44 191 ASP A CA 1
ATOM 1607 C C . ASP A 1 191 ? -19.875 -6.031 -9.977 1 92.44 191 ASP A C 1
ATOM 1609 O O . ASP A 1 191 ? -20.891 -6.355 -9.359 1 92.44 191 ASP A O 1
ATOM 1613 N N . ASP A 1 192 ? -19.25 -4.973 -9.672 1 86.12 192 ASP A N 1
ATOM 1614 C CA . ASP A 1 192 ? -19.531 -4.125 -8.516 1 86.12 192 ASP A CA 1
ATOM 1615 C C . ASP A 1 192 ? -21 -3.684 -8.508 1 86.12 192 ASP A C 1
ATOM 1617 O O . ASP A 1 192 ? -21.656 -3.721 -7.465 1 86.12 192 ASP A O 1
ATOM 1621 N N . GLU A 1 193 ? -21.562 -3.389 -9.562 1 80 193 GLU A N 1
ATOM 1622 C CA . GLU A 1 193 ? -22.922 -2.859 -9.617 1 80 193 GLU A CA 1
ATOM 1623 C C . GLU A 1 193 ? -23.938 -3.971 -9.859 1 80 193 GLU A C 1
ATOM 1625 O O . GLU A 1 193 ? -25.141 -3.748 -9.766 1 80 193 GLU A O 1
ATOM 1630 N N . ALA A 1 194 ? -23.469 -5.164 -10.023 1 86.81 194 ALA A N 1
ATOM 1631 C CA . ALA A 1 194 ? -24.391 -6.254 -10.336 1 86.81 194 ALA A CA 1
ATOM 1632 C C . ALA A 1 194 ? -24.922 -6.898 -9.062 1 86.81 194 ALA A C 1
ATOM 1634 O O . ALA A 1 194 ? -24.234 -6.945 -8.039 1 86.81 194 ALA A O 1
ATOM 1635 N N . GLU A 1 195 ? -26.109 -7.316 -9.172 1 88.38 195 GLU A N 1
ATOM 1636 C CA . GLU A 1 195 ? -26.719 -8 -8.039 1 88.38 195 GLU A CA 1
ATOM 1637 C C . GLU A 1 195 ? -26.281 -9.461 -7.965 1 88.38 195 GLU A C 1
ATOM 1639 O O . GLU A 1 195 ? -26.141 -10.016 -6.879 1 88.38 195 GLU A O 1
ATOM 1644 N N . GLU A 1 196 ? -26.094 -10.023 -9.164 1 94.44 196 GLU A N 1
ATOM 1645 C CA . GLU A 1 196 ? -25.75 -11.438 -9.273 1 94.44 196 GLU A CA 1
ATOM 1646 C C . GLU A 1 196 ? -24.609 -11.648 -10.258 1 94.44 196 GLU A C 1
ATOM 1648 O O . GLU A 1 196 ? -24.375 -10.82 -11.141 1 94.44 196 GLU A O 1
ATOM 1653 N N . PRO A 1 197 ? -23.906 -12.797 -10.078 1 96.44 197 PRO A N 1
ATOM 1654 C CA . PRO A 1 197 ? -22.875 -13.141 -11.062 1 96.44 197 PRO A CA 1
ATOM 1655 C C . PRO A 1 197 ? -23.453 -13.367 -12.453 1 96.44 197 PRO A C 1
ATOM 1657 O O . PRO A 1 197 ? -24.547 -13.93 -12.594 1 96.44 197 PRO A O 1
ATOM 1660 N N . GLU A 1 198 ? -22.75 -12.859 -13.438 1 95.44 198 GLU A N 1
ATOM 1661 C CA . GLU A 1 198 ? -23.047 -13.219 -14.82 1 95.44 198 GLU A CA 1
ATOM 1662 C C . GLU A 1 198 ? -22.359 -14.516 -15.219 1 95.44 198 GLU A C 1
ATOM 1664 O O . GLU A 1 198 ? -21.141 -14.523 -15.461 1 95.44 198 GLU A O 1
ATOM 1669 N N . THR A 1 199 ? -23.062 -15.625 -15.359 1 95.62 199 THR A N 1
ATOM 1670 C CA . THR A 1 199 ? -22.438 -16.938 -15.469 1 95.62 199 THR A CA 1
ATOM 1671 C C . THR A 1 199 ? -22.656 -17.516 -16.859 1 95.62 199 THR A C 1
ATOM 1673 O O . THR A 1 199 ? -22.172 -18.625 -17.156 1 95.62 199 THR A O 1
ATOM 1676 N N . SER A 1 200 ? -23.297 -16.766 -17.734 1 94.56 200 SER A N 1
ATOM 1677 C CA . SER A 1 200 ? -23.625 -17.312 -19.047 1 94.56 200 SER A CA 1
ATOM 1678 C C . SER A 1 200 ? -22.641 -16.828 -20.109 1 94.56 200 SER A C 1
ATOM 1680 O O . SER A 1 200 ? -22.516 -17.453 -21.172 1 94.56 200 SER A O 1
ATOM 1682 N N . SER A 1 201 ? -21.984 -15.719 -19.844 1 95.88 201 SER A N 1
ATOM 1683 C CA . SER A 1 201 ? -21 -15.227 -20.781 1 95.88 201 SER A CA 1
ATOM 1684 C C . SER A 1 201 ? -19.781 -16.141 -20.828 1 95.88 201 SER A C 1
ATOM 1686 O O . SER A 1 201 ? -19.5 -16.875 -19.875 1 95.88 201 SER A O 1
ATOM 1688 N N . PRO A 1 202 ? -19.141 -16.219 -21.969 1 97.88 202 PRO A N 1
ATOM 1689 C CA . PRO A 1 202 ? -17.906 -17.016 -22.031 1 97.88 202 PRO A CA 1
ATOM 1690 C C . PRO A 1 202 ? -16.906 -16.625 -20.938 1 97.88 202 PRO A C 1
ATOM 1692 O O . PRO A 1 202 ? -16.719 -15.438 -20.672 1 97.88 202 PRO A O 1
ATOM 1695 N N . VAL A 1 203 ? -16.344 -17.625 -20.312 1 97.88 203 VAL A N 1
ATOM 1696 C CA . VAL A 1 203 ? -15.273 -17.406 -19.344 1 97.88 203 VAL A CA 1
ATOM 1697 C C . VAL A 1 203 ? -14.031 -16.875 -20.078 1 97.88 203 VAL A C 1
ATOM 1699 O O . VAL A 1 203 ? -13.586 -17.469 -21.062 1 97.88 203 VAL A O 1
ATOM 1702 N N . THR A 1 204 ? -13.492 -15.773 -19.641 1 97.44 204 THR A N 1
ATOM 1703 C CA . THR A 1 204 ? -12.266 -15.234 -20.219 1 97.44 204 THR A CA 1
ATOM 1704 C C . THR A 1 204 ? -11.188 -15.07 -19.156 1 97.44 204 THR A C 1
ATOM 1706 O O . THR A 1 204 ? -11.492 -14.773 -17.984 1 97.44 204 THR A O 1
ATOM 1709 N N . THR A 1 205 ? -9.93 -15.305 -19.5 1 96.5 205 THR A N 1
ATOM 1710 C CA . THR A 1 205 ? -8.812 -15.062 -18.594 1 96.5 205 THR A CA 1
ATOM 1711 C C . THR A 1 205 ? -7.992 -13.859 -19.047 1 96.5 205 THR A C 1
ATOM 1713 O O . THR A 1 205 ? -6.852 -13.68 -18.625 1 96.5 205 THR A O 1
ATOM 1716 N N . LYS A 1 206 ? -8.586 -13.031 -19.938 1 97 206 LYS A N 1
ATOM 1717 C CA . LYS A 1 206 ? -7.895 -11.867 -20.484 1 97 206 LYS A CA 1
ATOM 1718 C C . LYS A 1 206 ? -7.957 -10.68 -19.531 1 97 206 LYS A C 1
ATOM 1720 O O . LYS A 1 206 ? -7.141 -9.766 -19.609 1 97 206 LYS A O 1
ATOM 1725 N N . GLU A 1 207 ? -8.992 -10.695 -18.672 1 96.81 207 GLU A N 1
ATOM 1726 C CA . GLU A 1 207 ? -9.125 -9.672 -17.641 1 96.81 207 GLU A CA 1
ATOM 1727 C C . GLU A 1 207 ? -8.5 -10.125 -16.328 1 96.81 207 GLU A C 1
ATOM 1729 O O . GLU A 1 207 ? -8.688 -11.273 -15.914 1 96.81 207 GLU A O 1
ATOM 1734 N N . GLU A 1 208 ? -7.691 -9.258 -15.789 1 97.56 208 GLU A N 1
ATOM 1735 C CA . GLU A 1 208 ? -6.988 -9.633 -14.562 1 97.56 208 GLU A CA 1
ATOM 1736 C C . GLU A 1 208 ? -7.047 -8.508 -13.539 1 97.56 208 GLU A C 1
ATOM 1738 O O . GLU A 1 208 ? -7.215 -7.336 -13.891 1 97.56 208 GLU A O 1
ATOM 1743 N N . TYR A 1 209 ? -7.066 -8.828 -12.336 1 98.12 209 TYR A N 1
ATOM 1744 C CA . TYR A 1 209 ? -6.816 -7.965 -11.195 1 98.12 209 TYR A CA 1
ATOM 1745 C C . TYR A 1 209 ? -5.574 -8.414 -10.43 1 98.12 209 TYR A C 1
ATOM 1747 O O . TYR A 1 209 ? -5.441 -9.586 -10.086 1 98.12 209 TYR A O 1
ATOM 1755 N N . ALA A 1 210 ? -4.637 -7.453 -10.234 1 98.56 210 ALA A N 1
ATOM 1756 C CA . ALA A 1 210 ? -3.344 -7.82 -9.656 1 98.56 210 ALA A CA 1
ATOM 1757 C C . ALA A 1 210 ? -2.891 -6.797 -8.625 1 98.56 210 ALA A C 1
ATOM 1759 O O . ALA A 1 210 ? -3.408 -5.68 -8.578 1 98.56 210 ALA A O 1
ATOM 1760 N N . VAL A 1 211 ? -2.027 -7.281 -7.77 1 98.5 211 VAL A N 1
ATOM 1761 C CA . VAL A 1 211 ? -1.439 -6.453 -6.719 1 98.5 211 VAL A CA 1
ATOM 1762 C C . VAL A 1 211 ? 0.084 -6.5 -6.816 1 98.5 211 VAL A C 1
ATOM 1764 O O . VAL A 1 211 ? 0.647 -7.438 -7.387 1 98.5 211 VAL A O 1
ATOM 1767 N N . VAL A 1 212 ? 0.713 -5.438 -6.332 1 98.62 212 VAL A N 1
ATOM 1768 C CA . VAL A 1 212 ? 2.168 -5.336 -6.289 1 98.62 212 VAL A CA 1
ATOM 1769 C C . VAL A 1 212 ? 2.635 -5.242 -4.836 1 98.62 212 VAL A C 1
ATOM 1771 O O . VAL A 1 212 ? 2.105 -4.441 -4.059 1 98.62 212 VAL A O 1
ATOM 1774 N N . PHE A 1 213 ? 3.58 -6.07 -4.488 1 97.56 213 PHE A N 1
ATOM 1775 C CA . PHE A 1 213 ? 4.121 -6.09 -3.133 1 97.56 213 PHE A CA 1
ATOM 1776 C C . PHE A 1 213 ? 5.641 -5.996 -3.156 1 97.56 213 PHE A C 1
ATOM 1778 O O . PHE A 1 213 ? 6.273 -6.332 -4.16 1 97.56 213 PHE A O 1
ATOM 1785 N N . ARG A 1 214 ? 6.168 -5.48 -2.117 1 95.94 214 ARG A N 1
ATOM 1786 C CA . ARG A 1 214 ? 7.594 -5.488 -1.808 1 95.94 214 ARG A CA 1
ATOM 1787 C C . ARG A 1 214 ? 7.867 -6.219 -0.496 1 95.94 214 ARG A C 1
ATOM 1789 O O . ARG A 1 214 ? 7.172 -6 0.498 1 95.94 214 ARG A O 1
ATOM 1796 N N . ASN A 1 215 ? 8.828 -7.121 -0.521 1 94.75 215 ASN A N 1
ATOM 1797 C CA . ASN A 1 215 ? 9.195 -7.871 0.677 1 94.75 215 ASN A CA 1
ATOM 1798 C C . ASN A 1 215 ? 10.703 -8.078 0.771 1 94.75 215 ASN A C 1
ATOM 1800 O O . ASN A 1 215 ? 11.422 -7.871 -0.208 1 94.75 215 ASN A O 1
ATOM 1804 N N . ASP A 1 216 ? 11.18 -8.383 1.956 1 94.06 216 ASP A N 1
ATOM 1805 C CA . ASP A 1 216 ? 12.594 -8.648 2.195 1 94.06 216 ASP A CA 1
ATOM 1806 C C . ASP A 1 216 ? 12.828 -10.125 2.516 1 94.06 216 ASP A C 1
ATOM 1808 O O . ASP A 1 216 ? 12.133 -10.703 3.352 1 94.06 216 ASP A O 1
ATOM 1812 N N . LEU A 1 217 ? 13.742 -10.656 1.825 1 93.69 217 LEU A N 1
ATOM 1813 C CA . LEU A 1 217 ? 14.172 -12.031 2.053 1 93.69 217 LEU A CA 1
ATOM 1814 C C . LEU A 1 217 ? 15.57 -12.062 2.672 1 93.69 217 LEU A C 1
ATOM 1816 O O . LEU A 1 217 ? 16.5 -11.461 2.141 1 93.69 217 LEU A O 1
ATOM 1820 N N . VAL A 1 218 ? 15.664 -12.703 3.732 1 92.12 218 VAL A N 1
ATOM 1821 C CA . VAL A 1 218 ? 16.984 -12.859 4.336 1 92.12 218 VAL A CA 1
ATOM 1822 C C . VAL A 1 218 ? 17.891 -13.68 3.412 1 92.12 218 VAL A C 1
ATOM 1824 O O . VAL A 1 218 ? 17.453 -14.695 2.859 1 92.12 218 VAL A O 1
ATOM 1827 N N . THR A 1 219 ? 19.047 -13.211 3.264 1 92.88 219 THR A N 1
ATOM 1828 C CA . THR A 1 219 ? 20 -13.93 2.422 1 92.88 219 THR A CA 1
ATOM 1829 C C . THR A 1 219 ? 20.578 -15.125 3.164 1 92.88 219 THR A C 1
ATOM 1831 O O . THR A 1 219 ? 20.578 -15.164 4.395 1 92.88 219 THR A O 1
ATOM 1834 N N . ASP A 1 220 ? 20.984 -16.109 2.379 1 92.31 220 ASP A N 1
ATOM 1835 C CA . ASP A 1 220 ? 21.719 -17.219 2.957 1 92.31 220 ASP A CA 1
ATOM 1836 C C . ASP A 1 220 ? 23.109 -16.797 3.428 1 92.31 220 ASP A C 1
ATOM 1838 O O . ASP A 1 220 ? 23.984 -16.531 2.609 1 92.31 220 ASP A O 1
ATOM 1842 N N . PRO A 1 221 ? 23.281 -16.781 4.68 1 89.5 221 PRO A N 1
ATOM 1843 C CA . PRO A 1 221 ? 24.547 -16.25 5.203 1 89.5 221 PRO A CA 1
ATOM 1844 C C . PRO A 1 221 ? 25.75 -17.125 4.836 1 89.5 221 PRO A C 1
ATOM 1846 O O . PRO A 1 221 ? 26.891 -16.641 4.836 1 89.5 221 PRO A O 1
ATOM 1849 N N . ARG A 1 222 ? 25.625 -18.391 4.484 1 91.38 222 ARG A N 1
ATOM 1850 C CA . ARG A 1 222 ? 26.703 -19.266 4.078 1 91.38 222 ARG A CA 1
ATOM 1851 C C . ARG A 1 222 ? 27.281 -18.859 2.727 1 91.38 222 ARG A C 1
ATOM 1853 O O . ARG A 1 222 ? 28.406 -19.203 2.391 1 91.38 222 ARG A O 1
ATOM 1860 N N . LEU A 1 223 ? 26.375 -18.109 2.02 1 90.62 223 LEU A N 1
ATOM 1861 C CA . LEU A 1 223 ? 26.734 -17.766 0.646 1 90.62 223 LEU A CA 1
ATOM 1862 C C . LEU A 1 223 ? 27.125 -16.297 0.53 1 90.62 223 LEU A C 1
ATOM 1864 O O . LEU A 1 223 ? 27.906 -15.93 -0.34 1 90.62 223 LEU A O 1
ATOM 1868 N N . HIS A 1 224 ? 26.422 -15.445 1.273 1 89.06 224 HIS A N 1
ATOM 1869 C CA . HIS A 1 224 ? 26.641 -14.008 1.231 1 89.06 224 HIS A CA 1
ATOM 1870 C C . HIS A 1 224 ? 26.656 -13.406 2.635 1 89.06 224 HIS A C 1
ATOM 1872 O O . HIS A 1 224 ? 25.625 -12.984 3.146 1 89.06 224 HIS A O 1
ATOM 1878 N N . ALA A 1 225 ? 27.797 -13.125 3.186 1 85.31 225 ALA A N 1
ATOM 1879 C CA . ALA A 1 225 ? 27.938 -12.742 4.586 1 85.31 225 ALA A CA 1
ATOM 1880 C C . ALA A 1 225 ? 27.688 -11.25 4.77 1 85.31 225 ALA A C 1
ATOM 1882 O O . ALA A 1 225 ? 27.203 -10.82 5.82 1 85.31 225 ALA A O 1
ATOM 1883 N N . ASP A 1 226 ? 27.844 -10.484 3.744 1 89.88 226 ASP A N 1
ATOM 1884 C CA . ASP A 1 226 ? 27.828 -9.031 3.908 1 89.88 226 ASP A CA 1
ATOM 1885 C C . ASP A 1 226 ? 26.453 -8.453 3.611 1 89.88 226 ASP A C 1
ATOM 1887 O O . ASP A 1 226 ? 26.156 -7.309 3.955 1 89.88 226 ASP A O 1
ATOM 1891 N N . ARG A 1 227 ? 25.688 -9.234 2.953 1 90.88 227 ARG A N 1
ATOM 1892 C CA . ARG A 1 227 ? 24.344 -8.773 2.625 1 90.88 227 ARG A CA 1
ATOM 1893 C C . ARG A 1 227 ? 23.297 -9.555 3.412 1 90.88 227 ARG A C 1
ATOM 1895 O O . ARG A 1 227 ? 23.047 -10.727 3.123 1 90.88 227 ARG A O 1
ATOM 1902 N N . ARG A 1 228 ? 22.609 -8.852 4.262 1 90.75 228 ARG A N 1
ATOM 1903 C CA . ARG A 1 228 ? 21.703 -9.531 5.191 1 90.75 228 ARG A CA 1
ATOM 1904 C C . ARG A 1 228 ? 20.375 -9.844 4.527 1 90.75 228 ARG A C 1
ATOM 1906 O O . ARG A 1 228 ? 19.781 -10.906 4.77 1 90.75 228 ARG A O 1
ATOM 1913 N N . THR A 1 229 ? 19.891 -8.969 3.689 1 93.62 229 THR A N 1
ATOM 1914 C CA . THR A 1 229 ? 18.594 -9.156 3.055 1 93.62 229 THR A CA 1
ATOM 1915 C C . THR A 1 229 ? 18.625 -8.703 1.597 1 93.62 229 THR A C 1
ATOM 1917 O O . THR A 1 229 ? 19.531 -7.957 1.198 1 93.62 229 THR A O 1
ATOM 1920 N N . VAL A 1 230 ? 17.75 -9.266 0.833 1 94.69 230 VAL A N 1
ATOM 1921 C CA . VAL A 1 230 ? 17.469 -8.75 -0.503 1 94.69 230 VAL A CA 1
ATOM 1922 C C . VAL A 1 230 ? 15.992 -8.367 -0.611 1 94.69 230 VAL A C 1
ATOM 1924 O O . VAL A 1 230 ? 15.125 -9.055 -0.069 1 94.69 230 VAL A O 1
ATOM 1927 N N . GLY A 1 231 ? 15.797 -7.25 -1.221 1 95.88 231 GLY A N 1
ATOM 1928 C CA . GLY A 1 231 ? 14.43 -6.84 -1.493 1 95.88 231 GLY A CA 1
ATOM 1929 C C . GLY A 1 231 ? 13.867 -7.449 -2.762 1 95.88 231 GLY A C 1
ATOM 1930 O O . GLY A 1 231 ? 14.57 -7.562 -3.77 1 95.88 231 GLY A O 1
ATOM 1931 N N . ILE A 1 232 ? 12.602 -7.863 -2.695 1 97.81 232 ILE A N 1
ATOM 1932 C CA . ILE A 1 232 ? 11.922 -8.438 -3.852 1 97.81 232 ILE A CA 1
ATOM 1933 C C . ILE A 1 232 ? 10.617 -7.68 -4.113 1 97.81 232 ILE A C 1
ATOM 1935 O O . ILE A 1 232 ? 9.773 -7.559 -3.225 1 97.81 232 ILE A O 1
ATOM 1939 N N . LEU A 1 233 ? 10.516 -7.078 -5.293 1 98.44 233 LEU A N 1
ATOM 1940 C CA . LEU A 1 233 ? 9.242 -6.566 -5.781 1 98.44 233 LEU A CA 1
ATOM 1941 C C . LEU A 1 233 ? 8.547 -7.59 -6.672 1 98.44 233 LEU A C 1
ATOM 1943 O O . LEU A 1 233 ? 9.148 -8.117 -7.609 1 98.44 233 LEU A O 1
ATOM 1947 N N . TYR A 1 234 ? 7.336 -7.883 -6.355 1 98.56 234 TYR A N 1
ATOM 1948 C CA . TYR A 1 234 ? 6.621 -8.875 -7.148 1 98.56 234 TYR A CA 1
ATOM 1949 C C . TYR A 1 234 ? 5.145 -8.516 -7.266 1 98.56 234 TYR A C 1
ATOM 1951 O O . TYR A 1 234 ? 4.617 -7.758 -6.453 1 98.56 234 TYR A O 1
ATOM 1959 N N . SER A 1 235 ? 4.566 -8.984 -8.289 1 98.62 235 SER A N 1
ATOM 1960 C CA . SER A 1 235 ? 3.141 -8.82 -8.555 1 98.62 235 SER A CA 1
ATOM 1961 C C . SER A 1 235 ? 2.457 -10.164 -8.766 1 98.62 235 SER A C 1
ATOM 1963 O O . SER A 1 235 ? 3.1 -11.141 -9.172 1 98.62 235 SER A O 1
ATOM 1965 N N . GLY A 1 236 ? 1.249 -10.25 -8.383 1 98 236 GLY A N 1
ATOM 1966 C CA . GLY A 1 236 ? 0.458 -11.453 -8.578 1 98 236 GLY A CA 1
ATOM 1967 C C . GLY A 1 236 ? -1.022 -11.172 -8.758 1 98 236 GLY A C 1
ATOM 1968 O O . GLY A 1 236 ? -1.555 -10.227 -8.172 1 98 236 GLY A O 1
ATOM 1969 N N . GLU A 1 237 ? -1.599 -12 -9.508 1 97.38 237 GLU A N 1
ATOM 1970 C CA . GLU A 1 237 ? -3.045 -11.93 -9.695 1 97.38 237 GLU A CA 1
ATOM 1971 C C . GLU A 1 237 ? -3.787 -12.328 -8.43 1 97.38 237 GLU A C 1
ATOM 1973 O O . GLU A 1 237 ? -3.381 -13.266 -7.734 1 97.38 237 GLU A O 1
ATOM 1978 N N . VAL A 1 238 ? -4.816 -11.578 -8.141 1 97.69 238 VAL A N 1
ATOM 1979 C CA . VAL A 1 238 ? -5.758 -11.938 -7.086 1 97.69 238 VAL A CA 1
ATOM 1980 C C . VAL A 1 238 ? -7.172 -12.008 -7.656 1 97.69 238 VAL A C 1
ATOM 1982 O O . VAL A 1 238 ? -7.457 -11.422 -8.703 1 97.69 238 VAL A O 1
ATOM 1985 N N . ASP A 1 239 ? -8.039 -12.719 -7.023 1 97.94 239 ASP A N 1
ATOM 1986 C CA . ASP A 1 239 ? -9.258 -13.141 -7.703 1 97.94 239 ASP A CA 1
ATOM 1987 C C . ASP A 1 239 ? -10.359 -12.094 -7.559 1 97.94 239 ASP A C 1
ATOM 1989 O O . ASP A 1 239 ? -11.062 -11.789 -8.523 1 97.94 239 ASP A O 1
ATOM 1993 N N . CYS A 1 240 ? -10.555 -11.57 -6.402 1 98 240 CYS A N 1
ATOM 1994 C CA . CYS A 1 240 ? -11.641 -10.617 -6.215 1 98 240 CYS A CA 1
ATOM 1995 C C . CYS A 1 240 ? -11.523 -9.906 -4.871 1 98 240 CYS A C 1
ATOM 1997 O O . CYS A 1 240 ? -10.531 -10.094 -4.156 1 98 240 CYS A O 1
ATOM 1999 N N . LEU A 1 241 ? -12.477 -9.016 -4.645 1 97.25 241 LEU A N 1
ATOM 2000 C CA . LEU A 1 241 ? -12.57 -8.273 -3.387 1 97.25 241 LEU A CA 1
ATOM 2001 C C . LEU A 1 241 ? -13.812 -8.703 -2.602 1 97.25 241 LEU A C 1
ATOM 2003 O O . LEU A 1 241 ? -14.859 -8.969 -3.188 1 97.25 241 LEU A O 1
ATOM 2007 N N . ASP A 1 242 ? -13.734 -8.727 -1.287 1 95 242 ASP A N 1
ATOM 2008 C CA . ASP A 1 242 ? -14.945 -8.891 -0.485 1 95 242 ASP A CA 1
ATOM 2009 C C . ASP A 1 242 ? -15.625 -7.543 -0.24 1 95 242 ASP A C 1
ATOM 2011 O O . ASP A 1 242 ? -15.203 -6.52 -0.776 1 95 242 ASP A O 1
ATOM 2015 N N . LYS A 1 243 ? -16.719 -7.535 0.495 1 89.75 243 LYS A N 1
ATOM 2016 C CA . LYS A 1 243 ? -17.547 -6.352 0.69 1 89.75 243 LYS A CA 1
ATOM 2017 C C . LYS A 1 243 ? -16.781 -5.27 1.454 1 89.75 243 LYS A C 1
ATOM 2019 O O . LYS A 1 243 ? -17.188 -4.105 1.453 1 89.75 243 LYS A O 1
ATOM 2024 N N . TYR A 1 244 ? -15.68 -5.641 2.107 1 88.62 244 TYR A N 1
ATOM 2025 C CA . TYR A 1 244 ? -14.898 -4.688 2.887 1 88.62 244 TYR A CA 1
ATOM 2026 C C . TYR A 1 244 ? -13.695 -4.191 2.09 1 88.62 244 TYR A C 1
ATOM 2028 O O . TYR A 1 244 ? -12.898 -3.393 2.59 1 88.62 244 TYR A O 1
ATOM 2036 N N . GLY A 1 245 ? -13.531 -4.715 0.89 1 91.81 245 GLY A N 1
ATOM 2037 C CA . GLY A 1 245 ? -12.43 -4.281 0.043 1 91.81 245 GLY A CA 1
ATOM 2038 C C . GLY A 1 245 ? -11.172 -5.113 0.225 1 91.81 245 GLY A C 1
ATOM 2039 O O . GLY A 1 245 ? -10.109 -4.75 -0.275 1 91.81 245 GLY A O 1
ATOM 2040 N N . ASN A 1 246 ? -11.266 -6.199 0.918 1 93.69 246 ASN A N 1
ATOM 2041 C CA . ASN A 1 246 ? -10.117 -7.082 1.082 1 93.69 246 ASN A CA 1
ATOM 2042 C C . ASN A 1 246 ? -10.016 -8.086 -0.065 1 93.69 246 ASN A C 1
ATOM 2044 O O . ASN A 1 246 ? -11.031 -8.562 -0.571 1 93.69 246 ASN A O 1
ATOM 2048 N N . THR A 1 247 ? -8.797 -8.398 -0.408 1 96.62 247 THR A N 1
ATOM 2049 C CA . THR A 1 247 ? -8.57 -9.359 -1.486 1 96.62 247 THR A CA 1
ATOM 2050 C C . T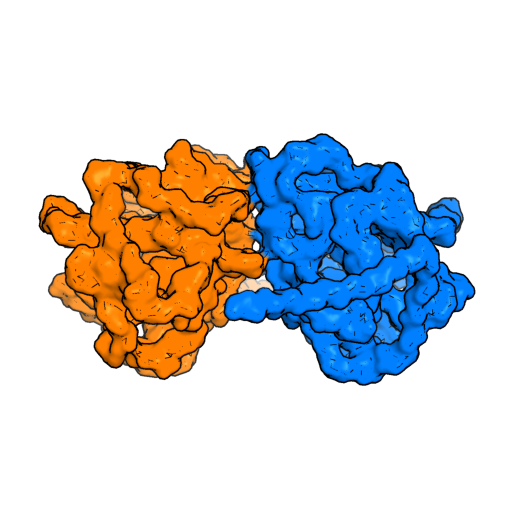HR A 1 247 ? -8.914 -10.773 -1.029 1 96.62 247 THR A C 1
ATOM 2052 O O . THR A 1 247 ? -8.656 -11.141 0.119 1 96.62 247 THR A O 1
ATOM 2055 N N . VAL A 1 248 ? -9.438 -11.562 -1.915 1 97.94 248 VAL A N 1
ATOM 2056 C CA . VAL A 1 248 ? -9.867 -12.93 -1.652 1 97.94 248 VAL A CA 1
ATOM 2057 C C . VAL A 1 248 ? -9.297 -13.859 -2.717 1 97.94 248 VAL A C 1
ATOM 2059 O O . VAL A 1 248 ? -9.234 -13.508 -3.895 1 97.94 248 VAL A O 1
ATOM 2062 N N . GLU A 1 249 ? -8.859 -15.008 -2.264 1 98.25 249 GLU A N 1
ATOM 2063 C CA . GLU A 1 249 ? -8.461 -16.078 -3.178 1 98.25 249 GLU A CA 1
ATOM 2064 C C . GLU A 1 249 ? -9.562 -17.125 -3.322 1 98.25 249 GLU A C 1
ATOM 2066 O O . GLU A 1 249 ? -10.242 -17.453 -2.348 1 98.25 249 GLU A O 1
ATOM 2071 N N . LEU A 1 250 ? -9.719 -17.641 -4.566 1 98.56 250 LEU A N 1
ATOM 2072 C CA . LEU A 1 250 ? -10.742 -18.641 -4.863 1 98.56 250 LEU A CA 1
ATOM 2073 C C . LEU A 1 250 ? -10.109 -19.938 -5.348 1 98.56 250 LEU A C 1
ATOM 2075 O O . LEU A 1 250 ? -9.219 -19.906 -6.199 1 98.56 250 LEU A O 1
ATOM 2079 N N . LYS A 1 251 ? -10.492 -21.031 -4.715 1 98.25 251 LYS A N 1
ATOM 2080 C CA . LYS A 1 251 ? -9.953 -22.344 -5.066 1 98.25 251 LYS A CA 1
ATOM 2081 C C . LYS A 1 251 ? -11.062 -23.391 -5.156 1 98.25 251 LYS A C 1
ATOM 2083 O O . LYS A 1 251 ? -12.102 -23.25 -4.512 1 98.25 251 LYS A O 1
ATOM 2088 N N . THR A 1 252 ? -10.844 -24.422 -5.949 1 97.75 252 THR A N 1
ATOM 2089 C CA . THR A 1 252 ? -11.68 -25.609 -5.934 1 97.75 252 THR A CA 1
ATOM 2090 C C . THR A 1 252 ? -10.906 -26.812 -5.398 1 97.75 252 THR A C 1
ATOM 2092 O O . THR A 1 252 ? -9.688 -26.906 -5.562 1 97.75 252 THR A O 1
ATOM 2095 N N . GLN A 1 253 ? -11.609 -27.625 -4.738 1 96.62 253 GLN A N 1
ATOM 2096 C CA . GLN A 1 253 ? -11.039 -28.828 -4.141 1 96.62 253 GLN A CA 1
ATOM 2097 C C . GLN A 1 253 ? -11.984 -30.016 -4.301 1 96.62 253 GLN A C 1
ATOM 2099 O O . GLN A 1 253 ? -13.18 -29.906 -4.039 1 96.62 253 GLN A O 1
ATOM 2104 N N . LYS A 1 254 ? -11.383 -31.125 -4.801 1 95.69 254 LYS A N 1
ATOM 2105 C CA . LYS A 1 254 ? -12.18 -32.344 -4.855 1 95.69 254 LYS A CA 1
ATOM 2106 C C . LYS A 1 254 ? -12.508 -32.844 -3.455 1 95.69 254 LYS A C 1
ATOM 2108 O O . LYS A 1 254 ? -11.609 -33.125 -2.668 1 95.69 254 LYS A O 1
ATOM 2113 N N . GLY A 1 255 ? -13.781 -32.938 -3.121 1 94.5 255 GLY A N 1
ATOM 2114 C CA . GLY A 1 255 ? -14.203 -33.375 -1.801 1 94.5 255 GLY A CA 1
ATOM 2115 C C . GLY A 1 255 ? -13.93 -32.344 -0.715 1 94.5 255 GLY A C 1
ATOM 2116 O O . GLY A 1 255 ? -13.75 -31.172 -1.004 1 94.5 255 GLY A O 1
ATOM 2117 N N . GLU A 1 256 ? -13.93 -32.812 0.505 1 93.12 256 GLU A N 1
ATOM 2118 C CA . GLU A 1 256 ? -13.727 -31.922 1.653 1 93.12 256 GLU A CA 1
ATOM 2119 C C . GLU A 1 256 ? -12.234 -31.766 1.966 1 93.12 256 GLU A C 1
ATOM 2121 O O . GLU A 1 256 ? -11.414 -32.562 1.528 1 93.12 256 GLU A O 1
ATOM 2126 N N . ILE A 1 257 ? -11.953 -30.703 2.607 1 93.38 257 ILE A N 1
ATOM 2127 C CA . ILE A 1 257 ? -10.609 -30.516 3.15 1 93.38 257 ILE A CA 1
ATOM 2128 C C . ILE A 1 257 ? -10.375 -31.531 4.27 1 93.38 257 ILE A C 1
ATOM 2130 O O . ILE A 1 257 ? -11.133 -31.578 5.238 1 93.38 257 ILE A O 1
ATOM 2134 N N . ASN A 1 258 ? -9.383 -32.344 4.094 1 91.75 258 ASN A N 1
ATOM 2135 C CA . ASN A 1 258 ? -9.109 -33.406 5.039 1 91.75 258 ASN A CA 1
ATOM 2136 C C . ASN A 1 258 ? -7.629 -33.469 5.402 1 91.75 258 ASN A C 1
ATOM 2138 O O . ASN A 1 258 ? -6.863 -32.562 5.082 1 91.75 258 ASN A O 1
ATOM 2142 N N . GLY A 1 259 ? -7.312 -34.5 6.07 1 90.75 259 GLY A N 1
ATOM 2143 C CA . GLY A 1 259 ? -5.938 -34.656 6.52 1 90.75 259 GLY A CA 1
ATOM 2144 C C . GLY A 1 259 ? -4.945 -34.75 5.375 1 90.75 259 GLY A C 1
ATOM 2145 O O . GLY A 1 259 ? -3.842 -34.188 5.465 1 90.75 259 GLY A O 1
ATOM 2146 N N . TYR A 1 260 ? -5.344 -35.375 4.34 1 92.69 260 TYR A N 1
ATOM 2147 C CA . TYR A 1 260 ? -4.473 -35.531 3.178 1 92.69 260 TYR A CA 1
ATOM 2148 C C . TYR A 1 260 ? -4.18 -34.188 2.547 1 92.69 260 TYR A C 1
ATOM 2150 O O . TYR A 1 260 ? -3.049 -33.906 2.133 1 92.69 260 TYR A O 1
ATOM 2158 N N . PHE A 1 261 ? -5.18 -33.344 2.537 1 94.5 261 PHE A N 1
ATOM 2159 C CA . PHE A 1 261 ? -5.012 -32 2.008 1 94.5 261 PHE A CA 1
ATOM 2160 C C . PHE A 1 261 ? -3.934 -31.25 2.773 1 94.5 261 PHE A C 1
ATOM 2162 O O . PHE A 1 261 ? -3.047 -30.641 2.172 1 94.5 261 PHE A O 1
ATOM 2169 N N . TRP A 1 262 ? -3.928 -31.375 4.027 1 95.44 262 TRP A N 1
ATOM 2170 C CA . TRP A 1 262 ? -3.045 -30.594 4.887 1 95.44 262 TRP A CA 1
ATOM 2171 C C . TRP A 1 262 ? -1.604 -31.078 4.773 1 95.44 262 TRP A C 1
ATOM 2173 O O . TRP A 1 262 ? -0.669 -30.359 5.133 1 95.44 262 TRP A O 1
ATOM 2183 N N . LYS A 1 263 ? -1.432 -32.25 4.234 1 93.75 263 LYS A N 1
ATOM 2184 C CA . LYS A 1 263 ? -0.096 -32.812 4.062 1 93.75 263 LYS A CA 1
ATOM 2185 C C . LYS A 1 263 ? 0.4 -32.625 2.633 1 93.75 263 LYS A C 1
ATOM 2187 O O . LYS A 1 263 ? 1.563 -32.906 2.332 1 93.75 263 LYS A O 1
ATOM 2192 N N . SER A 1 264 ? -0.437 -32.125 1.862 1 94.25 264 SER A N 1
ATOM 2193 C CA . SER A 1 264 ? -0.141 -32.094 0.434 1 94.25 264 SER A CA 1
ATOM 2194 C C . SER A 1 264 ? 0.587 -30.812 0.054 1 94.25 264 SER A C 1
ATOM 2196 O O . SER A 1 264 ? 0.532 -29.828 0.786 1 94.25 264 SER A O 1
ATOM 2198 N N . ALA A 1 265 ? 1.207 -30.859 -1.14 1 95.62 265 ALA A N 1
ATOM 2199 C CA . ALA A 1 265 ? 1.827 -29.672 -1.727 1 95.62 265 ALA A CA 1
ATOM 2200 C C . ALA A 1 265 ? 0.773 -28.641 -2.123 1 95.62 265 ALA A C 1
ATOM 2202 O O . ALA A 1 265 ? 1.062 -27.438 -2.195 1 95.62 265 ALA A O 1
ATOM 2203 N N . LYS A 1 266 ? -0.399 -29.141 -2.318 1 95.94 266 LYS A N 1
ATOM 2204 C CA . LYS A 1 266 ? -1.48 -28.25 -2.723 1 95.94 266 LYS A CA 1
ATOM 2205 C C . LYS A 1 266 ? -1.793 -27.234 -1.63 1 95.94 266 LYS A C 1
ATOM 2207 O O . LYS A 1 266 ? -1.928 -26.031 -1.905 1 95.94 266 LYS A O 1
ATOM 2212 N N . SER A 1 267 ? -1.924 -27.688 -0.377 1 97.69 267 SER A N 1
ATOM 2213 C CA . SER A 1 267 ? -2.215 -26.766 0.719 1 97.69 267 SER A CA 1
ATOM 2214 C C . SER A 1 267 ? -1.092 -25.75 0.9 1 97.69 267 SER A C 1
ATOM 2216 O O . SER A 1 267 ? -1.348 -24.578 1.2 1 97.69 267 SER A O 1
ATOM 2218 N N . LEU A 1 268 ? 0.127 -26.188 0.677 1 97.5 268 LEU A N 1
ATOM 2219 C CA . LEU A 1 268 ? 1.264 -25.266 0.758 1 97.5 268 LEU A CA 1
ATOM 2220 C C . LEU A 1 268 ? 1.181 -24.203 -0.324 1 97.5 268 LEU A C 1
ATOM 2222 O O . LEU A 1 268 ? 1.354 -23.016 -0.043 1 97.5 268 LEU A O 1
ATOM 2226 N N . LYS A 1 269 ? 0.914 -24.625 -1.492 1 97.69 269 LYS A N 1
ATOM 2227 C CA . LYS A 1 269 ? 0.812 -23.688 -2.605 1 97.69 269 LYS A CA 1
ATOM 2228 C C . LYS A 1 269 ? -0.297 -22.672 -2.363 1 97.69 269 LYS A C 1
ATOM 2230 O O . LYS A 1 269 ? -0.123 -21.484 -2.635 1 97.69 269 LYS A O 1
ATOM 2235 N N . TRP A 1 270 ? -1.465 -23.125 -1.858 1 97.94 270 TRP A N 1
ATOM 2236 C CA . TRP A 1 270 ? -2.557 -22.219 -1.524 1 97.94 270 TRP A CA 1
ATOM 2237 C C . TRP A 1 270 ? -2.1 -21.172 -0.516 1 97.94 270 TRP A C 1
ATOM 2239 O O . TRP A 1 270 ? -2.381 -19.984 -0.68 1 97.94 270 TRP A O 1
ATOM 2249 N N . TRP A 1 271 ? -1.4 -21.641 0.486 1 97.5 271 TRP A N 1
ATOM 2250 C CA . TRP A 1 271 ? -0.928 -20.75 1.535 1 97.5 271 TRP A CA 1
ATOM 2251 C C . TRP A 1 271 ? 0.076 -19.75 0.981 1 97.5 271 TRP A C 1
ATOM 2253 O O . TRP A 1 271 ? -0.024 -18.547 1.249 1 97.5 271 TRP A O 1
ATOM 2263 N N . LEU A 1 272 ? 1.047 -20.203 0.216 1 96.75 272 LEU A N 1
ATOM 2264 C CA . LEU A 1 272 ? 2.07 -19.344 -0.355 1 96.75 272 LEU A CA 1
ATOM 2265 C C . LEU A 1 272 ? 1.444 -18.281 -1.252 1 96.75 272 LEU A C 1
ATOM 2267 O O . LEU A 1 272 ? 1.761 -17.094 -1.131 1 96.75 272 LEU A O 1
ATOM 2271 N N . GLN A 1 273 ? 0.515 -18.703 -2.113 1 97.12 273 GLN A N 1
ATOM 2272 C CA . GLN A 1 273 ? -0.128 -17.781 -3.047 1 97.12 273 GLN A CA 1
ATOM 2273 C C . GLN A 1 273 ? -0.911 -16.703 -2.305 1 97.12 273 GLN A C 1
ATOM 2275 O O . GLN A 1 273 ? -0.968 -15.547 -2.75 1 97.12 273 GLN A O 1
ATOM 2280 N N . SER A 1 274 ? -1.424 -17.062 -1.205 1 97.06 274 SER A N 1
ATOM 2281 C CA . SER A 1 274 ? -2.227 -16.125 -0.424 1 97.06 274 SER A CA 1
ATOM 2282 C C . SER A 1 274 ? -1.35 -15.266 0.482 1 97.06 274 SER A C 1
ATOM 2284 O O . SER A 1 274 ? -1.466 -14.039 0.487 1 97.06 274 SER A O 1
ATOM 2286 N N . SER A 1 275 ? -0.399 -15.836 1.224 1 94.69 275 SER A N 1
ATOM 2287 C CA . SER A 1 275 ? 0.4 -15.156 2.238 1 94.69 275 SER A CA 1
ATOM 2288 C C . SER A 1 275 ? 1.348 -14.141 1.605 1 94.69 275 SER A C 1
ATOM 2290 O O . SER A 1 275 ? 1.626 -13.094 2.193 1 94.69 275 SER A O 1
ATOM 2292 N N . LEU A 1 276 ? 1.815 -14.406 0.429 1 95.81 276 LEU A N 1
ATOM 2293 C CA . LEU A 1 276 ? 2.77 -13.531 -0.241 1 95.81 276 LEU A CA 1
ATOM 2294 C C . LEU A 1 276 ? 2.113 -12.211 -0.626 1 95.81 276 LEU A C 1
ATOM 2296 O O . LEU A 1 276 ? 2.803 -11.234 -0.921 1 95.81 276 LEU A O 1
ATOM 2300 N N . VAL A 1 277 ? 0.763 -12.195 -0.669 1 96.31 277 VAL A N 1
ATOM 2301 C CA . VAL A 1 277 ? 0.085 -10.961 -1.05 1 96.31 277 VAL A CA 1
ATOM 2302 C C . VAL A 1 277 ? -0.943 -10.586 0.015 1 96.31 277 VAL A C 1
ATOM 2304 O O . VAL A 1 277 ? -1.933 -9.906 -0.278 1 96.31 277 VAL A O 1
ATOM 2307 N N . ASN A 1 278 ? -0.771 -11.094 1.199 1 93.38 278 ASN A N 1
ATOM 2308 C CA . ASN A 1 278 ? -1.539 -10.75 2.391 1 93.38 278 ASN A CA 1
ATOM 2309 C C . ASN A 1 278 ? -3.025 -11.031 2.201 1 93.38 278 ASN A C 1
ATOM 2311 O O . ASN A 1 278 ? -3.873 -10.258 2.648 1 93.38 278 ASN A O 1
ATOM 2315 N N . VAL A 1 279 ? -3.34 -12.008 1.428 1 95.38 279 VAL A N 1
ATOM 2316 C CA . VAL A 1 279 ? -4.719 -12.484 1.354 1 95.38 279 VAL A CA 1
ATOM 2317 C C . VAL A 1 279 ? -5.055 -13.281 2.609 1 95.38 279 VAL A C 1
ATOM 2319 O O . VAL A 1 279 ? -4.352 -14.234 2.955 1 95.38 279 VAL A O 1
ATOM 2322 N N . ASP A 1 280 ? -6.137 -12.93 3.217 1 90.75 280 ASP A N 1
ATOM 2323 C CA . ASP A 1 280 ? -6.469 -13.609 4.465 1 90.75 280 ASP A CA 1
ATOM 2324 C C . ASP A 1 280 ? -7.473 -14.734 4.223 1 90.75 280 ASP A C 1
ATOM 2326 O O . ASP A 1 280 ? -7.344 -15.82 4.797 1 90.75 280 ASP A O 1
ATOM 2330 N N . ASN A 1 281 ? -8.406 -14.508 3.316 1 96.5 281 ASN A N 1
ATOM 2331 C CA . ASN A 1 281 ? -9.492 -15.469 3.143 1 96.5 281 ASN A CA 1
ATOM 2332 C C . ASN A 1 281 ? -9.375 -16.203 1.81 1 96.5 281 ASN A C 1
ATOM 2334 O O . ASN A 1 281 ? -9.25 -15.57 0.759 1 96.5 281 ASN A O 1
ATOM 2338 N N . ILE A 1 282 ? -9.477 -17.469 1.894 1 98.25 282 ILE A N 1
ATOM 2339 C CA . ILE A 1 282 ? -9.578 -18.344 0.728 1 98.25 282 ILE A CA 1
ATOM 2340 C C . ILE A 1 282 ? -10.953 -19 0.695 1 98.25 282 ILE A C 1
ATOM 2342 O O . ILE A 1 282 ? -11.32 -19.719 1.623 1 98.25 282 ILE A O 1
ATOM 2346 N N . ILE A 1 283 ? -11.68 -18.766 -0.33 1 98.44 283 ILE A N 1
ATOM 2347 C CA . ILE A 1 283 ? -12.977 -19.422 -0.498 1 98.44 283 ILE A CA 1
ATOM 2348 C C . ILE A 1 283 ? -12.805 -20.688 -1.34 1 98.44 283 ILE A C 1
ATOM 2350 O O . ILE A 1 283 ? -12.258 -20.625 -2.445 1 98.44 283 ILE A O 1
ATOM 2354 N N . VAL A 1 284 ? -13.312 -21.797 -0.819 1 98.25 284 VAL A N 1
ATOM 2355 C CA . VAL A 1 284 ? -13.086 -23.094 -1.451 1 98.25 284 VAL A CA 1
ATOM 2356 C C . VAL A 1 284 ? -14.414 -23.672 -1.922 1 98.25 284 VAL A C 1
ATOM 2358 O O . VAL A 1 284 ? -15.352 -23.812 -1.13 1 98.25 284 VAL A O 1
ATOM 2361 N N . GLY A 1 285 ? -14.5 -23.922 -3.17 1 98.19 285 GLY A N 1
ATOM 2362 C CA . GLY A 1 285 ? -15.602 -24.719 -3.693 1 98.19 285 GLY A CA 1
ATOM 2363 C C . GLY A 1 285 ? -15.305 -26.203 -3.703 1 98.19 285 GLY A C 1
ATOM 2364 O O . GLY A 1 285 ? -14.391 -26.656 -4.391 1 98.19 285 GLY A O 1
ATOM 2365 N N . HIS A 1 286 ? -16.078 -26.969 -2.977 1 97.69 286 HIS A N 1
ATOM 2366 C CA . HIS A 1 286 ? -15.906 -28.406 -2.934 1 97.69 286 HIS A CA 1
ATOM 2367 C C . HIS A 1 286 ? -16.609 -29.094 -4.109 1 97.69 286 HIS A C 1
ATOM 2369 O O . HIS A 1 286 ? -17.844 -29.156 -4.145 1 97.69 286 HIS A O 1
ATOM 2375 N N . ARG A 1 287 ? -15.742 -29.641 -4.988 1 97.31 287 ARG A N 1
ATOM 2376 C CA . ARG A 1 287 ? -16.328 -30.172 -6.215 1 97.31 287 ARG A CA 1
ATOM 2377 C C . ARG A 1 287 ? -16.312 -31.703 -6.199 1 97.31 287 ARG A C 1
ATOM 2379 O O . ARG A 1 287 ? -15.484 -32.312 -5.527 1 97.31 287 ARG A O 1
ATOM 2386 N N . THR A 1 288 ? -17.234 -32.344 -6.984 1 96.56 288 THR A N 1
ATOM 2387 C CA . THR A 1 288 ? -17.219 -33.75 -7.277 1 96.56 288 THR A CA 1
ATOM 2388 C C . THR A 1 288 ? -16.234 -34.062 -8.398 1 96.56 288 THR A C 1
ATOM 2390 O O . THR A 1 288 ? -15.633 -33.188 -8.977 1 96.56 288 THR A O 1
ATOM 2393 N N . GLN A 1 289 ? -16.109 -35.344 -8.648 1 95 289 GLN A N 1
ATOM 2394 C CA . GLN A 1 289 ? -15.266 -35.781 -9.758 1 95 289 GLN A CA 1
ATOM 2395 C C . GLN A 1 289 ? -15.797 -35.281 -11.094 1 95 289 GLN A C 1
ATOM 2397 O O . GLN A 1 289 ? -15.023 -35 -12.008 1 95 289 GLN A O 1
ATOM 2402 N N . GLU A 1 290 ? -17.125 -35.062 -11.133 1 95.5 290 GLU A N 1
ATOM 2403 C CA . GLU A 1 290 ? -17.781 -34.656 -12.375 1 95.5 290 GLU A CA 1
ATOM 2404 C C . GLU A 1 290 ? -17.797 -33.156 -12.523 1 95.5 290 GLU A C 1
ATOM 2406 O O . GLU A 1 290 ? -18.281 -32.625 -13.523 1 95.5 290 GLU A O 1
ATOM 2411 N N . GLY A 1 291 ? -17.312 -32.406 -11.555 1 97.38 291 GLY A N 1
ATOM 2412 C CA . GLY A 1 291 ? -17.203 -30.969 -11.672 1 97.38 291 GLY A CA 1
ATOM 2413 C C . GLY A 1 291 ? -18.406 -30.219 -11.141 1 97.38 291 GLY A C 1
ATOM 2414 O O . GLY A 1 291 ? -18.781 -29.172 -11.672 1 97.38 291 GLY A O 1
ATOM 2415 N N . GLN A 1 292 ? -19.062 -30.828 -10.102 1 97.88 292 GLN A N 1
ATOM 2416 C CA . GLN A 1 292 ? -20.188 -30.156 -9.453 1 97.88 292 GLN A CA 1
ATOM 2417 C C . GLN A 1 292 ? -19.797 -29.625 -8.078 1 97.88 292 GLN A C 1
ATOM 2419 O O . GLN A 1 292 ? -19.297 -30.375 -7.234 1 97.88 292 GLN A O 1
ATOM 2424 N N . VAL A 1 293 ? -20.016 -28.312 -7.832 1 98.19 293 VAL A N 1
ATOM 2425 C CA . VAL A 1 293 ? -19.766 -27.703 -6.523 1 98.19 293 VAL A CA 1
ATOM 2426 C C . VAL A 1 293 ? -21.094 -27.531 -5.781 1 98.19 293 VAL A C 1
ATOM 2428 O O . VAL A 1 293 ? -22.016 -26.906 -6.301 1 98.19 293 VAL A O 1
ATOM 2431 N N . ARG A 1 294 ? -21.188 -28.047 -4.555 1 96.38 294 ARG A N 1
ATOM 2432 C CA . ARG A 1 294 ? -22.438 -27.969 -3.816 1 96.38 294 ARG A CA 1
ATOM 2433 C C . ARG A 1 294 ? -22.219 -27.422 -2.414 1 96.38 294 ARG A C 1
ATOM 2435 O O . ARG A 1 294 ? -23.156 -27.359 -1.609 1 96.38 294 ARG A O 1
ATOM 2442 N N . SER A 1 295 ? -21.016 -27.078 -2.152 1 96.69 295 SER A N 1
ATOM 2443 C CA . SER A 1 295 ? -20.703 -26.453 -0.872 1 96.69 295 SER A CA 1
ATOM 2444 C C . SER A 1 295 ? -19.469 -25.578 -0.971 1 96.69 295 SER A C 1
ATOM 2446 O O . SER A 1 295 ? -18.594 -25.812 -1.807 1 96.69 295 SER A O 1
ATOM 2448 N N . LEU A 1 296 ? -19.469 -24.562 -0.161 1 97.44 296 LEU A N 1
ATOM 2449 C CA . LEU A 1 296 ? -18.344 -23.625 -0.041 1 97.44 296 LEU A CA 1
ATOM 2450 C C . LEU A 1 296 ? -17.844 -23.562 1.399 1 97.44 296 LEU A C 1
ATOM 2452 O O . LEU A 1 296 ? -18.641 -23.703 2.34 1 97.44 296 LEU A O 1
ATOM 2456 N N . THR A 1 297 ? -16.609 -23.391 1.57 1 96 297 THR A N 1
ATOM 2457 C CA . THR A 1 297 ? -16.016 -23.109 2.877 1 96 297 THR A CA 1
ATOM 2458 C C . THR A 1 297 ? -14.984 -21.984 2.775 1 96 297 THR A C 1
ATOM 2460 O O . THR A 1 297 ? -14.422 -21.75 1.706 1 96 297 THR A O 1
ATOM 2463 N N . ALA A 1 298 ? -14.828 -21.25 3.84 1 96.12 298 ALA A N 1
ATOM 2464 C CA . ALA A 1 298 ? -13.789 -20.234 3.939 1 96.12 298 ALA A CA 1
ATOM 2465 C C . ALA A 1 298 ? -12.609 -20.734 4.777 1 96.12 298 ALA A C 1
ATOM 2467 O O . ALA A 1 298 ? -12.805 -21.281 5.863 1 96.12 298 ALA A O 1
ATOM 2468 N N . LEU A 1 299 ? -11.461 -20.594 4.195 1 96.19 299 LEU A N 1
ATOM 2469 C CA . LEU A 1 299 ? -10.227 -20.891 4.914 1 96.19 299 LEU A CA 1
ATOM 2470 C C . LEU A 1 299 ? -9.453 -19.609 5.223 1 96.19 299 LEU A C 1
ATOM 2472 O O . LEU A 1 299 ? -9.336 -18.734 4.367 1 96.19 299 LEU A O 1
ATOM 2476 N N . ARG A 1 300 ? -8.992 -19.5 6.441 1 96.12 300 ARG A N 1
ATOM 2477 C CA . ARG A 1 300 ? -8.117 -18.375 6.793 1 96.12 300 ARG A CA 1
ATOM 2478 C C . ARG A 1 300 ? -6.656 -18.734 6.523 1 96.12 300 ARG A C 1
ATOM 2480 O O . ARG A 1 300 ? -6.09 -19.609 7.176 1 96.12 300 ARG A O 1
ATOM 2487 N N . ALA A 1 301 ? -6.055 -17.969 5.633 1 95.44 301 ALA A N 1
ATOM 2488 C CA . ALA A 1 301 ? -4.688 -18.266 5.211 1 95.44 301 ALA A CA 1
ATOM 2489 C C . ALA A 1 301 ? -3.729 -18.234 6.398 1 95.44 301 ALA A C 1
ATOM 2491 O O . ALA A 1 301 ? -2.85 -19.094 6.512 1 95.44 301 ALA A O 1
ATOM 2492 N N . ARG A 1 302 ? -3.906 -17.328 7.324 1 92.81 302 ARG A N 1
ATOM 2493 C CA . ARG A 1 302 ? -2.996 -17.141 8.445 1 92.81 302 ARG A CA 1
ATOM 2494 C C . ARG A 1 302 ? -3.018 -18.344 9.383 1 92.81 302 ARG A C 1
ATOM 2496 O O . ARG A 1 302 ? -2.078 -18.562 10.148 1 92.81 302 ARG A O 1
ATOM 2503 N N . GLU A 1 303 ? -4.008 -19.172 9.32 1 94.88 303 GLU A N 1
ATOM 2504 C CA . GLU A 1 303 ? -4.172 -20.297 10.234 1 94.88 303 GLU A CA 1
ATOM 2505 C C . GLU A 1 303 ? -3.707 -21.609 9.586 1 94.88 303 GLU A C 1
ATOM 2507 O O . GLU A 1 303 ? -3.539 -22.609 10.266 1 94.88 303 GLU A O 1
ATOM 2512 N N . MET A 1 304 ? -3.445 -21.609 8.336 1 95.94 304 MET A N 1
ATOM 2513 C CA . MET A 1 304 ? -3.174 -22.828 7.582 1 95.94 304 MET A CA 1
ATOM 2514 C C . MET A 1 304 ? -1.908 -23.516 8.094 1 95.94 304 MET A C 1
ATOM 2516 O O . MET A 1 304 ? -1.871 -24.734 8.227 1 95.94 304 MET A O 1
ATOM 2520 N N . PRO A 1 305 ? -0.858 -22.766 8.477 1 93.88 305 PRO A N 1
ATOM 2521 C CA . PRO A 1 305 ? 0.359 -23.438 8.938 1 93.88 305 PRO A CA 1
ATOM 2522 C C . PRO A 1 305 ? 0.135 -24.266 10.203 1 93.88 305 PRO A C 1
ATOM 2524 O O . PRO A 1 305 ? 0.85 -25.25 10.438 1 93.88 305 PRO A O 1
ATOM 2527 N N . GLN A 1 306 ? -0.88 -23.938 10.961 1 94.5 306 GLN A N 1
ATOM 2528 C CA . GLN A 1 306 ? -1.161 -24.656 12.203 1 94.5 306 GLN A CA 1
ATOM 2529 C C . GLN A 1 306 ? -1.72 -26.047 11.914 1 94.5 306 GLN A C 1
ATOM 2531 O O . GLN A 1 306 ? -1.541 -26.984 12.703 1 94.5 306 GLN A O 1
ATOM 2536 N N . SER A 1 307 ? -2.336 -26.203 10.805 1 94.88 307 SER A N 1
ATOM 2537 C CA . SER A 1 307 ? -2.984 -27.469 10.445 1 94.88 307 SER A CA 1
ATOM 2538 C C . SER A 1 307 ? -2.104 -28.297 9.523 1 94.88 307 SER A C 1
ATOM 2540 O O . SER A 1 307 ? -2.34 -29.5 9.344 1 94.88 307 SER A O 1
ATOM 2542 N N . ALA A 1 308 ? -1.127 -27.688 8.914 1 95.19 308 ALA A N 1
ATOM 2543 C CA . ALA A 1 308 ? -0.331 -28.344 7.875 1 95.19 308 ALA A CA 1
ATOM 2544 C C . ALA A 1 308 ? 0.875 -29.062 8.477 1 95.19 308 ALA A C 1
ATOM 2546 O O . ALA A 1 308 ? 1.22 -28.844 9.641 1 95.19 308 ALA A O 1
ATOM 2547 N N . THR A 1 309 ? 1.443 -29.938 7.684 1 94.5 309 THR A N 1
ATOM 2548 C CA . THR A 1 309 ? 2.637 -30.656 8.117 1 94.5 309 THR A CA 1
ATOM 2549 C C . THR A 1 309 ? 3.891 -30.047 7.504 1 94.5 309 THR A C 1
ATOM 2551 O O . THR A 1 309 ? 5.008 -30.344 7.938 1 94.5 309 THR A O 1
ATOM 2554 N N . TRP A 1 310 ? 3.656 -29.266 6.512 1 95.25 310 TRP A N 1
ATOM 2555 C CA . TRP A 1 310 ? 4.805 -28.609 5.891 1 95.25 310 TRP A CA 1
ATOM 2556 C C . TRP A 1 310 ? 5.324 -27.484 6.766 1 95.25 310 TRP A C 1
ATOM 2558 O O . TRP A 1 310 ? 4.566 -26.891 7.539 1 95.25 310 TRP A O 1
ATOM 2568 N N . ASN A 1 311 ? 6.633 -27.172 6.66 1 94 311 ASN A N 1
ATOM 2569 C CA . ASN A 1 311 ? 7.332 -26.094 7.34 1 94 311 ASN A CA 1
ATOM 2570 C C . ASN A 1 311 ? 7.629 -24.938 6.395 1 94 311 ASN A C 1
ATOM 2572 O O . ASN A 1 311 ? 8.586 -24.984 5.621 1 94 311 ASN A O 1
ATOM 2576 N N . PHE A 1 312 ? 6.828 -23.875 6.492 1 92.75 312 PHE A N 1
ATOM 2577 C CA . PHE A 1 312 ? 6.973 -22.781 5.551 1 92.75 312 PHE A CA 1
ATOM 2578 C C . PHE A 1 312 ? 8.305 -22.062 5.75 1 92.75 312 PHE A C 1
ATOM 2580 O O . PHE A 1 312 ? 8.812 -21.422 4.828 1 92.75 312 PHE A O 1
ATOM 2587 N N . ARG A 1 313 ? 8.883 -22.125 6.91 1 92.31 313 ARG A N 1
ATOM 2588 C CA . ARG A 1 313 ? 10.203 -21.547 7.141 1 92.31 313 ARG A CA 1
ATOM 2589 C C . ARG A 1 313 ? 11.266 -22.234 6.285 1 92.31 313 ARG A C 1
ATOM 2591 O O . ARG A 1 313 ? 12.172 -21.578 5.766 1 92.31 313 ARG A O 1
ATOM 2598 N N . ALA A 1 314 ? 11.117 -23.5 6.215 1 94.19 314 ALA A N 1
ATOM 2599 C CA . ALA A 1 314 ? 12.023 -24.266 5.359 1 94.19 314 ALA A CA 1
ATOM 2600 C C . ALA A 1 314 ? 11.867 -23.859 3.898 1 94.19 314 ALA A C 1
ATOM 2602 O O . ALA A 1 314 ? 12.859 -23.781 3.162 1 94.19 314 ALA A O 1
ATOM 2603 N N . CYS A 1 315 ? 10.672 -23.594 3.514 1 95.31 315 CYS A N 1
ATOM 2604 C CA . CYS A 1 315 ? 10.398 -23.172 2.146 1 95.31 315 CYS A CA 1
ATOM 2605 C C . CYS A 1 315 ? 11.117 -21.859 1.83 1 95.31 315 CYS A C 1
ATOM 2607 O O . CYS A 1 315 ? 11.773 -21.734 0.794 1 95.31 315 CYS A O 1
ATOM 2609 N N . PHE A 1 316 ? 11.07 -20.953 2.725 1 94.19 316 PHE A N 1
ATOM 2610 C CA . PHE A 1 316 ? 11.68 -19.641 2.494 1 94.19 316 PHE A CA 1
ATOM 2611 C C . PHE A 1 316 ? 13.195 -19.734 2.625 1 94.19 316 PHE A C 1
ATOM 2613 O O . PHE A 1 316 ? 13.922 -18.984 1.972 1 94.19 316 PHE A O 1
ATOM 2620 N N . ASP A 1 317 ? 13.625 -20.625 3.449 1 93.38 317 ASP A N 1
ATOM 2621 C CA . ASP A 1 317 ? 15.062 -20.875 3.506 1 93.38 317 ASP A CA 1
ATOM 2622 C C . ASP A 1 317 ? 15.586 -21.375 2.16 1 93.38 317 ASP A C 1
ATOM 2624 O O . ASP A 1 317 ? 16.641 -20.938 1.701 1 93.38 317 ASP A O 1
ATOM 2628 N N . PHE A 1 318 ? 14.891 -22.297 1.626 1 95.5 318 PHE A N 1
ATOM 2629 C CA . PHE A 1 318 ? 15.258 -22.781 0.3 1 95.5 318 PHE A CA 1
ATOM 2630 C C . PHE A 1 318 ? 15.242 -21.641 -0.716 1 95.5 318 PHE A C 1
ATOM 2632 O O . PHE A 1 318 ? 16.188 -21.5 -1.503 1 95.5 318 PHE A O 1
ATOM 2639 N N . THR A 1 319 ? 14.203 -20.859 -0.717 1 96.44 319 THR A N 1
ATOM 2640 C CA . THR A 1 319 ? 14.102 -19.703 -1.603 1 96.44 319 THR A CA 1
ATOM 2641 C C . THR A 1 319 ? 15.289 -18.766 -1.409 1 96.44 319 THR A C 1
ATOM 2643 O O . THR A 1 319 ? 15.867 -18.281 -2.383 1 96.44 319 THR A O 1
ATOM 2646 N N . SER A 1 320 ? 15.609 -18.531 -0.201 1 94.75 320 SER A N 1
ATOM 2647 C CA . SER A 1 320 ? 16.75 -17.703 0.146 1 94.75 320 SER A CA 1
ATOM 2648 C C . SER A 1 320 ? 18.031 -18.219 -0.511 1 94.75 320 SER A C 1
ATOM 2650 O O . SER A 1 320 ? 18.797 -17.438 -1.078 1 94.75 320 SER A O 1
ATOM 2652 N N . THR A 1 321 ? 18.219 -19.469 -0.43 1 95.19 321 THR A N 1
ATOM 2653 C CA . THR A 1 321 ? 19.406 -20.078 -1.019 1 95.19 321 THR A CA 1
ATOM 2654 C C . THR A 1 321 ? 19.453 -19.844 -2.523 1 95.19 321 THR A C 1
ATOM 2656 O O . THR A 1 321 ? 20.469 -19.406 -3.055 1 95.19 321 THR A O 1
ATOM 2659 N N . ILE A 1 322 ? 18.359 -20.047 -3.174 1 97.31 322 ILE A N 1
ATOM 2660 C CA . ILE A 1 322 ? 18.312 -19.875 -4.621 1 97.31 322 ILE A CA 1
ATOM 2661 C C . ILE A 1 322 ? 18.578 -18.422 -4.984 1 97.31 322 ILE A C 1
ATOM 2663 O O . ILE A 1 322 ? 19.406 -18.125 -5.852 1 97.31 322 ILE A O 1
ATOM 2667 N N . PHE A 1 323 ? 17.938 -17.516 -4.348 1 97.5 323 PHE A N 1
ATOM 2668 C CA . PHE A 1 323 ? 18.062 -16.094 -4.66 1 97.5 323 PHE A CA 1
ATOM 2669 C C . PHE A 1 323 ? 19.469 -15.594 -4.352 1 97.5 323 PHE A C 1
ATOM 2671 O O . PHE A 1 323 ? 20 -14.75 -5.07 1 97.5 323 PHE A O 1
ATOM 2678 N N . THR A 1 324 ? 20.047 -16.109 -3.273 1 96.5 324 THR A N 1
ATOM 2679 C CA . THR A 1 324 ? 21.406 -15.703 -2.93 1 96.5 324 THR A CA 1
ATOM 2680 C C . THR A 1 324 ? 22.406 -16.188 -3.984 1 96.5 324 THR A C 1
ATOM 2682 O O . THR A 1 324 ? 23.328 -15.453 -4.355 1 96.5 324 THR A O 1
ATOM 2685 N N . TRP A 1 325 ? 22.219 -17.422 -4.449 1 97.12 325 TRP A N 1
ATOM 2686 C CA . TRP A 1 325 ? 23.047 -17.906 -5.535 1 97.12 325 TRP A CA 1
ATOM 2687 C C . TRP A 1 325 ? 22.938 -17 -6.758 1 97.12 325 TRP A C 1
ATOM 2689 O O . TRP A 1 325 ? 23.953 -16.656 -7.379 1 97.12 325 TRP A O 1
ATOM 2699 N N . ILE A 1 326 ? 21.75 -16.594 -7.113 1 98.06 326 ILE A N 1
ATOM 2700 C CA . ILE A 1 326 ? 21.531 -15.734 -8.273 1 98.06 326 ILE A CA 1
ATOM 2701 C C . ILE A 1 326 ? 22.188 -14.375 -8.047 1 98.06 326 ILE A C 1
ATOM 2703 O O . ILE A 1 326 ? 22.875 -13.852 -8.93 1 98.06 326 ILE A O 1
ATOM 2707 N N . LEU A 1 327 ? 21.938 -13.828 -6.887 1 97.56 327 LEU A N 1
ATOM 2708 C CA . LEU A 1 327 ? 22.531 -12.547 -6.52 1 97.56 327 LEU A CA 1
ATOM 2709 C C . LEU A 1 327 ? 24.047 -12.562 -6.703 1 97.56 327 LEU A C 1
ATOM 2711 O O . LEU A 1 327 ? 24.609 -11.641 -7.297 1 97.56 327 LEU A O 1
ATOM 2715 N N . ASN A 1 328 ? 24.656 -13.609 -6.25 1 96.25 328 ASN A N 1
ATOM 2716 C CA . ASN A 1 328 ? 26.109 -13.734 -6.305 1 96.25 328 ASN A CA 1
ATOM 2717 C C . ASN A 1 328 ? 26.609 -13.953 -7.734 1 96.25 328 ASN A C 1
ATOM 2719 O O . ASN A 1 328 ? 27.703 -13.531 -8.086 1 96.25 328 ASN A O 1
ATOM 2723 N N . CYS A 1 329 ? 25.828 -14.602 -8.492 1 96.19 329 CYS A N 1
ATOM 2724 C CA . CYS A 1 329 ? 26.188 -14.898 -9.867 1 96.19 329 CYS A CA 1
ATOM 2725 C C . CYS A 1 329 ? 26.094 -13.656 -10.742 1 96.19 329 CYS A C 1
ATOM 2727 O O . CYS A 1 329 ? 26.859 -13.5 -11.688 1 96.19 329 CYS A O 1
ATOM 2729 N N . LEU A 1 330 ? 25.156 -12.773 -10.438 1 97.31 330 LEU A N 1
ATOM 2730 C CA . LEU A 1 330 ? 24.875 -11.625 -11.281 1 97.31 330 LEU A CA 1
ATOM 2731 C C . LEU A 1 330 ? 25.375 -10.336 -10.633 1 97.31 330 LEU A C 1
ATOM 2733 O O . LEU A 1 330 ? 24.578 -9.5 -10.211 1 97.31 330 LEU A O 1
ATOM 2737 N N . GLU A 1 331 ? 26.609 -10.062 -10.734 1 94.69 331 GLU A N 1
ATOM 2738 C CA . GLU A 1 331 ? 27.219 -8.953 -10.016 1 94.69 331 GLU A CA 1
ATOM 2739 C C . GLU A 1 331 ? 27.266 -7.688 -10.875 1 94.69 331 GLU A C 1
ATOM 2741 O O . GLU A 1 331 ? 27.156 -6.574 -10.352 1 94.69 331 GLU A O 1
ATOM 2746 N N . LYS A 1 332 ? 27.312 -7.879 -12.188 1 96 332 LYS A N 1
ATOM 2747 C CA . LYS A 1 332 ? 27.531 -6.73 -13.062 1 96 332 LYS A CA 1
ATOM 2748 C C . LYS A 1 332 ? 26.359 -6.535 -14.016 1 96 332 LYS A C 1
ATOM 2750 O O . LYS A 1 332 ? 25.609 -7.477 -14.281 1 96 332 LYS A O 1
ATOM 2755 N N . GLU A 1 333 ? 26.297 -5.332 -14.508 1 96.62 333 GLU A N 1
ATOM 2756 C CA . GLU A 1 333 ? 25.297 -5.004 -15.508 1 96.62 333 GLU A CA 1
ATOM 2757 C C . GLU A 1 333 ? 25.375 -5.957 -16.703 1 96.62 333 GLU A C 1
ATOM 2759 O O . GLU A 1 333 ? 26.453 -6.156 -17.266 1 96.62 333 GLU A O 1
ATOM 2764 N N . GLY A 1 334 ? 24.266 -6.559 -17 1 96.38 334 GLY A N 1
ATOM 2765 C CA . GLY A 1 334 ? 24.234 -7.418 -18.172 1 96.38 334 GLY A CA 1
ATOM 2766 C C . GLY A 1 334 ? 24.484 -8.875 -17.844 1 96.38 334 GLY A C 1
ATOM 2767 O O . GLY A 1 334 ? 24.266 -9.75 -18.688 1 96.38 334 GLY A O 1
ATOM 2768 N N . ASP A 1 335 ? 24.969 -9.156 -16.625 1 97.75 335 ASP A N 1
ATOM 2769 C CA . ASP A 1 335 ? 25.109 -10.555 -16.234 1 97.75 335 ASP A CA 1
ATOM 2770 C C . ASP A 1 335 ? 23.766 -11.281 -16.312 1 97.75 335 ASP A C 1
ATOM 2772 O O . ASP A 1 335 ? 22.719 -10.711 -15.977 1 97.75 335 ASP A O 1
ATOM 2776 N N . ALA A 1 336 ? 23.766 -12.484 -16.75 1 98.38 336 ALA A N 1
ATOM 2777 C CA . ALA A 1 336 ? 22.547 -13.289 -16.875 1 98.38 336 ALA A CA 1
ATOM 2778 C C . ALA A 1 336 ? 22.828 -14.758 -16.562 1 98.38 336 ALA A C 1
ATOM 2780 O O . ALA A 1 336 ? 23.953 -15.234 -16.734 1 98.38 336 ALA A O 1
ATOM 2781 N N . CYS A 1 337 ? 21.844 -15.422 -16.094 1 98.38 337 CYS A N 1
ATOM 2782 C CA . CYS A 1 337 ? 21.969 -16.844 -15.812 1 98.38 337 CYS A CA 1
ATOM 2783 C C . CYS A 1 337 ? 20.625 -17.547 -15.938 1 98.38 337 CYS A C 1
ATOM 2785 O O . CYS A 1 337 ? 19.594 -16.891 -16.062 1 98.38 337 CYS A O 1
ATOM 2787 N N . VAL A 1 338 ? 20.656 -18.781 -16.031 1 98.06 338 VAL A N 1
ATOM 2788 C CA . VAL A 1 338 ? 19.5 -19.672 -15.945 1 98.06 338 VAL A CA 1
ATOM 2789 C C . VAL A 1 338 ? 19.641 -20.609 -14.766 1 98.06 338 VAL A C 1
ATOM 2791 O O . VAL A 1 338 ? 20.703 -21.234 -14.578 1 98.06 338 VAL A O 1
ATOM 2794 N N . VAL A 1 339 ? 18.688 -20.672 -13.938 1 98.12 339 VAL A N 1
ATOM 2795 C CA . VAL A 1 339 ? 18.609 -21.641 -12.859 1 98.12 339 VAL A CA 1
ATOM 2796 C C . VAL A 1 339 ? 17.469 -22.625 -13.133 1 98.12 339 VAL A C 1
ATOM 2798 O O . VAL A 1 339 ? 16.359 -22.219 -13.477 1 98.12 339 VAL A O 1
ATOM 2801 N N . GLU A 1 340 ? 17.797 -23.875 -12.961 1 97.44 340 GLU A N 1
ATOM 2802 C CA . GLU A 1 340 ? 16.812 -24.875 -13.289 1 97.44 340 GLU A CA 1
ATOM 2803 C C . GLU A 1 340 ? 16.75 -25.969 -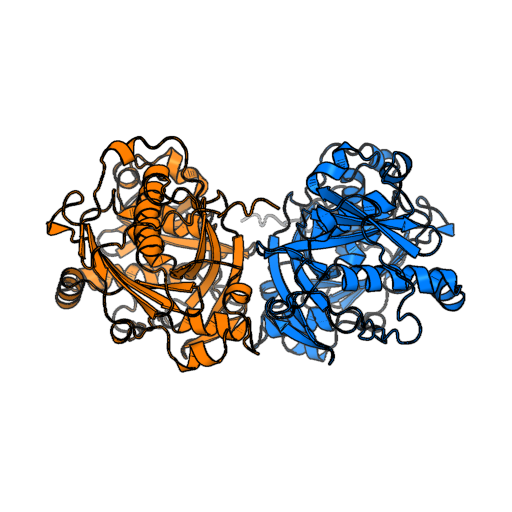12.219 1 97.44 340 GLU A C 1
ATOM 2805 O O . GLU A 1 340 ? 17.797 -26.391 -11.703 1 97.44 340 GLU A O 1
ATOM 2810 N N . PHE A 1 341 ? 15.578 -26.312 -11.836 1 98.19 341 PHE A N 1
ATOM 2811 C CA . PHE A 1 341 ? 15.336 -27.531 -11.055 1 98.19 341 PHE A CA 1
ATOM 2812 C C . PHE A 1 341 ? 14.758 -28.625 -11.93 1 98.19 341 PHE A C 1
ATOM 2814 O O . PHE A 1 341 ? 13.594 -28.562 -12.328 1 98.19 341 PHE A O 1
ATOM 2821 N N . ARG A 1 342 ? 15.594 -29.594 -12.188 1 95.44 342 ARG A N 1
ATOM 2822 C CA . ARG A 1 342 ? 15.164 -30.797 -12.906 1 95.44 342 ARG A CA 1
ATOM 2823 C C . ARG A 1 342 ? 14.648 -31.859 -11.938 1 95.44 342 ARG A C 1
ATOM 2825 O O . ARG A 1 342 ? 15.43 -32.656 -11.398 1 95.44 342 ARG A O 1
ATOM 2832 N N . SER A 1 343 ? 13.359 -31.938 -11.945 1 94.75 343 SER A N 1
ATOM 2833 C CA . SER A 1 343 ? 12.719 -32.75 -10.922 1 94.75 343 SER A CA 1
ATOM 2834 C C . SER A 1 343 ? 13.102 -34.219 -11.078 1 94.75 343 SER A C 1
ATOM 2836 O O . SER A 1 343 ? 13.172 -34.969 -10.094 1 94.75 343 SER A O 1
ATOM 2838 N N . GLU A 1 344 ? 13.391 -34.688 -12.273 1 92.75 344 GLU A N 1
ATOM 2839 C CA . GLU A 1 344 ? 13.734 -36.094 -12.531 1 92.75 344 GLU A CA 1
ATOM 2840 C C . GLU A 1 344 ? 15.039 -36.469 -11.844 1 92.75 344 GLU A C 1
ATOM 2842 O O . GLU A 1 344 ? 15.305 -37.656 -11.617 1 92.75 344 GLU A O 1
ATOM 2847 N N . LEU A 1 345 ? 15.781 -35.531 -11.492 1 93.88 345 LEU A N 1
ATOM 2848 C CA . LEU A 1 345 ? 17.062 -35.781 -10.859 1 93.88 345 LEU A CA 1
ATOM 2849 C C . LEU A 1 345 ? 16.969 -35.625 -9.344 1 93.88 345 LEU A C 1
ATOM 2851 O O . LEU A 1 345 ? 17.922 -35.938 -8.625 1 93.88 345 LEU A O 1
ATOM 2855 N N . GLY A 1 346 ? 15.852 -35.219 -8.898 1 94.19 346 GLY A N 1
ATOM 2856 C CA . GLY A 1 346 ? 15.664 -35 -7.473 1 94.19 346 GLY A CA 1
ATOM 2857 C C . GLY A 1 346 ? 16.328 -33.75 -6.969 1 94.19 346 GLY A C 1
ATOM 2858 O O . GLY A 1 346 ? 17.094 -33.094 -7.695 1 94.19 346 GLY A O 1
ATOM 2859 N N . LEU A 1 347 ? 16.125 -33.406 -5.695 1 95.31 347 LEU A N 1
ATOM 2860 C CA . LEU A 1 347 ? 16.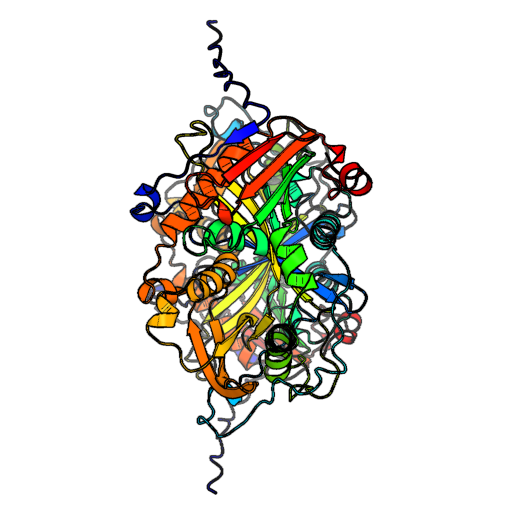609 -32.188 -5.105 1 95.31 347 LEU A CA 1
ATOM 2861 C C . LEU A 1 347 ? 18.125 -32.188 -4.953 1 95.31 347 LEU A C 1
ATOM 2863 O O . LEU A 1 347 ? 18.781 -31.172 -5.133 1 95.31 347 LEU A O 1
ATOM 2867 N N . GLN A 1 348 ? 18.688 -33.281 -4.664 1 93.88 348 GLN A N 1
ATOM 2868 C CA . GLN A 1 348 ? 20.109 -33.375 -4.371 1 93.88 348 GLN A CA 1
ATOM 2869 C C . GLN A 1 348 ? 20.953 -33.125 -5.617 1 93.88 348 GLN A C 1
ATOM 2871 O O . GLN A 1 348 ? 22.031 -32.562 -5.531 1 93.88 348 GLN A O 1
ATOM 2876 N N . LYS A 1 349 ? 20.391 -33.406 -6.766 1 92.81 349 LYS A N 1
ATOM 2877 C CA . LYS A 1 349 ? 21.188 -33.312 -7.98 1 92.81 349 LYS A CA 1
ATOM 2878 C C . LYS A 1 349 ? 20.516 -32.406 -9.008 1 92.81 349 LYS A C 1
ATOM 2880 O O . LYS A 1 349 ? 21.141 -32 -9.992 1 92.81 349 LYS A O 1
ATOM 2885 N N . GLY A 1 350 ? 19.375 -31.984 -8.727 1 93.75 350 GLY A N 1
ATOM 2886 C CA . GLY A 1 350 ? 18.547 -31.469 -9.812 1 93.75 350 GLY A CA 1
ATOM 2887 C C . GLY A 1 350 ? 18.578 -29.953 -9.922 1 93.75 350 GLY A C 1
ATOM 2888 O O . GLY A 1 350 ? 18 -29.375 -10.836 1 93.75 350 GLY A O 1
ATOM 2889 N N . ILE A 1 351 ? 19.234 -29.25 -9.062 1 97.31 351 ILE A N 1
ATOM 2890 C CA . ILE A 1 351 ? 19.25 -27.797 -9.109 1 97.31 351 ILE A CA 1
ATOM 2891 C C . ILE A 1 351 ? 20.562 -27.312 -9.727 1 97.31 351 ILE A C 1
ATOM 2893 O O . ILE A 1 351 ? 21.641 -27.516 -9.148 1 97.31 351 ILE A O 1
ATOM 2897 N N . GLN A 1 352 ? 20.422 -26.734 -10.875 1 97 352 GLN A N 1
ATOM 2898 C CA . GLN A 1 352 ? 21.594 -26.297 -11.633 1 97 352 GLN A CA 1
ATOM 2899 C C . GLN A 1 352 ? 21.484 -24.828 -12.023 1 97 352 GLN A C 1
ATOM 2901 O O . GLN A 1 352 ? 20.391 -24.344 -12.305 1 97 352 GLN A O 1
ATOM 2906 N N . MET A 1 353 ? 22.516 -24.109 -12.031 1 97.81 353 MET A N 1
ATOM 2907 C CA . MET A 1 353 ? 22.609 -22.719 -12.484 1 97.81 353 MET A CA 1
ATOM 2908 C C . MET A 1 353 ? 23.719 -22.562 -13.516 1 97.81 353 MET A C 1
ATOM 2910 O O . MET A 1 353 ? 24.812 -23.141 -13.352 1 97.81 353 MET A O 1
ATOM 2914 N N . ARG A 1 354 ? 23.516 -21.875 -14.547 1 97.25 354 ARG A N 1
ATOM 2915 C CA . ARG A 1 354 ? 24.531 -21.625 -15.57 1 97.25 354 ARG A CA 1
ATOM 2916 C C . ARG A 1 354 ? 24.453 -20.172 -16.047 1 97.25 354 ARG A C 1
ATOM 2918 O O . ARG A 1 354 ? 23.375 -19.656 -16.312 1 97.25 354 ARG A O 1
ATOM 2925 N N . ARG A 1 355 ? 25.578 -19.562 -16.25 1 97.38 355 ARG A N 1
ATOM 2926 C CA . ARG A 1 355 ? 25.641 -18.25 -16.844 1 97.38 355 ARG A CA 1
ATOM 2927 C C . ARG A 1 355 ? 25.281 -18.297 -18.328 1 97.38 355 ARG A C 1
ATOM 2929 O O . ARG A 1 355 ? 25.609 -19.266 -19.016 1 97.38 355 ARG A O 1
ATOM 2936 N N . VAL A 1 356 ? 24.609 -17.328 -18.734 1 97.44 356 VAL A N 1
ATOM 2937 C CA . VAL A 1 356 ? 24.266 -17.25 -20.156 1 97.44 356 VAL A CA 1
ATOM 2938 C C . VAL A 1 356 ? 24.531 -15.828 -20.656 1 97.44 356 VAL A C 1
ATOM 2940 O O . VAL A 1 356 ? 24.812 -14.922 -19.875 1 97.44 356 VAL A O 1
ATOM 2943 N N . ALA A 1 357 ? 24.531 -15.766 -22.016 1 96.5 357 ALA A N 1
ATOM 2944 C CA . ALA A 1 357 ? 24.656 -14.438 -22.609 1 96.5 357 ALA A CA 1
ATOM 2945 C C . ALA A 1 357 ? 23.406 -13.594 -22.344 1 96.5 357 ALA A C 1
ATOM 2947 O O . ALA A 1 357 ? 22.297 -14.125 -22.281 1 96.5 357 ALA A O 1
ATOM 2948 N N . ALA A 1 358 ? 23.594 -12.289 -22.219 1 96.38 358 ALA A N 1
ATOM 2949 C CA . ALA A 1 358 ? 22.484 -11.367 -21.953 1 96.38 358 ALA A CA 1
ATOM 2950 C C . ALA A 1 358 ? 21.406 -11.484 -23.016 1 96.38 358 ALA A C 1
ATOM 2952 O O . ALA A 1 358 ? 20.219 -11.336 -22.719 1 96.38 358 ALA A O 1
ATOM 2953 N N . GLU A 1 359 ? 21.75 -11.805 -24.219 1 94.94 359 GLU A N 1
ATOM 2954 C CA . GLU A 1 359 ? 20.828 -11.875 -25.344 1 94.94 359 GLU A CA 1
ATOM 2955 C C . GLU A 1 359 ? 19.828 -13.008 -25.172 1 94.94 359 GLU A C 1
ATOM 2957 O O . GLU A 1 359 ? 18.766 -12.992 -25.781 1 94.94 359 GLU A O 1
ATOM 2962 N N . GLU A 1 360 ? 20.172 -13.969 -24.344 1 94.5 360 GLU A N 1
ATOM 2963 C CA . GLU A 1 360 ? 19.266 -15.086 -24.078 1 94.5 360 GLU A CA 1
ATOM 2964 C C . GLU A 1 360 ? 18.141 -14.68 -23.156 1 94.5 360 GLU A C 1
ATOM 2966 O O . GLU A 1 360 ? 17.141 -15.398 -23.031 1 94.5 360 GLU A O 1
ATOM 2971 N N . CYS A 1 361 ? 18.328 -13.625 -22.5 1 95.19 361 CYS A N 1
ATOM 2972 C CA . CYS A 1 361 ? 17.312 -13.094 -21.594 1 95.19 361 CYS A CA 1
ATOM 2973 C C . CYS A 1 361 ? 16.641 -11.859 -22.203 1 95.19 361 CYS A C 1
ATOM 2975 O O . CYS A 1 361 ? 16.938 -10.734 -21.797 1 95.19 361 CYS A O 1
ATOM 2977 N N . ASP A 1 362 ? 15.633 -12.023 -23.062 1 91.94 362 ASP A N 1
ATOM 2978 C CA . ASP A 1 362 ? 15.047 -10.953 -23.859 1 91.94 362 ASP A CA 1
ATOM 2979 C C . ASP A 1 362 ? 13.742 -10.453 -23.25 1 91.94 362 ASP A C 1
ATOM 2981 O O . ASP A 1 362 ? 12.883 -9.906 -23.953 1 91.94 362 ASP A O 1
ATOM 2985 N N . PHE A 1 363 ? 13.594 -10.57 -22 1 97.06 363 PHE A N 1
ATOM 2986 C CA . PHE A 1 363 ? 12.297 -10.25 -21.391 1 97.06 363 PHE A CA 1
ATOM 2987 C C . PHE A 1 363 ? 12.344 -8.898 -20.703 1 97.06 363 PHE A C 1
ATOM 2989 O O . PHE A 1 363 ? 11.367 -8.484 -20.078 1 97.06 363 PHE A O 1
ATOM 2996 N N . VAL A 1 364 ? 13.43 -8.141 -20.75 1 98.12 364 VAL A N 1
ATOM 2997 C CA . VAL A 1 364 ? 13.531 -6.738 -20.375 1 98.12 364 VAL A CA 1
ATOM 2998 C C . VAL A 1 364 ? 13.961 -5.906 -21.578 1 98.12 364 VAL A C 1
ATOM 3000 O O . VAL A 1 364 ? 15.148 -5.688 -21.797 1 98.12 364 VAL A O 1
ATOM 3003 N N . PRO A 1 365 ? 13.055 -5.367 -22.281 1 97.19 365 PRO A N 1
ATOM 3004 C CA . PRO A 1 365 ? 13.359 -4.699 -23.547 1 97.19 365 PRO A CA 1
ATOM 3005 C C . PRO A 1 365 ? 14.242 -3.463 -23.375 1 97.19 365 PRO A C 1
ATOM 3007 O O . PRO A 1 365 ? 14.102 -2.74 -22.375 1 97.19 365 PRO A O 1
ATOM 3010 N N . GLU A 1 366 ? 15.047 -3.205 -24.406 1 96.75 366 GLU A N 1
ATOM 3011 C CA . GLU A 1 366 ? 15.914 -2.035 -24.391 1 96.75 366 GLU A CA 1
ATOM 3012 C C . GLU A 1 366 ? 15.102 -0.744 -24.312 1 96.75 366 GLU A C 1
ATOM 3014 O O . GLU A 1 366 ? 15.523 0.22 -23.672 1 96.75 366 GLU A O 1
ATOM 3019 N N . GLU A 1 367 ? 13.953 -0.742 -24.953 1 96.62 367 GLU A N 1
ATOM 3020 C CA . GLU A 1 367 ? 13.094 0.435 -24.938 1 96.62 367 GLU A CA 1
ATOM 3021 C C . GLU A 1 367 ? 12.664 0.786 -23.516 1 96.62 367 GLU A C 1
ATOM 3023 O O . GLU A 1 367 ? 12.523 1.962 -23.172 1 96.62 367 GLU A O 1
ATOM 3028 N N . PHE A 1 368 ? 12.414 -0.247 -22.781 1 97.88 368 PHE A N 1
ATOM 3029 C CA . PHE A 1 368 ? 12.094 -0.043 -21.359 1 97.88 368 PHE A CA 1
ATOM 3030 C C . PHE A 1 368 ? 13.289 0.53 -20.609 1 97.88 368 PHE A C 1
ATOM 3032 O O . PHE A 1 368 ? 13.156 1.513 -19.875 1 97.88 368 PHE A O 1
ATOM 3039 N N . LEU A 1 369 ? 14.414 0.008 -20.828 1 97.94 369 LEU A N 1
ATOM 3040 C CA . LEU A 1 369 ? 15.617 0.345 -20.078 1 97.94 369 LEU A CA 1
ATOM 3041 C C . LEU A 1 369 ? 16.094 1.757 -20.406 1 97.94 369 LEU A C 1
ATOM 3043 O O . LEU A 1 369 ? 16.703 2.426 -19.578 1 97.94 369 LEU A O 1
ATOM 3047 N N . GLU A 1 370 ? 15.812 2.23 -21.547 1 97.62 370 GLU A N 1
ATOM 3048 C CA . GLU A 1 370 ? 16.281 3.535 -22.016 1 97.62 370 GLU A CA 1
ATOM 3049 C C . GLU A 1 370 ? 15.711 4.66 -21.141 1 97.62 370 GLU A C 1
ATOM 3051 O O . GLU A 1 370 ? 16.312 5.738 -21.062 1 97.62 370 GLU A O 1
ATOM 3056 N N . LYS A 1 371 ? 14.672 4.41 -20.484 1 96.62 371 LYS A N 1
ATOM 3057 C CA . LYS A 1 371 ? 14 5.438 -19.703 1 96.62 371 LYS A CA 1
ATOM 3058 C C . LYS A 1 371 ? 14.562 5.5 -18.281 1 96.62 371 LYS A C 1
ATOM 3060 O O . LYS A 1 371 ? 14.195 6.383 -17.5 1 96.62 371 LYS A O 1
ATOM 3065 N N . TYR A 1 372 ? 15.469 4.551 -17.984 1 96.88 372 TYR A N 1
ATOM 3066 C CA . TYR A 1 372 ? 15.875 4.422 -16.578 1 96.88 372 TYR A CA 1
ATOM 3067 C C . TYR A 1 372 ? 17.391 4.496 -16.453 1 96.88 372 TYR A C 1
ATOM 3069 O O . TYR A 1 372 ? 18.125 4.242 -17.422 1 96.88 372 TYR A O 1
ATOM 3077 N N . THR A 1 373 ? 17.828 4.895 -15.32 1 94.75 373 THR A N 1
ATOM 3078 C CA . THR A 1 373 ? 19.234 4.867 -14.938 1 94.75 373 THR A CA 1
ATOM 3079 C C . THR A 1 373 ? 19.484 3.822 -13.852 1 94.75 373 THR A C 1
ATOM 3081 O O . THR A 1 373 ? 18.547 3.424 -13.148 1 94.75 373 THR A O 1
ATOM 3084 N N . MET B 1 1 ? -44.562 -17.031 7.742 1 26.59 1 MET B N 1
ATOM 3085 C CA . MET B 1 1 ? -43.938 -16.062 6.852 1 26.59 1 MET B CA 1
ATOM 3086 C C . MET B 1 1 ? -43.719 -14.727 7.566 1 26.59 1 MET B C 1
ATOM 3088 O O . MET B 1 1 ? -44.156 -13.68 7.062 1 26.59 1 MET B O 1
ATOM 3092 N N . GLN B 1 2 ? -43.5 -14.672 8.883 1 30.84 2 GLN B N 1
ATOM 3093 C CA . GLN B 1 2 ? -43.438 -13.477 9.727 1 30.84 2 GLN B CA 1
ATOM 3094 C C . GLN B 1 2 ? -42.25 -12.602 9.328 1 30.84 2 GLN B C 1
ATOM 3096 O O . GLN B 1 2 ? -41.094 -13.062 9.305 1 30.84 2 GLN B O 1
ATOM 3101 N N . MET B 1 3 ? -42.469 -11.539 8.43 1 29.03 3 MET B N 1
ATOM 3102 C CA . MET B 1 3 ? -41.625 -10.438 7.992 1 29.03 3 MET B CA 1
ATOM 3103 C C . MET B 1 3 ? -40.969 -9.742 9.188 1 29.03 3 MET B C 1
ATOM 3105 O O . MET B 1 3 ? -41.688 -9.258 10.078 1 29.03 3 MET B O 1
ATOM 3109 N N . HIS B 1 4 ? -39.906 -10.227 9.75 1 32.12 4 HIS B N 1
ATOM 3110 C CA . HIS B 1 4 ? -39.125 -9.461 10.719 1 32.12 4 HIS B CA 1
ATOM 3111 C C . HIS B 1 4 ? -38.844 -8.039 10.211 1 32.12 4 HIS B C 1
ATOM 3113 O O . HIS B 1 4 ? -38.156 -7.855 9.219 1 32.12 4 HIS B O 1
ATOM 3119 N N . GLN B 1 5 ? -39.812 -7.141 10.328 1 30.58 5 GLN B N 1
ATOM 3120 C CA . GLN B 1 5 ? -39.656 -5.699 10.156 1 30.58 5 GLN B CA 1
ATOM 3121 C C . GLN B 1 5 ? -38.438 -5.188 10.906 1 30.58 5 GLN B C 1
ATOM 3123 O O . GLN B 1 5 ? -38.375 -5.273 12.133 1 30.58 5 GLN B O 1
ATOM 3128 N N . GLN B 1 6 ? -37.25 -5.383 10.391 1 31.36 6 GLN B N 1
ATOM 3129 C CA . GLN B 1 6 ? -36.125 -4.605 10.906 1 31.36 6 GLN B CA 1
ATOM 3130 C C . GLN B 1 6 ? -36.531 -3.168 11.195 1 31.36 6 GLN B C 1
ATOM 3132 O O . GLN B 1 6 ? -36.969 -2.443 10.297 1 31.36 6 GLN B O 1
ATOM 3137 N N . GLN B 1 7 ? -37.188 -2.912 12.289 1 31.7 7 GLN B N 1
ATOM 3138 C CA . GLN B 1 7 ? -37.438 -1.552 12.758 1 31.7 7 GLN B CA 1
ATOM 3139 C C . GLN B 1 7 ? -36.219 -0.654 12.508 1 31.7 7 GLN B C 1
ATOM 3141 O O . GLN B 1 7 ? -35.156 -0.886 13.062 1 31.7 7 GLN B O 1
ATOM 3146 N N . GLN B 1 8 ? -36.094 -0.134 11.359 1 35.69 8 GLN B N 1
ATOM 3147 C CA . GLN B 1 8 ? -35.188 1.012 11.18 1 35.69 8 GLN B CA 1
ATOM 3148 C C . GLN B 1 8 ? -35.312 1.982 12.352 1 35.69 8 GLN B C 1
ATOM 3150 O O . GLN B 1 8 ? -36.375 2.562 12.578 1 35.69 8 GLN B O 1
ATOM 3155 N N . VAL B 1 9 ? -34.844 1.719 13.469 1 37.59 9 VAL B N 1
ATOM 3156 C CA . VAL B 1 9 ? -34.875 2.764 14.484 1 37.59 9 VAL B CA 1
ATOM 3157 C C . VAL B 1 9 ? -34.656 4.129 13.828 1 37.59 9 VAL B C 1
ATOM 3159 O O . VAL B 1 9 ? -33.625 4.383 13.219 1 37.59 9 VAL B O 1
ATOM 3162 N N . SER B 1 10 ? -35.625 4.797 13.43 1 43.69 10 SER B N 1
ATOM 3163 C CA . SER B 1 10 ? -35.656 6.148 12.883 1 43.69 10 SER B CA 1
ATOM 3164 C C . SER B 1 10 ? -34.812 7.098 13.734 1 43.69 10 SER B C 1
ATOM 3166 O O . SER B 1 10 ? -35.125 7.32 14.906 1 43.69 10 SER B O 1
ATOM 3168 N N . ARG B 1 11 ? -33.5 7.105 13.633 1 53.41 11 ARG B N 1
ATOM 3169 C CA . ARG B 1 11 ? -32.688 8.094 14.336 1 53.41 11 ARG B CA 1
ATOM 3170 C C . ARG B 1 11 ? -33.312 9.484 14.219 1 53.41 11 ARG B C 1
ATOM 3172 O O . ARG B 1 11 ? -33.812 9.867 13.156 1 53.41 11 ARG B O 1
ATOM 3179 N N . ARG B 1 12 ? -33.719 10.07 15.336 1 53.75 12 ARG B N 1
ATOM 3180 C CA . ARG B 1 12 ? -34.25 11.43 15.414 1 53.75 12 ARG B CA 1
ATOM 3181 C C . ARG B 1 12 ? -33.438 12.391 14.57 1 53.75 12 ARG B C 1
ATOM 3183 O O . ARG B 1 12 ? -32.219 12.336 14.578 1 53.75 12 ARG B O 1
ATOM 3190 N N . PRO B 1 13 ? -34.156 13.125 13.656 1 63.06 13 PRO B N 1
ATOM 3191 C CA . PRO B 1 13 ? -33.438 14.094 12.82 1 63.06 13 PRO B CA 1
ATOM 3192 C C . PRO B 1 13 ? -32.625 15.094 13.633 1 63.06 13 PRO B C 1
ATOM 3194 O O . PRO B 1 13 ? -33.094 15.562 14.68 1 63.06 13 PRO B O 1
ATOM 3197 N N . ILE B 1 14 ? -31.344 15.117 13.367 1 71.31 14 ILE B N 1
ATOM 3198 C CA . ILE B 1 14 ? -30.469 16.094 14.016 1 71.31 14 ILE B CA 1
ATOM 3199 C C . ILE B 1 14 ? -30.906 17.5 13.656 1 71.31 14 ILE B C 1
ATOM 3201 O O . ILE B 1 14 ? -31.234 17.781 12.5 1 71.31 14 ILE B O 1
ATOM 3205 N N . ALA B 1 15 ? -31 18.297 14.633 1 78.94 15 ALA B N 1
ATOM 3206 C CA . ALA B 1 15 ? -31.359 19.688 14.461 1 78.94 15 ALA B CA 1
ATOM 3207 C C . ALA B 1 15 ? -30.422 20.391 13.477 1 78.94 15 ALA B C 1
ATOM 3209 O O . ALA B 1 15 ? -29.344 19.891 13.195 1 78.94 15 ALA B O 1
ATOM 3210 N N . ASN B 1 16 ? -30.891 21.484 12.945 1 86.69 16 ASN B N 1
ATOM 3211 C CA . ASN B 1 16 ? -30.109 22.25 11.961 1 86.69 16 ASN B CA 1
ATOM 3212 C C . ASN B 1 16 ? -28.828 22.797 12.562 1 86.69 16 ASN B C 1
ATOM 3214 O O . ASN B 1 16 ? -27.828 22.984 11.859 1 86.69 16 ASN B O 1
ATOM 3218 N N . GLU B 1 17 ? -28.922 23.062 13.875 1 90.06 17 GLU B N 1
ATOM 3219 C CA . GLU B 1 17 ? -27.766 23.5 14.633 1 90.06 17 GLU B CA 1
ATOM 3220 C C . GLU B 1 17 ? -27.625 22.719 15.938 1 90.06 17 GLU B C 1
ATOM 3222 O O . GLU B 1 17 ? -28.609 22.531 16.656 1 90.06 17 GLU B O 1
ATOM 3227 N N . VAL B 1 18 ? -26.422 22.234 16.109 1 93.31 18 VAL B N 1
ATOM 3228 C CA . VAL B 1 18 ? -26.219 21.391 17.281 1 93.31 18 VAL B CA 1
ATOM 3229 C C . VAL B 1 18 ? -24.906 21.781 17.969 1 93.31 18 VAL B C 1
ATOM 3231 O O . VAL B 1 18 ? -23.906 22.031 17.312 1 93.31 18 VAL B O 1
ATOM 3234 N N . HIS B 1 19 ? -25 21.906 19.297 1 95 19 HIS B N 1
ATOM 3235 C CA . HIS B 1 19 ? -23.797 21.953 20.125 1 95 19 HIS B CA 1
ATOM 3236 C C . HIS B 1 19 ? -23.297 20.531 20.438 1 95 19 HIS B C 1
ATOM 3238 O O . HIS B 1 19 ? -24.047 19.719 20.969 1 95 19 HIS B O 1
ATOM 3244 N N . ILE B 1 20 ? -22.062 20.25 20.078 1 95.38 20 ILE B N 1
ATOM 3245 C CA . ILE B 1 20 ? -21.484 18.953 20.391 1 95.38 20 ILE B CA 1
ATOM 3246 C C . ILE B 1 20 ? -20.875 18.984 21.781 1 95.38 20 ILE B C 1
ATOM 3248 O O . ILE B 1 20 ? -19.906 19.703 22.031 1 95.38 20 ILE B O 1
ATOM 3252 N N . PRO B 1 21 ? -21.391 18.188 22.625 1 93.62 21 PRO B N 1
ATOM 3253 C CA . PRO B 1 21 ? -20.891 18.219 24 1 93.62 21 PRO B CA 1
ATOM 3254 C C . PRO B 1 21 ? -19.5 17.625 24.141 1 93.62 21 PRO B C 1
ATOM 3256 O O . PRO B 1 21 ? -19.141 16.688 23.422 1 93.62 21 PRO B O 1
ATOM 3259 N N . PHE B 1 22 ? -18.766 18.141 25.031 1 94 22 PHE B N 1
ATOM 3260 C CA . PHE B 1 22 ? -17.453 17.641 25.375 1 94 22 PHE B CA 1
ATOM 3261 C C . PHE B 1 22 ? -17.453 17.062 26.781 1 94 22 PHE B C 1
ATOM 3263 O O . PHE B 1 22 ? -17.922 17.703 27.734 1 94 22 PHE B O 1
ATOM 3270 N N . ASP B 1 23 ? -16.953 15.867 26.922 1 91.12 23 ASP B N 1
ATOM 3271 C CA . ASP B 1 23 ? -16.859 15.18 28.203 1 91.12 23 ASP B CA 1
ATOM 3272 C C . ASP B 1 23 ? -15.414 15.031 28.656 1 91.12 23 ASP B C 1
ATOM 3274 O O . ASP B 1 23 ? -14.648 14.266 28.047 1 91.12 23 ASP B O 1
ATOM 3278 N N . ASN B 1 24 ? -15.109 15.594 29.781 1 91.81 24 ASN B N 1
ATOM 3279 C CA . ASN B 1 24 ? -13.742 15.578 30.312 1 91.81 24 ASN B CA 1
ATOM 3280 C C . ASN B 1 24 ? -13.289 14.156 30.625 1 91.81 24 ASN B C 1
ATOM 3282 O O . ASN B 1 24 ? -12.094 13.898 30.766 1 91.81 24 ASN B O 1
ATOM 3286 N N . GLN B 1 25 ? -14.156 13.266 30.703 1 90.5 25 GLN B N 1
ATOM 3287 C CA . GLN B 1 25 ? -13.805 11.883 31 1 90.5 25 GLN B CA 1
ATOM 3288 C C . GLN B 1 25 ? -13 11.258 29.875 1 90.5 25 GLN B C 1
ATOM 3290 O O . GLN B 1 25 ? -12.375 10.211 30.047 1 90.5 25 GLN B O 1
ATOM 3295 N N . ILE B 1 26 ? -13 12.031 28.75 1 91.31 26 ILE B N 1
ATOM 3296 C CA . ILE B 1 26 ? -12.32 11.531 27.562 1 91.31 26 ILE B CA 1
ATOM 3297 C C . ILE B 1 26 ? -10.828 11.359 27.859 1 91.31 26 ILE B C 1
ATOM 3299 O O . ILE B 1 26 ? -10.18 10.469 27.312 1 91.31 26 ILE B O 1
ATOM 3303 N N . TYR B 1 27 ? -10.281 12.109 28.781 1 91.12 27 TYR B N 1
ATOM 3304 C CA . TYR B 1 27 ? -8.852 12.109 29.078 1 91.12 27 TYR B CA 1
ATOM 3305 C C . TYR B 1 27 ? -8.438 10.805 29.75 1 91.12 27 TYR B C 1
ATOM 3307 O O . TYR B 1 27 ? -7.25 10.469 29.797 1 91.12 27 TYR B O 1
ATOM 3315 N N . GLY B 1 28 ? -9.398 10.023 30.312 1 87.25 28 GLY B N 1
ATOM 3316 C C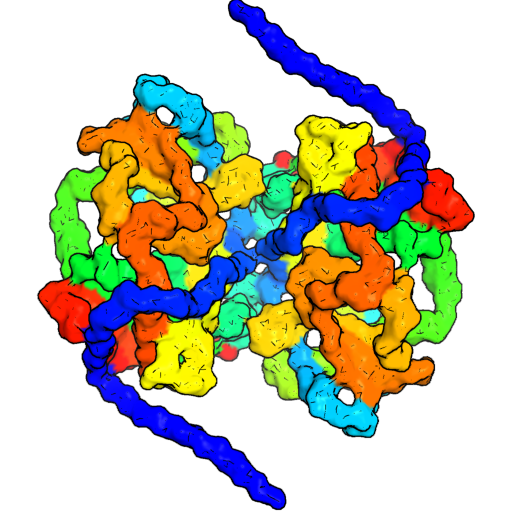A . GLY B 1 28 ? -9.141 8.75 30.969 1 87.25 28 GLY B CA 1
ATOM 3317 C C . GLY B 1 28 ? -9.344 7.559 30.047 1 87.25 28 GLY B C 1
ATOM 3318 O O . GLY B 1 28 ? -9.383 6.418 30.516 1 87.25 28 GLY B O 1
ATOM 3319 N N . THR B 1 29 ? -9.547 7.859 28.812 1 85.25 29 THR B N 1
ATOM 3320 C CA . THR B 1 29 ? -9.773 6.785 27.859 1 85.25 29 THR B CA 1
ATOM 3321 C C . THR B 1 29 ? -8.625 5.781 27.875 1 85.25 29 THR B C 1
ATOM 3323 O O . THR B 1 29 ? -7.457 6.164 27.797 1 85.25 29 THR B O 1
ATOM 3326 N N . LYS B 1 30 ? -8.953 4.43 28.219 1 77.38 30 LYS B N 1
ATOM 3327 C CA . LYS B 1 30 ? -7.941 3.377 28.297 1 77.38 30 LYS B CA 1
ATOM 3328 C C . LYS B 1 30 ? -8.055 2.422 27.109 1 77.38 30 LYS B C 1
ATOM 3330 O O . LYS B 1 30 ? -7.074 1.79 26.719 1 77.38 30 LYS B O 1
ATOM 3335 N N . ASN B 1 31 ? -9.398 2.191 26.734 1 61.88 31 ASN B N 1
ATOM 3336 C CA . ASN B 1 31 ? -9.586 1.253 25.625 1 61.88 31 ASN B CA 1
ATOM 3337 C C . ASN B 1 31 ? -9.43 1.939 24.281 1 61.88 31 ASN B C 1
ATOM 3339 O O . ASN B 1 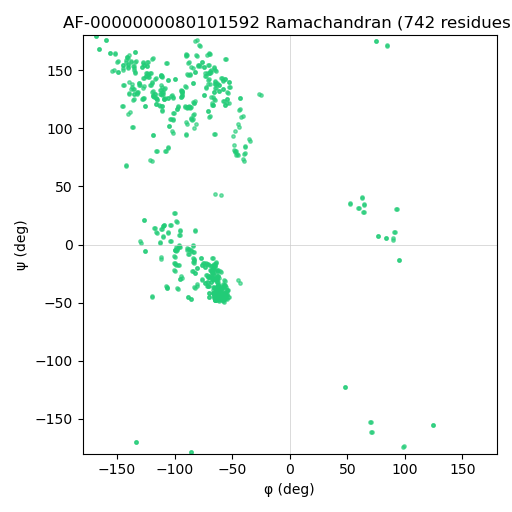31 ? -10.062 2.965 24.016 1 61.88 31 ASN B O 1
ATOM 3343 N N . PRO B 1 32 ? -8.344 1.779 23.75 1 53.31 32 PRO B N 1
ATOM 3344 C CA . PRO B 1 32 ? -8.008 2.527 22.531 1 53.31 32 PRO B CA 1
ATOM 3345 C C . PRO B 1 32 ? -9.133 2.527 21.516 1 53.31 32 PRO B C 1
ATOM 3347 O O . PRO B 1 32 ? -9.719 1.479 21.234 1 53.31 32 PRO B O 1
ATOM 3350 N N . PRO B 1 33 ? -9.914 3.709 21.391 1 54.94 33 PRO B N 1
ATOM 3351 C CA . PRO B 1 33 ? -10.625 3.689 20.109 1 54.94 33 PRO B CA 1
ATOM 3352 C C . PRO B 1 33 ? -9.773 3.158 18.969 1 54.94 33 PRO B C 1
ATOM 3354 O O . PRO B 1 33 ? -8.602 3.527 18.844 1 54.94 33 PRO B O 1
ATOM 3357 N N . ARG B 1 34 ? -10.102 1.927 18.438 1 57.34 34 ARG B N 1
ATOM 3358 C CA . ARG B 1 34 ? -9.297 1.162 17.484 1 57.34 34 ARG B CA 1
ATOM 3359 C C . ARG B 1 34 ? -9.07 1.951 16.203 1 57.34 34 ARG B C 1
ATOM 3361 O O . ARG B 1 34 ? -9.984 2.096 15.383 1 57.34 34 ARG B O 1
ATOM 3368 N N . PHE B 1 35 ? -8.734 3.424 16.297 1 55.66 35 PHE B N 1
ATOM 3369 C CA . PHE B 1 35 ? -8.102 3.701 15.016 1 55.66 35 PHE B CA 1
ATOM 3370 C C . PHE B 1 35 ? -7.02 2.674 14.711 1 55.66 35 PHE B C 1
ATOM 3372 O O . PHE B 1 35 ? -6.129 2.441 15.523 1 55.66 35 PHE B O 1
ATOM 3379 N N . GLU B 1 36 ? -7.496 1.686 14 1 56.62 36 GLU B N 1
ATOM 3380 C CA . GLU B 1 36 ? -6.668 0.512 13.734 1 56.62 36 GLU B CA 1
ATOM 3381 C C . GLU B 1 36 ? -5.184 0.853 13.805 1 56.62 36 GLU B C 1
ATOM 3383 O O . GLU B 1 36 ? -4.762 1.917 13.344 1 56.62 36 GLU B O 1
ATOM 3388 N N . LYS B 1 37 ? -4.5 0.088 14.555 1 59.62 37 LYS B N 1
ATOM 3389 C CA . LYS B 1 37 ? -3.086 0.209 14.898 1 59.62 37 LYS B CA 1
ATOM 3390 C C . LYS B 1 37 ? -2.246 0.519 13.664 1 59.62 37 LYS B C 1
ATOM 3392 O O . LYS B 1 37 ? -1.292 1.298 13.734 1 59.62 37 LYS B O 1
ATOM 3397 N N . GLN B 1 38 ? -2.689 0.057 12.578 1 72.94 38 GLN B N 1
ATOM 3398 C CA . GLN B 1 38 ? -1.847 0.399 11.438 1 72.94 38 GLN B CA 1
ATOM 3399 C C . GLN B 1 38 ? -2.689 0.734 10.211 1 72.94 38 GLN B C 1
ATOM 3401 O O . GLN B 1 38 ? -3.455 -0.104 9.727 1 72.94 38 GLN B O 1
ATOM 3406 N N . ALA B 1 39 ? -2.611 2.049 9.852 1 88.94 39 ALA B N 1
ATOM 3407 C CA . ALA B 1 39 ? -3.273 2.5 8.633 1 88.94 39 ALA B CA 1
ATOM 3408 C C . ALA B 1 39 ? -2.795 1.699 7.422 1 88.94 39 ALA B C 1
ATOM 3410 O O . ALA B 1 39 ? -1.65 1.241 7.387 1 88.94 39 ALA B O 1
ATOM 3411 N N . LYS B 1 40 ? -3.662 1.441 6.57 1 92.88 40 LYS B N 1
ATOM 3412 C CA . LYS B 1 40 ? -3.33 0.706 5.355 1 92.88 40 LYS B CA 1
ATOM 3413 C C . LYS B 1 40 ? -2.818 1.646 4.266 1 92.88 40 LYS B C 1
ATOM 3415 O O . LYS B 1 40 ? -3.529 2.561 3.844 1 92.88 40 LYS B O 1
ATOM 3420 N N . PHE B 1 41 ? -1.597 1.42 3.879 1 96.06 41 PHE B N 1
ATOM 3421 C CA . PHE B 1 41 ? -1.054 2.166 2.748 1 96.06 41 PHE B CA 1
ATOM 3422 C C . PHE B 1 41 ? -1.805 1.828 1.466 1 96.06 41 PHE B C 1
ATOM 3424 O O . PHE B 1 41 ? -2.092 0.659 1.198 1 96.06 41 PHE B O 1
ATOM 3431 N N . ILE B 1 42 ? -2.1 2.902 0.624 1 97.12 42 ILE B N 1
ATOM 3432 C CA . ILE B 1 42 ? -2.857 2.682 -0.603 1 97.12 42 ILE B CA 1
ATOM 3433 C C . ILE B 1 42 ? -2.023 3.104 -1.809 1 97.12 42 ILE B C 1
ATOM 3435 O O . ILE B 1 42 ? -1.994 2.406 -2.826 1 97.12 42 ILE B O 1
ATOM 3439 N N . SER B 1 43 ? -1.407 4.258 -1.657 1 97.75 43 SER B N 1
ATOM 3440 C CA . SER B 1 43 ? -0.729 4.816 -2.82 1 97.75 43 SER B CA 1
ATOM 3441 C C . SER B 1 43 ? 0.214 5.945 -2.42 1 97.75 43 SER B C 1
ATOM 3443 O O . SER B 1 43 ? 0.268 6.332 -1.25 1 97.75 43 SER B O 1
ATOM 3445 N N . GLU B 1 44 ? 1 6.312 -3.355 1 98.38 44 GLU B N 1
ATOM 3446 C CA . GLU B 1 44 ? 1.859 7.484 -3.242 1 98.38 44 GLU B CA 1
ATOM 3447 C C . GLU B 1 44 ? 1.918 8.258 -4.559 1 98.38 44 GLU B C 1
ATOM 3449 O O . GLU B 1 44 ? 1.731 7.676 -5.633 1 98.38 44 GLU B O 1
ATOM 3454 N N . TYR B 1 45 ? 2.156 9.555 -4.484 1 98.56 45 TYR B N 1
ATOM 3455 C CA . TYR B 1 45 ? 2.236 10.383 -5.684 1 98.56 45 TYR B CA 1
ATOM 3456 C C . TYR B 1 45 ? 3.066 11.633 -5.426 1 98.56 45 TYR B C 1
ATOM 3458 O O . TYR B 1 45 ? 3.35 11.977 -4.273 1 98.56 45 TYR B O 1
ATOM 3466 N N . CYS B 1 46 ? 3.436 12.258 -6.492 1 98.19 46 CYS B N 1
ATOM 3467 C CA . CYS B 1 46 ? 4.141 13.531 -6.461 1 98.19 46 CYS B CA 1
ATOM 3468 C C . CYS B 1 46 ? 3.355 14.602 -7.207 1 98.19 46 CYS B C 1
ATOM 3470 O O . CYS B 1 46 ? 2.574 14.297 -8.109 1 98.19 46 CYS B O 1
ATOM 3472 N N . ILE B 1 47 ? 3.494 15.758 -6.727 1 97.88 47 ILE B N 1
ATOM 3473 C CA . ILE B 1 47 ? 3.002 16.922 -7.445 1 97.88 47 ILE B CA 1
ATOM 3474 C C . ILE B 1 47 ? 4.18 17.734 -7.988 1 97.88 47 ILE B C 1
ATOM 3476 O O . ILE B 1 47 ? 5.078 18.125 -7.234 1 97.88 47 ILE B O 1
ATOM 3480 N N . THR B 1 48 ? 4.18 17.984 -9.258 1 97.12 48 THR B N 1
ATOM 3481 C CA . THR B 1 48 ? 5.277 18.688 -9.906 1 97.12 48 THR B CA 1
ATOM 3482 C C . THR B 1 48 ? 5.176 20.203 -9.656 1 97.12 48 THR B C 1
ATOM 3484 O O . THR B 1 48 ? 4.18 20.672 -9.109 1 97.12 48 THR B O 1
ATOM 3487 N N . TYR B 1 49 ? 6.172 20.906 -10.039 1 96.44 49 TYR B N 1
ATOM 3488 C CA . TYR B 1 49 ? 6.184 22.375 -9.93 1 96.44 49 TYR B CA 1
ATOM 3489 C C . TYR B 1 49 ? 4.984 22.984 -10.648 1 96.44 49 TYR B C 1
ATOM 3491 O O . TYR B 1 49 ? 4.402 23.953 -10.172 1 96.44 49 TYR B O 1
ATOM 3499 N N . GLY B 1 50 ? 4.57 22.406 -11.766 1 95.62 50 GLY B N 1
ATOM 3500 C CA . GLY B 1 50 ? 3.412 22.859 -12.516 1 95.62 50 GLY B CA 1
ATOM 3501 C C . GLY B 1 50 ? 2.102 22.328 -11.969 1 95.62 50 GLY B C 1
ATOM 3502 O O . GLY B 1 50 ? 1.072 22.375 -12.641 1 95.62 50 GLY B O 1
ATOM 3503 N N . ARG B 1 51 ? 2.117 21.75 -10.773 1 96.06 51 ARG B N 1
ATOM 3504 C CA . ARG B 1 51 ? 0.974 21.25 -10.008 1 96.06 51 ARG B CA 1
ATOM 3505 C C . ARG B 1 51 ? 0.297 20.094 -10.727 1 96.06 51 ARG B C 1
ATOM 3507 O O . ARG B 1 51 ? -0.931 19.984 -10.727 1 96.06 51 ARG B O 1
ATOM 3514 N N . LYS B 1 52 ? 1.106 19.297 -11.406 1 96.94 52 LYS B N 1
ATOM 3515 C CA . LYS B 1 52 ? 0.616 18.062 -12 1 96.94 52 LYS B CA 1
ATOM 3516 C C . LYS B 1 52 ? 0.856 16.875 -11.07 1 96.94 52 LYS B C 1
ATOM 3518 O O . LYS B 1 52 ? 1.947 16.719 -10.516 1 96.94 52 LYS B O 1
ATOM 3523 N N . LEU B 1 53 ? -0.179 16.109 -10.922 1 97.94 53 LEU B N 1
ATOM 3524 C CA . LEU B 1 53 ? -0.052 14.914 -10.086 1 97.94 53 LEU B CA 1
ATOM 3525 C C . LEU B 1 53 ? 0.553 13.758 -10.875 1 97.94 53 LEU B C 1
ATOM 3527 O O . LEU B 1 53 ? 0.072 13.422 -11.953 1 97.94 53 LEU B O 1
ATOM 3531 N N . GLN B 1 54 ? 1.647 13.234 -10.438 1 97.75 54 GLN B N 1
ATOM 3532 C CA . GLN B 1 54 ? 2.299 12.055 -10.984 1 97.75 54 GLN B CA 1
ATOM 3533 C C . GLN B 1 54 ? 2.307 10.906 -9.977 1 97.75 54 GLN B C 1
ATOM 3535 O O . GLN B 1 54 ? 2.824 11.055 -8.867 1 97.75 54 GLN B O 1
ATOM 3540 N N . LEU B 1 55 ? 1.76 9.781 -10.43 1 97.56 55 LEU B N 1
ATOM 3541 C CA . LEU B 1 55 ? 1.745 8.625 -9.539 1 97.56 55 LEU B CA 1
ATOM 3542 C C . LEU B 1 55 ? 3.152 8.07 -9.344 1 97.56 55 LEU B C 1
ATOM 3544 O O . LEU B 1 55 ? 3.982 8.133 -10.25 1 97.56 55 LEU B O 1
ATOM 3548 N N . GLY B 1 56 ? 3.365 7.535 -8.141 1 97.38 56 GLY B N 1
ATOM 3549 C CA . GLY B 1 56 ? 4.664 6.965 -7.816 1 97.38 56 GLY B CA 1
ATOM 3550 C C . GLY B 1 56 ? 5.547 7.902 -7.012 1 97.38 56 GLY B C 1
ATOM 3551 O O . GLY B 1 56 ? 5.117 8.992 -6.633 1 97.38 56 GLY B O 1
ATOM 3552 N N . ARG B 1 57 ? 6.777 7.512 -6.789 1 97.81 57 ARG B N 1
ATOM 3553 C CA . ARG B 1 57 ? 7.641 8.188 -5.828 1 97.81 57 ARG B CA 1
ATOM 3554 C C . ARG B 1 57 ? 8.859 8.789 -6.512 1 97.81 57 ARG B C 1
ATOM 3556 O O . ARG B 1 57 ? 9.836 9.156 -5.852 1 97.81 57 ARG B O 1
ATOM 3563 N N . MET B 1 58 ? 8.867 8.906 -7.82 1 96.31 58 MET B N 1
ATOM 3564 C CA . MET B 1 58 ? 10.078 9.211 -8.57 1 96.31 58 MET B CA 1
ATOM 3565 C C . MET B 1 58 ? 10.602 10.602 -8.211 1 96.31 58 MET B C 1
ATOM 3567 O O . MET B 1 58 ? 11.812 10.828 -8.211 1 96.31 58 MET B O 1
ATOM 3571 N N . ARG B 1 59 ? 9.719 11.516 -7.863 1 95.81 59 ARG B N 1
ATOM 3572 C CA . ARG B 1 59 ? 10.148 12.883 -7.586 1 95.81 59 ARG B CA 1
ATOM 3573 C C . ARG B 1 59 ? 10.344 13.102 -6.09 1 95.81 59 ARG B C 1
ATOM 3575 O O . ARG B 1 59 ? 10.688 14.203 -5.66 1 95.81 59 ARG B O 1
ATOM 3582 N N . ALA B 1 60 ? 10.094 12.086 -5.258 1 97.31 60 ALA B N 1
ATOM 3583 C CA . ALA B 1 60 ? 10.336 12.211 -3.822 1 97.31 60 ALA B CA 1
ATOM 3584 C C . ALA B 1 60 ? 11.812 12.484 -3.539 1 97.31 60 ALA B C 1
ATOM 3586 O O . ALA B 1 60 ? 12.695 11.891 -4.164 1 97.31 60 ALA B O 1
ATOM 3587 N N . LYS B 1 61 ? 12.094 13.383 -2.635 1 97.5 61 LYS B N 1
ATOM 3588 C CA . LYS B 1 61 ? 13.469 13.656 -2.234 1 97.5 61 LYS B CA 1
ATOM 3589 C C . LYS B 1 61 ? 14.008 12.562 -1.323 1 97.5 61 LYS B C 1
ATOM 3591 O O . LYS B 1 61 ? 13.242 11.797 -0.736 1 97.5 61 LYS B O 1
ATOM 3596 N N . ARG B 1 62 ? 15.32 12.492 -1.311 1 97 62 ARG B N 1
ATOM 3597 C CA . ARG B 1 62 ? 16 11.539 -0.441 1 97 62 ARG B CA 1
ATOM 3598 C C . ARG B 1 62 ? 16.641 12.242 0.75 1 97 62 ARG B C 1
ATOM 3600 O O . ARG B 1 62 ? 17.219 13.312 0.6 1 97 62 ARG B O 1
ATOM 3607 N N . LEU B 1 63 ? 16.578 11.633 1.87 1 97.44 63 LEU B N 1
ATOM 3608 C CA . LEU B 1 63 ? 17.234 12.148 3.066 1 97.44 63 LEU B CA 1
ATOM 3609 C C . LEU B 1 63 ? 18.75 12.156 2.9 1 97.44 63 LEU B C 1
ATOM 3611 O O . LEU B 1 63 ? 19.328 11.156 2.477 1 97.44 63 LEU B O 1
ATOM 3615 N N . HIS B 1 64 ? 19.312 13.281 3.082 1 96.88 64 HIS B N 1
ATOM 3616 C CA . HIS B 1 64 ? 20.766 13.414 3.203 1 96.88 64 HIS B CA 1
ATOM 3617 C C . HIS B 1 64 ? 21.203 13.281 4.656 1 96.88 64 HIS B C 1
ATOM 3619 O O . HIS B 1 64 ? 21.328 14.281 5.367 1 96.88 64 HIS B O 1
ATOM 3625 N N . ASP B 1 65 ? 21.594 12.094 5.086 1 92.75 65 ASP B N 1
ATOM 3626 C CA . ASP B 1 65 ? 21.703 11.805 6.512 1 92.75 65 ASP B CA 1
ATOM 3627 C C . ASP B 1 65 ? 23.125 12 7.004 1 92.75 65 ASP B C 1
ATOM 3629 O O . ASP B 1 65 ? 23.469 11.617 8.125 1 92.75 65 ASP B O 1
ATOM 3633 N N . LYS B 1 66 ? 23.953 12.602 6.188 1 91.75 66 LYS B N 1
ATOM 3634 C CA . LYS B 1 66 ? 25.359 12.805 6.527 1 91.75 66 LYS B CA 1
ATOM 3635 C C . LYS B 1 66 ? 25.5 13.508 7.875 1 91.75 66 LYS B C 1
ATOM 3637 O O . LYS B 1 66 ? 26.344 13.125 8.688 1 91.75 66 LYS B O 1
ATOM 3642 N N . HIS B 1 67 ? 24.625 14.469 8.117 1 91.56 67 HIS B N 1
ATOM 3643 C CA . HIS B 1 67 ? 24.797 15.328 9.281 1 91.56 67 HIS B CA 1
ATOM 3644 C C . HIS B 1 67 ? 24.125 14.727 10.508 1 91.56 67 HIS B C 1
ATOM 3646 O O . HIS B 1 67 ? 24.281 15.234 11.625 1 91.56 67 HIS B O 1
ATOM 3652 N N . LEU B 1 68 ? 23.391 13.672 10.312 1 91.56 68 LEU B N 1
ATOM 3653 C CA . LEU B 1 68 ? 22.75 13 11.438 1 91.56 68 LEU B CA 1
ATOM 3654 C C . LEU B 1 68 ? 23.797 12.367 12.352 1 91.56 68 LEU B C 1
ATOM 3656 O O . LEU B 1 68 ? 23.562 12.227 13.555 1 91.56 68 LEU B O 1
ATOM 3660 N N . PHE B 1 69 ? 24.938 12.078 11.773 1 88.75 69 PHE B N 1
ATOM 3661 C CA . PHE B 1 69 ? 25.984 11.367 12.516 1 88.75 69 PHE B CA 1
ATOM 3662 C C . PHE B 1 69 ? 27.156 12.289 12.812 1 88.75 69 PHE B C 1
ATOM 3664 O O . PHE B 1 69 ? 28.188 11.844 13.32 1 88.75 69 PHE B O 1
ATOM 3671 N N . SER B 1 70 ? 26.953 13.508 12.492 1 89.62 70 SER B N 1
ATOM 3672 C CA . SER B 1 70 ? 28.016 14.477 12.734 1 89.62 70 SER B CA 1
ATOM 3673 C C . SER B 1 70 ? 27.969 14.992 14.172 1 89.62 70 SER B C 1
ATOM 3675 O O . SER B 1 70 ? 26.906 15.023 14.797 1 89.62 70 SER B O 1
ATOM 3677 N N . ARG B 1 71 ? 29.219 15.391 14.633 1 90.31 71 ARG B N 1
ATOM 3678 C CA . ARG B 1 71 ? 29.297 16.031 15.945 1 90.31 71 ARG B CA 1
ATOM 3679 C C . ARG B 1 71 ? 28.562 17.359 15.945 1 90.31 71 ARG B C 1
ATOM 3681 O O . ARG B 1 71 ? 28.641 18.125 14.977 1 90.31 71 ARG B O 1
ATOM 3688 N N . PRO B 1 72 ? 27.859 17.578 17.109 1 87.12 72 PRO B N 1
ATOM 3689 C CA . PRO B 1 72 ? 27.219 18.891 17.203 1 87.12 72 PRO B CA 1
ATOM 3690 C C . PRO B 1 72 ? 28.172 20.047 16.953 1 87.12 72 PRO B C 1
ATOM 3692 O O . PRO B 1 72 ? 29.344 19.984 17.391 1 87.12 72 PRO B O 1
ATOM 3695 N N . ASN B 1 73 ? 27.797 21.016 16.297 1 89.06 73 ASN B N 1
ATOM 3696 C CA . ASN B 1 73 ? 28.516 22.25 16.016 1 89.06 73 ASN B CA 1
ATOM 3697 C C . ASN B 1 73 ? 29.578 22.047 14.945 1 89.06 73 ASN B C 1
ATOM 3699 O O . ASN B 1 73 ? 30.359 22.953 14.656 1 89.06 73 ASN B O 1
ATOM 3703 N N . SER B 1 74 ? 29.547 20.828 14.352 1 92.44 74 SER B N 1
ATOM 3704 C CA . SER B 1 74 ? 30.469 20.594 13.242 1 92.44 74 SER B CA 1
ATOM 3705 C C . SER B 1 74 ? 29.906 21.109 11.93 1 92.44 74 SER B C 1
ATOM 3707 O O . SER B 1 74 ? 30.609 21.125 10.914 1 92.44 74 SER B O 1
ATOM 3709 N N . PHE B 1 75 ? 28.734 21.438 11.859 1 94.38 75 PHE B N 1
ATOM 3710 C CA . PHE B 1 75 ? 28.047 22.062 10.734 1 94.38 75 PHE B CA 1
ATOM 3711 C C . PHE B 1 75 ? 27.078 23.125 11.219 1 94.38 75 PHE B C 1
ATOM 3713 O O . PHE B 1 75 ? 26.828 23.25 12.422 1 94.38 75 PHE B O 1
ATOM 3720 N N . SER B 1 76 ? 26.688 24.016 10.336 1 95.81 76 SER B N 1
ATOM 3721 C CA . SER B 1 76 ? 25.703 25.031 10.648 1 95.81 76 SER B CA 1
ATOM 3722 C C . SER B 1 76 ? 24.812 25.328 9.445 1 95.81 76 SER B C 1
ATOM 3724 O O . SER B 1 76 ? 25.297 25.688 8.367 1 95.81 76 SER B O 1
ATOM 3726 N N . PHE B 1 77 ? 23.531 25.094 9.602 1 97.81 77 PHE B N 1
ATOM 3727 C CA . PHE B 1 77 ? 22.547 25.453 8.594 1 97.81 77 PHE B CA 1
ATOM 3728 C C . PHE B 1 77 ? 21.891 26.797 8.93 1 97.81 77 PHE B C 1
ATOM 3730 O O . PHE B 1 77 ? 21.281 26.938 9.992 1 97.81 77 PHE B O 1
ATOM 3737 N N . ASP B 1 78 ? 22.031 27.797 8.062 1 98.44 78 ASP B N 1
ATOM 3738 C CA . ASP B 1 78 ? 21.328 29.062 8.211 1 98.44 78 ASP B CA 1
ATOM 3739 C C . ASP B 1 78 ? 19.938 28.984 7.594 1 98.44 78 ASP B C 1
ATOM 3741 O O . ASP B 1 78 ? 19.781 29.047 6.371 1 98.44 78 ASP B O 1
ATOM 3745 N N . LEU B 1 79 ? 18.969 28.969 8.43 1 98.56 79 LEU B N 1
ATOM 3746 C CA . LEU B 1 79 ? 17.609 28.75 7.945 1 98.56 79 LEU B CA 1
ATOM 3747 C C . LEU B 1 79 ? 17.047 30.016 7.312 1 98.56 79 LEU B C 1
ATOM 3749 O O . LEU B 1 79 ? 16 29.984 6.645 1 98.56 79 LEU B O 1
ATOM 3753 N N . ASN B 1 80 ? 17.734 31.109 7.5 1 97.75 80 ASN B N 1
ATOM 3754 C CA . ASN B 1 80 ? 17.281 32.344 6.902 1 97.75 80 ASN B CA 1
ATOM 3755 C C . ASN B 1 80 ? 17.672 32.438 5.434 1 97.75 80 ASN B C 1
ATOM 3757 O O . ASN B 1 80 ? 17.125 33.281 4.691 1 97.75 80 ASN B O 1
ATOM 3761 N N . HIS B 1 81 ? 18.625 31.688 5.07 1 97.81 81 HIS B N 1
ATOM 3762 C CA . HIS B 1 81 ? 19.172 31.766 3.723 1 97.81 81 HIS B CA 1
ATOM 3763 C C . HIS B 1 81 ? 18.094 31.531 2.67 1 97.81 81 HIS B C 1
ATOM 3765 O O . HIS B 1 81 ? 17.406 30.516 2.701 1 97.81 81 HIS B O 1
ATOM 3771 N N . GLY B 1 82 ? 17.922 32.531 1.734 1 97.44 82 GLY B N 1
ATOM 3772 C CA . GLY B 1 82 ? 17 32.375 0.617 1 97.44 82 GLY B CA 1
ATOM 3773 C C . GLY B 1 82 ? 15.602 32.844 0.936 1 97.44 82 GLY B C 1
ATOM 3774 O O . GLY B 1 82 ? 14.703 32.75 0.093 1 97.44 82 GLY B O 1
ATOM 3775 N N . PHE B 1 83 ? 15.328 33.438 2.102 1 97.56 83 PHE B N 1
ATOM 3776 C CA . PHE B 1 83 ? 14 33.875 2.5 1 97.56 83 PHE B CA 1
ATOM 3777 C C . PHE B 1 83 ? 13.438 34.875 1.488 1 97.56 83 PHE B C 1
ATOM 3779 O O . PHE B 1 83 ? 12.25 34.812 1.155 1 97.56 83 PHE B O 1
ATOM 3786 N N . GLU B 1 84 ? 14.258 35.688 0.908 1 95.94 84 GLU B N 1
ATOM 3787 C CA . GLU B 1 84 ? 13.836 36.75 0.018 1 95.94 84 GLU B CA 1
ATOM 3788 C C . GLU B 1 84 ? 13.375 36.219 -1.331 1 95.94 84 GLU B C 1
ATOM 3790 O O . GLU B 1 84 ? 12.656 36.906 -2.068 1 95.94 84 GLU B O 1
ATOM 3795 N N . THR B 1 85 ? 13.773 35.031 -1.635 1 97.44 85 THR B N 1
ATOM 3796 C CA . THR B 1 85 ? 13.438 34.438 -2.934 1 97.44 85 THR B CA 1
ATOM 3797 C C . THR B 1 85 ? 12.453 33.281 -2.777 1 97.44 85 THR B C 1
ATOM 3799 O O . THR B 1 85 ? 12.289 32.469 -3.691 1 97.44 85 THR B O 1
ATOM 3802 N N . PHE B 1 86 ? 11.867 33.188 -1.562 1 97.19 86 PHE B N 1
ATOM 3803 C CA . PHE B 1 86 ? 10.922 32.094 -1.271 1 97.19 86 PHE B CA 1
ATOM 3804 C C . PHE B 1 86 ? 9.805 32.062 -2.305 1 97.19 86 PHE B C 1
ATOM 3806 O O . PHE B 1 86 ? 9.258 33.125 -2.672 1 97.19 86 PHE B O 1
ATOM 3813 N N . ASP B 1 87 ? 9.523 30.859 -2.869 1 97.19 87 ASP B N 1
ATOM 3814 C CA . ASP B 1 87 ? 8.516 30.641 -3.896 1 97.19 87 ASP B CA 1
ATOM 3815 C C . ASP B 1 87 ? 7.402 29.734 -3.379 1 97.19 87 ASP B C 1
ATOM 3817 O O . ASP B 1 87 ? 7.359 28.547 -3.715 1 97.19 87 ASP B O 1
ATOM 3821 N N . PRO B 1 88 ? 6.445 30.281 -2.607 1 94.44 88 PRO B N 1
ATOM 3822 C CA . PRO B 1 88 ? 5.398 29.469 -1.977 1 94.44 88 PRO B CA 1
ATOM 3823 C C . PRO B 1 88 ? 4.273 29.109 -2.943 1 94.44 88 PRO B C 1
ATOM 3825 O O . PRO B 1 88 ? 4.082 29.781 -3.959 1 94.44 88 PRO B O 1
ATOM 3828 N N . LYS B 1 89 ? 3.605 28 -2.678 1 92.38 89 LYS B N 1
ATOM 3829 C CA . LYS B 1 89 ? 2.359 27.656 -3.359 1 92.38 89 LYS B CA 1
ATOM 3830 C C . LYS B 1 89 ? 1.303 28.75 -3.146 1 92.38 89 LYS B C 1
ATOM 3832 O O . LYS B 1 89 ? 1.214 29.328 -2.062 1 92.38 89 LYS B O 1
ATOM 3837 N N . GLU B 1 90 ? 0.551 28.969 -4.18 1 86.69 90 GLU B N 1
ATOM 3838 C CA . GLU B 1 90 ? -0.483 30 -4.074 1 86.69 90 GLU B CA 1
ATOM 3839 C C . GLU B 1 90 ? -1.878 29.375 -4.09 1 86.69 90 GLU B C 1
ATOM 3841 O O . GLU B 1 90 ? -2.094 28.344 -4.715 1 86.69 90 GLU B O 1
ATOM 3846 N N . GLY B 1 91 ? -2.736 30.016 -3.322 1 80.31 91 GLY B N 1
ATOM 3847 C CA . GLY B 1 91 ? -4.145 29.672 -3.416 1 80.31 91 GLY B CA 1
ATOM 3848 C C . GLY B 1 91 ? -4.527 28.469 -2.557 1 80.31 91 GLY B C 1
ATOM 3849 O O . GLY B 1 91 ? -3.691 27.938 -1.831 1 80.31 91 GLY B O 1
ATOM 3850 N N . ASP B 1 92 ? -5.801 28.281 -2.488 1 84.5 92 ASP B N 1
ATOM 3851 C CA . ASP B 1 92 ? -6.422 27.156 -1.792 1 84.5 92 ASP B CA 1
ATOM 3852 C C . ASP B 1 92 ? -6.871 26.078 -2.777 1 84.5 92 ASP B C 1
ATOM 3854 O O . ASP B 1 92 ? -7.832 26.281 -3.521 1 84.5 92 ASP B O 1
ATOM 3858 N N . GLU B 1 93 ? -6.145 24.969 -2.797 1 90.12 93 GLU B N 1
ATOM 3859 C CA . GLU B 1 93 ? -6.441 23.906 -3.754 1 90.12 93 GLU B CA 1
ATOM 3860 C C . GLU B 1 93 ? -7.543 22.984 -3.232 1 90.12 93 GLU B C 1
ATOM 3862 O O . GLU B 1 93 ? -8 22.078 -3.947 1 90.12 93 GLU B O 1
ATOM 3867 N N . LYS B 1 94 ? -8.023 23.266 -2.047 1 95.5 94 LYS B N 1
ATOM 3868 C CA . LYS B 1 94 ? -9.094 22.469 -1.459 1 95.5 94 LYS B CA 1
ATOM 3869 C C . LYS B 1 94 ? -8.789 20.969 -1.562 1 95.5 94 LYS B C 1
ATOM 3871 O O . LYS B 1 94 ? -7.75 20.516 -1.072 1 95.5 94 LYS B O 1
ATOM 3876 N N . LEU B 1 95 ? -9.719 20.203 -2.223 1 97.56 95 LEU B N 1
ATOM 3877 C CA . LEU B 1 95 ? -9.5 18.766 -2.355 1 97.56 95 LEU B CA 1
ATOM 3878 C C . LEU B 1 95 ? -9.039 18.422 -3.768 1 97.56 95 LEU B C 1
ATOM 3880 O O . LEU B 1 95 ? -9.023 17.234 -4.145 1 97.56 95 LEU B O 1
ATOM 3884 N N . THR B 1 96 ? -8.586 19.391 -4.523 1 97.06 96 THR B N 1
ATOM 3885 C CA . THR B 1 96 ? -8.352 19.234 -5.957 1 97.06 96 THR B CA 1
ATOM 3886 C C . THR B 1 96 ? -7.371 18.094 -6.227 1 97.06 96 THR B C 1
ATOM 3888 O O . THR B 1 96 ? -7.633 17.234 -7.059 1 97.06 96 THR B O 1
ATOM 3891 N N . MET B 1 97 ? -6.258 18.078 -5.535 1 97.56 97 MET B N 1
ATOM 3892 C CA . MET B 1 97 ? -5.234 17.078 -5.812 1 97.56 97 MET B CA 1
ATOM 3893 C C . MET B 1 97 ? -5.68 15.688 -5.34 1 97.56 97 MET B C 1
ATOM 3895 O O . MET B 1 97 ? -5.352 14.68 -5.965 1 97.56 97 MET B O 1
ATOM 3899 N N . LEU B 1 98 ? -6.387 15.625 -4.262 1 98.25 98 LEU B N 1
ATOM 3900 C CA . LEU B 1 98 ? -6.91 14.352 -3.787 1 98.25 98 LEU B CA 1
ATOM 3901 C C . LEU B 1 98 ? -7.941 13.789 -4.762 1 98.25 98 LEU B C 1
ATOM 3903 O O . LEU B 1 98 ? -7.938 12.586 -5.051 1 98.25 98 LEU B O 1
ATOM 3907 N N . LEU B 1 99 ? -8.797 14.656 -5.281 1 98.69 99 LEU B N 1
ATOM 3908 C CA . LEU B 1 99 ? -9.773 14.25 -6.289 1 98.69 99 LEU B CA 1
ATOM 3909 C C . LEU B 1 99 ? -9.07 13.82 -7.574 1 98.69 99 LEU B C 1
ATOM 3911 O O . LEU B 1 99 ? -9.516 12.883 -8.242 1 98.69 99 LEU B O 1
ATOM 3915 N N . GLU B 1 100 ? -7.996 14.523 -7.891 1 98.5 100 GLU B N 1
ATOM 3916 C CA . GLU B 1 100 ? -7.219 14.133 -9.062 1 98.5 100 GLU B CA 1
ATOM 3917 C C . GLU B 1 100 ? -6.617 12.742 -8.883 1 98.5 100 GLU B C 1
ATOM 3919 O O . GLU B 1 100 ? -6.59 11.945 -9.828 1 98.5 100 GLU B O 1
ATOM 3924 N N . TRP B 1 101 ? -6.141 12.453 -7.727 1 98.56 101 TRP B N 1
ATOM 3925 C CA . TRP B 1 101 ? -5.648 11.109 -7.449 1 98.56 101 TRP B CA 1
ATOM 3926 C C . TRP B 1 101 ? -6.746 10.07 -7.66 1 98.56 101 TRP B C 1
ATOM 3928 O O . TRP B 1 101 ? -6.523 9.047 -8.312 1 98.56 101 TRP B O 1
ATOM 3938 N N . ILE B 1 102 ? -7.953 10.32 -7.137 1 98.75 102 ILE B N 1
ATOM 3939 C CA . ILE B 1 102 ? -9.078 9.406 -7.297 1 98.75 102 ILE B CA 1
ATOM 3940 C C . ILE B 1 102 ? -9.352 9.172 -8.781 1 98.75 102 ILE B C 1
ATOM 3942 O O . ILE B 1 102 ? -9.555 8.039 -9.211 1 98.75 102 ILE B O 1
ATOM 3946 N N . ARG B 1 103 ? -9.281 10.203 -9.555 1 98.25 103 ARG B N 1
ATOM 3947 C CA . ARG B 1 103 ? -9.531 10.109 -10.984 1 98.25 103 ARG B CA 1
ATOM 3948 C C . ARG B 1 103 ? -8.492 9.219 -11.664 1 98.25 103 ARG B C 1
ATOM 3950 O O . ARG B 1 103 ? -8.844 8.383 -12.508 1 98.25 103 ARG B O 1
ATOM 3957 N N . GLN B 1 104 ? -7.258 9.375 -11.266 1 97.62 104 GLN B N 1
ATOM 3958 C CA . GLN B 1 104 ? -6.195 8.594 -11.898 1 97.62 104 GLN B CA 1
ATOM 3959 C C . GLN B 1 104 ? -6.277 7.125 -11.492 1 97.62 104 GLN B C 1
ATOM 3961 O O . GLN B 1 104 ? -5.918 6.242 -12.281 1 97.62 104 GLN B O 1
ATOM 3966 N N . MET B 1 105 ? -6.809 6.871 -10.32 1 97.75 105 MET B N 1
ATOM 3967 C CA . MET B 1 105 ? -6.945 5.5 -9.844 1 97.75 105 MET B CA 1
ATOM 3968 C C . MET B 1 105 ? -8.211 4.852 -10.398 1 97.75 105 MET B C 1
ATOM 3970 O O . MET B 1 105 ? -8.445 3.664 -10.188 1 97.75 105 MET B O 1
ATOM 3974 N N . SER B 1 106 ? -9.008 5.621 -11.07 1 97.25 106 SER B N 1
ATOM 3975 C CA . SER B 1 106 ? -10.242 5.16 -11.703 1 97.25 106 SER B CA 1
ATOM 3976 C C . SER B 1 106 ? -10.461 5.84 -13.047 1 97.25 106 SER B C 1
ATOM 3978 O O . SER B 1 106 ? -11.445 6.562 -13.234 1 97.25 106 SER B O 1
ATOM 3980 N N . PRO B 1 107 ? -9.633 5.535 -14 1 94.38 107 PRO B N 1
ATOM 3981 C CA . PRO B 1 107 ? -9.641 6.309 -15.242 1 94.38 107 PRO B CA 1
ATOM 3982 C C . PRO B 1 107 ? -10.984 6.25 -15.969 1 94.38 107 PRO B C 1
ATOM 3984 O O . PRO B 1 107 ? -11.344 7.184 -16.688 1 94.38 107 PRO B O 1
ATOM 3987 N N . GLU B 1 108 ? -11.766 5.254 -15.734 1 94 108 GLU B N 1
ATOM 3988 C CA . GLU B 1 108 ? -13.047 5.141 -16.422 1 94 108 GLU B CA 1
ATOM 3989 C C . GLU B 1 108 ? -14.211 5.473 -15.492 1 94 108 GLU B C 1
ATOM 3991 O O . GLU B 1 108 ? -15.375 5.305 -15.859 1 94 108 GLU B O 1
ATOM 3996 N N . GLY B 1 109 ? -13.914 5.984 -14.352 1 95.5 109 GLY B N 1
ATOM 3997 C CA . GLY B 1 109 ? -14.945 6.223 -13.359 1 95.5 109 GLY B CA 1
ATOM 3998 C C . GLY B 1 109 ? -15.516 4.945 -12.766 1 95.5 109 GLY B C 1
ATOM 3999 O O . GLY B 1 109 ? -14.797 3.957 -12.609 1 95.5 109 GLY B O 1
ATOM 4000 N N . GLY B 1 110 ? -16.719 4.965 -12.32 1 94.88 110 GLY B N 1
ATOM 4001 C CA . GLY B 1 110 ? -17.359 3.826 -11.688 1 94.88 110 GLY B CA 1
ATOM 4002 C C . GLY B 1 110 ? -17.891 4.133 -10.305 1 94.88 110 GLY B C 1
ATOM 4003 O O . GLY B 1 110 ? -18.312 5.266 -10.023 1 94.88 110 GLY B O 1
ATOM 4004 N N . ARG B 1 111 ? -18.016 3.111 -9.508 1 95.81 111 ARG B N 1
ATOM 4005 C CA . ARG B 1 111 ? -18.5 3.311 -8.148 1 95.81 111 ARG B CA 1
ATOM 4006 C C . ARG B 1 111 ? -17.453 4.016 -7.289 1 95.81 111 ARG B C 1
ATOM 4008 O O . ARG B 1 111 ? -16.391 3.453 -7.008 1 95.81 111 ARG B O 1
ATOM 4015 N N . LEU B 1 112 ? -17.766 5.176 -6.867 1 97.38 112 LEU B N 1
ATOM 4016 C CA . LEU B 1 112 ? -16.812 6.008 -6.133 1 97.38 112 LEU B CA 1
ATOM 4017 C C . LEU B 1 112 ? -16.297 5.277 -4.902 1 97.38 112 LEU B C 1
ATOM 4019 O O . LEU B 1 112 ? -15.086 5.285 -4.641 1 97.38 112 LEU B O 1
ATOM 4023 N N . ARG B 1 113 ? -17.125 4.621 -4.191 1 96.25 113 ARG B N 1
ATOM 4024 C CA . ARG B 1 113 ? -16.75 3.951 -2.951 1 96.25 113 ARG B CA 1
ATOM 4025 C C . ARG B 1 113 ? -15.719 2.852 -3.213 1 96.25 113 ARG B C 1
ATOM 4027 O O . ARG B 1 113 ? -14.883 2.561 -2.357 1 96.25 113 ARG B O 1
ATOM 4034 N N . LYS B 1 114 ? -15.734 2.277 -4.359 1 96.31 114 LYS B N 1
ATOM 4035 C CA . LYS B 1 114 ? -14.797 1.208 -4.684 1 96.31 114 LYS B CA 1
ATOM 4036 C C . LYS B 1 114 ? -13.375 1.752 -4.84 1 96.31 114 LYS B C 1
ATOM 4038 O O . LYS B 1 114 ? -12.43 1.178 -4.309 1 96.31 114 LYS B O 1
ATOM 4043 N N . VAL B 1 115 ? -13.227 2.875 -5.566 1 96.81 115 VAL B N 1
ATOM 4044 C CA . VAL B 1 115 ? -11.906 3.434 -5.82 1 96.81 115 VAL B CA 1
ATOM 4045 C C . VAL B 1 115 ? -11.297 3.932 -4.508 1 96.81 115 VAL B C 1
ATOM 4047 O O . VAL B 1 115 ? -10.078 3.879 -4.324 1 96.81 115 VAL B O 1
ATOM 4050 N N . ILE B 1 116 ? -12.156 4.344 -3.582 1 97.81 116 ILE B N 1
ATOM 4051 C CA . ILE B 1 116 ? -11.625 4.895 -2.338 1 97.81 116 ILE B CA 1
ATOM 4052 C C . ILE B 1 116 ? -11.641 3.818 -1.254 1 97.81 116 ILE B C 1
ATOM 4054 O O . ILE B 1 116 ? -11.711 4.129 -0.063 1 97.81 116 ILE B O 1
ATOM 4058 N N . HIS B 1 117 ? -11.703 2.561 -1.645 1 96.56 117 HIS B N 1
ATOM 4059 C CA . HIS B 1 117 ? -11.539 1.411 -0.762 1 96.56 117 HIS B CA 1
ATOM 4060 C C . HIS B 1 117 ? -12.625 1.365 0.301 1 96.56 117 HIS B C 1
ATOM 4062 O O . HIS B 1 117 ? -12.344 1.126 1.478 1 96.56 117 HIS B O 1
ATOM 4068 N N . GLU B 1 118 ? -13.805 1.657 -0.053 1 95.62 118 GLU B N 1
ATOM 4069 C CA . GLU B 1 118 ? -15.031 1.539 0.733 1 95.62 118 GLU B CA 1
ATOM 4070 C C . GLU B 1 118 ? -14.992 2.455 1.953 1 95.62 118 GLU B C 1
ATOM 4072 O O . GLU B 1 118 ? -15.547 2.123 3.002 1 95.62 118 GLU B O 1
ATOM 4077 N N . ALA B 1 119 ? -14.258 3.545 1.847 1 97.19 119 ALA B N 1
ATOM 4078 C CA . ALA B 1 119 ? -14.234 4.551 2.906 1 97.19 119 ALA B CA 1
ATOM 4079 C C . ALA B 1 119 ? -15.555 5.305 2.984 1 97.19 119 ALA B C 1
ATOM 4081 O O . ALA B 1 119 ? -16.281 5.402 1.991 1 97.19 119 ALA B O 1
ATOM 4082 N N . ASP B 1 120 ? -15.82 5.812 4.156 1 97.69 120 ASP B N 1
ATOM 4083 C CA . ASP B 1 120 ? -16.984 6.66 4.391 1 97.69 120 ASP B CA 1
ATOM 4084 C C . ASP B 1 120 ? -16.625 8.141 4.285 1 97.69 120 ASP B C 1
ATOM 4086 O O . ASP B 1 120 ? -17.453 8.969 3.904 1 97.69 120 ASP B O 1
ATOM 4090 N N . PHE B 1 121 ? -15.383 8.414 4.629 1 98.69 121 PHE B N 1
ATOM 4091 C CA . PHE B 1 121 ? -14.883 9.789 4.664 1 98.69 121 PHE B CA 1
ATOM 4092 C C . PHE B 1 121 ? -13.641 9.938 3.789 1 98.69 121 PHE B C 1
ATOM 4094 O O . PHE B 1 121 ? -12.844 9.008 3.672 1 98.69 121 PHE B O 1
ATOM 4101 N N . VAL B 1 122 ? -13.492 11.07 3.162 1 98.88 122 VAL B N 1
ATOM 4102 C CA . VAL B 1 122 ? -12.289 11.461 2.434 1 98.88 122 VAL B CA 1
ATOM 4103 C C . VAL B 1 122 ? -11.82 12.828 2.914 1 98.88 122 VAL B C 1
ATOM 4105 O O . VAL B 1 122 ? -12.602 13.781 2.963 1 98.88 122 VAL B O 1
ATOM 4108 N N . CYS B 1 123 ? -10.594 12.945 3.344 1 98.69 123 CYS B N 1
ATOM 4109 C CA . CYS B 1 123 ? -10.078 14.234 3.793 1 98.69 123 CYS B CA 1
ATOM 4110 C C . CYS B 1 123 ? -8.555 14.25 3.76 1 98.69 123 CYS B C 1
ATOM 4112 O O . CYS B 1 123 ? -7.926 13.273 3.332 1 98.69 123 CYS B O 1
ATOM 4114 N N . TRP B 1 124 ? -8.016 15.367 4.066 1 98.5 124 TRP B N 1
ATOM 4115 C CA . TRP B 1 124 ? -6.566 15.477 4.195 1 98.5 124 TRP B CA 1
ATOM 4116 C C . TRP B 1 124 ? -6.102 15 5.57 1 98.5 124 TRP B C 1
ATOM 4118 O O . TRP B 1 124 ? -6.801 15.203 6.57 1 98.5 124 TRP B O 1
ATOM 4128 N N . ARG B 1 125 ? -4.879 14.438 5.605 1 97.88 125 ARG B N 1
ATOM 4129 C CA . ARG B 1 125 ? -4.262 14.039 6.863 1 97.88 125 ARG B CA 1
ATOM 4130 C C . ARG B 1 125 ? -4.156 15.219 7.824 1 97.88 125 ARG B C 1
ATOM 4132 O O . ARG B 1 125 ? -4.328 15.055 9.031 1 97.88 125 ARG B O 1
ATOM 4139 N N . GLY B 1 126 ? -3.916 16.391 7.289 1 97.19 126 GLY B N 1
ATOM 4140 C CA . GLY B 1 126 ? -3.799 17.578 8.117 1 97.19 126 GLY B CA 1
ATOM 4141 C C . GLY B 1 126 ? -5.051 17.875 8.93 1 97.19 126 GLY B C 1
ATOM 4142 O O . GLY B 1 126 ? -4.969 18.266 10.094 1 97.19 126 GLY B O 1
ATOM 4143 N N . LEU B 1 127 ? -6.164 17.703 8.328 1 97.62 127 LEU B N 1
ATOM 4144 C CA . LEU B 1 127 ? -7.426 17.922 9.023 1 97.62 127 LEU B CA 1
ATOM 4145 C C . LEU B 1 127 ? -7.617 16.906 10.141 1 97.62 127 LEU B C 1
ATOM 4147 O O . LEU B 1 127 ? -8.023 17.266 11.25 1 97.62 127 LEU B O 1
ATOM 4151 N N . LEU B 1 128 ? -7.367 15.664 9.852 1 97.25 128 LEU B N 1
ATOM 4152 C CA . LEU B 1 128 ? -7.453 14.609 10.859 1 97.25 128 LEU B CA 1
ATOM 4153 C C . LEU B 1 128 ? -6.559 14.922 12.047 1 97.25 128 LEU B C 1
ATOM 4155 O O . LEU B 1 128 ? -6.961 14.742 13.203 1 97.25 128 LEU B O 1
ATOM 4159 N N . THR B 1 129 ? -5.391 15.391 11.75 1 97.44 129 THR B N 1
ATOM 4160 C CA . THR B 1 129 ? -4.441 15.758 12.797 1 97.44 129 THR B CA 1
ATOM 4161 C C . THR B 1 129 ? -4.992 16.891 13.648 1 97.44 129 THR B C 1
ATOM 4163 O O . THR B 1 129 ? -4.945 16.828 14.883 1 97.44 129 THR B O 1
ATOM 4166 N N . LYS B 1 130 ? -5.504 17.875 12.992 1 97.25 130 LYS B N 1
ATOM 4167 C CA . LYS B 1 130 ? -6.016 19.047 13.688 1 97.25 130 LYS B CA 1
ATOM 4168 C C . LYS B 1 130 ? -7.164 18.688 14.625 1 97.25 130 LYS B C 1
ATOM 4170 O O . LYS B 1 130 ? -7.164 19.062 15.797 1 97.25 130 LYS B O 1
ATOM 4175 N N . ILE B 1 131 ? -8.078 17.938 14.141 1 97.81 131 ILE B N 1
ATOM 4176 C CA . ILE B 1 131 ? -9.227 17.531 14.953 1 97.81 131 ILE B CA 1
ATOM 4177 C C . ILE B 1 131 ? -8.75 16.656 16.109 1 97.81 131 ILE B C 1
ATOM 4179 O O . ILE B 1 131 ? -9.148 16.859 17.266 1 97.81 131 ILE B O 1
ATOM 4183 N N . SER B 1 132 ? -7.867 15.742 15.859 1 96.69 132 SER B N 1
ATOM 4184 C CA . SER B 1 132 ? -7.402 14.797 16.859 1 96.69 132 SER B CA 1
ATOM 4185 C C . SER B 1 132 ? -6.617 15.5 17.969 1 96.69 132 SER B C 1
ATOM 4187 O O . SER B 1 132 ? -6.652 15.078 19.125 1 96.69 132 SER B O 1
ATOM 4189 N N . ALA B 1 133 ? -5.969 16.562 17.609 1 97.56 133 ALA B N 1
ATOM 4190 C CA . ALA B 1 133 ? -5.094 17.219 18.578 1 97.56 133 ALA B CA 1
ATOM 4191 C C . ALA B 1 133 ? -5.875 18.203 19.453 1 97.56 133 ALA B C 1
ATOM 4193 O O . ALA B 1 133 ? -5.336 18.75 20.406 1 97.56 133 ALA B O 1
ATOM 4194 N N . THR B 1 134 ? -7.078 18.422 19.203 1 97.44 134 THR B N 1
ATOM 4195 C CA . THR B 1 134 ? -7.871 19.531 19.734 1 97.44 134 THR B CA 1
ATOM 4196 C C . THR B 1 134 ? -7.852 19.516 21.266 1 97.44 134 THR B C 1
ATOM 4198 O O . THR B 1 134 ? -7.68 20.578 21.891 1 97.44 134 THR B O 1
ATOM 4201 N N . ILE B 1 135 ? -7.965 18.406 21.891 1 96.31 135 ILE B N 1
ATOM 4202 C CA . ILE B 1 135 ? -8.195 18.359 23.328 1 96.31 135 ILE B CA 1
ATOM 4203 C C . ILE B 1 135 ? -6.902 18.703 24.078 1 96.31 135 ILE B C 1
ATOM 4205 O O . ILE B 1 135 ? -6.922 19.016 25.266 1 96.31 135 ILE B O 1
ATOM 4209 N N . TYR B 1 136 ? -5.773 18.656 23.359 1 96.75 136 TYR B N 1
ATOM 4210 C CA . TYR B 1 136 ? -4.504 19.062 23.938 1 96.75 136 TYR B CA 1
ATOM 4211 C C . TYR B 1 136 ? -3.988 20.344 23.281 1 96.75 136 TYR B C 1
ATOM 4213 O O . TYR B 1 136 ? -2.99 20.922 23.719 1 96.75 136 TYR B O 1
ATOM 4221 N N . ASN B 1 137 ? -4.594 20.719 22.188 1 95.44 137 ASN B N 1
ATOM 4222 C CA . ASN B 1 137 ? -4.297 21.953 21.469 1 95.44 137 ASN B CA 1
ATOM 4223 C C . ASN B 1 137 ? -5.523 22.859 21.391 1 95.44 137 ASN B C 1
ATOM 4225 O O . ASN B 1 137 ? -5.984 23.188 20.297 1 95.44 137 ASN B O 1
ATOM 4229 N N . LYS B 1 138 ? -5.883 23.438 22.469 1 93.94 138 LYS B N 1
ATOM 4230 C CA . LYS B 1 138 ? -7.195 24.062 22.625 1 93.94 138 LYS B CA 1
ATOM 4231 C C . LYS B 1 138 ? -7.203 25.469 22.062 1 93.94 138 LYS B C 1
ATOM 4233 O O . LYS B 1 138 ? -8.266 26.062 21.844 1 93.94 138 LYS B O 1
ATOM 4238 N N . ASP B 1 139 ? -6.09 26.016 21.828 1 90.88 139 ASP B N 1
ATOM 4239 C CA . ASP B 1 139 ? -6 27.406 21.359 1 90.88 139 ASP B CA 1
ATOM 4240 C C . ASP B 1 139 ? -6.191 27.484 19.844 1 90.88 139 ASP B C 1
ATOM 4242 O O . ASP B 1 139 ? -6.391 28.578 19.312 1 90.88 139 ASP B O 1
ATOM 4246 N N . ASP B 1 140 ? -6.121 26.391 19.188 1 91.06 140 ASP B N 1
ATOM 4247 C CA . ASP B 1 140 ? -6.227 26.359 17.734 1 91.06 140 ASP B CA 1
ATOM 4248 C C . ASP B 1 140 ? -7.621 25.906 17.281 1 91.06 140 ASP B C 1
ATOM 4250 O O . ASP B 1 140 ? -7.879 24.719 17.156 1 91.06 140 ASP B O 1
ATOM 4254 N N . GLY B 1 141 ? -8.414 26.906 17.016 1 95.44 141 GLY B N 1
ATOM 4255 C CA . GLY B 1 141 ? -9.734 26.578 16.484 1 95.44 141 GLY B CA 1
ATOM 4256 C C . GLY B 1 141 ? -9.695 26.031 15.078 1 95.44 141 GLY B C 1
ATOM 4257 O O . GLY B 1 141 ? -8.672 26.109 14.398 1 95.44 141 GLY B O 1
ATOM 4258 N N . TRP B 1 142 ? -10.789 25.406 14.648 1 97.56 142 TRP B N 1
ATOM 4259 C CA . TRP B 1 142 ? -10.875 24.891 13.281 1 97.56 142 TRP B CA 1
ATOM 4260 C C . TRP B 1 142 ? -12.312 24.906 12.789 1 97.56 142 TRP B C 1
ATOM 4262 O O . TRP B 1 142 ? -13.25 25 13.586 1 97.56 142 TRP B O 1
ATOM 4272 N N . ARG B 1 143 ? -12.414 24.922 11.523 1 97.31 143 ARG B N 1
ATOM 4273 C CA . ARG B 1 143 ? -13.688 24.891 10.812 1 97.31 143 ARG B CA 1
ATOM 4274 C C . ARG B 1 143 ? -13.641 23.906 9.648 1 97.31 143 ARG B C 1
ATOM 4276 O O . ARG B 1 143 ? -12.727 23.953 8.828 1 97.31 143 ARG B O 1
ATOM 4283 N N . VAL B 1 144 ? -14.664 23 9.594 1 98.12 144 VAL B N 1
ATOM 4284 C CA . VAL B 1 144 ? -14.695 21.938 8.602 1 98.12 144 VAL B CA 1
ATOM 4285 C C . VAL B 1 144 ? -16.031 21.953 7.852 1 98.12 144 VAL B C 1
ATOM 4287 O O . VAL B 1 144 ? -17.094 21.984 8.469 1 98.12 144 VAL B O 1
ATOM 4290 N N . LYS B 1 145 ? -15.922 22.016 6.578 1 98.31 145 LYS B N 1
ATOM 4291 C CA . LYS B 1 145 ? -17.094 21.766 5.738 1 98.31 145 LYS B CA 1
ATOM 4292 C C . LYS B 1 145 ? -17.188 20.281 5.371 1 98.31 145 LYS B C 1
ATOM 4294 O O . LYS B 1 145 ? -16.172 19.641 5.09 1 98.31 145 LYS B O 1
ATOM 4299 N N . ALA B 1 146 ? -18.359 19.734 5.453 1 98.75 146 ALA B N 1
ATOM 4300 C CA . ALA B 1 146 ? -18.609 18.328 5.129 1 98.75 146 ALA B CA 1
ATOM 4301 C C . ALA B 1 146 ? -19.797 18.188 4.184 1 98.75 146 ALA B C 1
ATOM 4303 O O . ALA B 1 146 ? -20.797 18.875 4.34 1 98.75 146 ALA B O 1
ATOM 4304 N N . ILE B 1 147 ? -19.703 17.359 3.193 1 98.81 147 ILE B N 1
ATOM 4305 C CA . ILE B 1 147 ? -20.812 17.125 2.268 1 98.81 147 ILE B CA 1
ATOM 4306 C C . ILE B 1 147 ? -20.828 15.664 1.842 1 98.81 147 ILE B C 1
ATOM 4308 O O . ILE B 1 147 ? -19.781 15.062 1.618 1 98.81 147 ILE B O 1
ATOM 4312 N N . ARG B 1 148 ? -22.016 15.086 1.808 1 98.62 148 ARG B N 1
ATOM 4313 C CA . ARG B 1 148 ? -22.172 13.727 1.313 1 98.62 148 ARG B CA 1
ATOM 4314 C C . ARG B 1 148 ? -22.453 13.719 -0.183 1 98.62 148 ARG B C 1
ATOM 4316 O O . ARG B 1 148 ? -23.422 14.344 -0.637 1 98.62 148 ARG B O 1
ATOM 4323 N N . ARG B 1 149 ? -21.641 13.141 -0.95 1 98.44 149 ARG B N 1
ATOM 4324 C CA . ARG B 1 149 ? -21.797 12.93 -2.383 1 98.44 149 ARG B CA 1
ATOM 4325 C C . ARG B 1 149 ? -21.484 11.492 -2.764 1 98.44 149 ARG B C 1
ATOM 4327 O O . ARG B 1 149 ? -20.422 10.961 -2.402 1 98.44 149 ARG B O 1
ATOM 4334 N N . LYS B 1 150 ? -22.391 10.859 -3.537 1 97.5 150 LYS B N 1
ATOM 4335 C CA . LYS B 1 150 ? -22.203 9.5 -4.027 1 97.5 150 LYS B CA 1
ATOM 4336 C C . LYS B 1 150 ? -21.859 8.547 -2.889 1 97.5 150 LYS B C 1
ATOM 4338 O O . LYS B 1 150 ? -20.969 7.711 -3.02 1 97.5 150 LYS B O 1
ATOM 4343 N N . GLY B 1 151 ? -22.453 8.797 -1.729 1 96.62 151 GLY B N 1
ATOM 4344 C CA . GLY B 1 151 ? -22.328 7.895 -0.591 1 96.62 151 GLY B CA 1
ATOM 4345 C C . GLY B 1 151 ? -21.062 8.133 0.218 1 96.62 151 GLY B C 1
ATOM 4346 O O . GLY B 1 151 ? -20.766 7.367 1.139 1 96.62 151 GLY B O 1
ATOM 4347 N N . VAL B 1 152 ? -20.312 9.141 -0.098 1 98.56 152 VAL B N 1
ATOM 4348 C CA . VAL B 1 152 ? -19.062 9.445 0.568 1 98.56 152 VAL B CA 1
ATOM 4349 C C . VAL B 1 152 ? -19.125 10.836 1.201 1 98.56 152 VAL B C 1
ATOM 4351 O O . VAL B 1 152 ? -19.688 11.766 0.613 1 98.56 152 VAL B O 1
ATOM 4354 N N . ILE B 1 153 ? -18.609 10.984 2.375 1 98.88 153 ILE B N 1
ATOM 4355 C CA . ILE B 1 153 ? -18.547 12.297 3.016 1 98.88 153 ILE B CA 1
ATOM 4356 C C . ILE B 1 153 ? -17.156 12.906 2.807 1 98.88 153 ILE B C 1
ATOM 4358 O O . ILE B 1 153 ? -16.156 12.367 3.291 1 98.88 153 ILE B O 1
ATOM 4362 N N . PHE B 1 154 ? -17.125 14 2.107 1 98.94 154 PHE B N 1
ATOM 4363 C CA . PHE B 1 154 ? -15.898 14.75 1.896 1 98.94 154 PHE B CA 1
ATOM 4364 C C . PHE B 1 154 ? -15.75 15.844 2.943 1 98.94 154 PHE B C 1
ATOM 4366 O O . PHE B 1 154 ? -16.703 16.578 3.23 1 98.94 154 PHE B O 1
ATOM 4373 N N . LEU B 1 155 ? -14.578 15.914 3.523 1 98.88 155 LEU B N 1
ATOM 4374 C CA . LEU B 1 155 ? -14.281 16.953 4.504 1 98.88 155 LEU B CA 1
ATOM 4375 C C . LEU B 1 155 ? -13.25 17.922 3.959 1 98.88 155 LEU B C 1
ATOM 4377 O O . LEU B 1 155 ? -12.266 17.516 3.332 1 98.88 155 LEU B O 1
ATOM 4381 N N . MET B 1 156 ? -13.5 19.172 4.195 1 98.19 156 MET B N 1
ATOM 4382 C CA . MET B 1 156 ? -12.578 20.234 3.793 1 98.19 156 MET B CA 1
ATOM 4383 C C . MET B 1 156 ? -12.406 21.25 4.91 1 98.19 156 MET B C 1
ATOM 4385 O O . MET B 1 156 ? -13.391 21.766 5.438 1 98.19 156 MET B O 1
ATOM 4389 N N . GLU B 1 157 ? -11.188 21.438 5.258 1 96.75 157 GLU B N 1
ATOM 4390 C CA . GLU B 1 157 ? -10.898 22.484 6.238 1 96.75 157 GLU B CA 1
ATOM 4391 C C . GLU B 1 157 ? -11.055 23.859 5.625 1 96.75 157 GLU B C 1
ATOM 4393 O O . GLU B 1 157 ? -10.648 24.094 4.484 1 96.75 157 GLU B O 1
ATOM 4398 N N . GLU B 1 158 ? -11.695 24.703 6.34 1 94.31 158 GLU B N 1
ATOM 4399 C CA . GLU B 1 158 ? -11.766 26.125 6.02 1 94.31 158 GLU B CA 1
ATOM 4400 C C . GLU B 1 158 ? -11.102 26.969 7.105 1 94.31 158 GLU B C 1
ATOM 4402 O O . GLU B 1 158 ? -11.25 26.688 8.297 1 94.31 158 GLU B O 1
ATOM 4407 N N . LYS B 1 159 ? -10.445 28.016 6.691 1 91.5 159 LYS B N 1
ATOM 4408 C CA . LYS B 1 159 ? -9.805 28.891 7.672 1 91.5 159 LYS B CA 1
ATOM 4409 C C . LYS B 1 159 ? -10.844 29.594 8.547 1 91.5 159 LYS B C 1
ATOM 4411 O O . LYS B 1 159 ? -11.844 30.109 8.039 1 91.5 159 LYS B O 1
ATOM 4416 N N . THR B 1 160 ? -10.586 29.516 9.812 1 91.69 160 THR B N 1
ATOM 4417 C CA . THR B 1 160 ? -11.43 30.281 10.727 1 91.69 160 THR B CA 1
ATOM 4418 C C . THR B 1 160 ? -11.172 31.781 10.586 1 91.69 160 THR B C 1
ATOM 4420 O O . THR B 1 160 ? -10.172 32.188 10 1 91.69 160 THR B O 1
ATOM 4423 N N . GLU B 1 161 ? -12.086 32.531 11.117 1 88.06 161 GLU B N 1
ATOM 4424 C CA . GLU B 1 161 ? -11.875 33.969 11.125 1 88.06 161 GLU B CA 1
ATOM 4425 C C . GLU B 1 161 ? -10.625 34.344 11.906 1 88.06 161 GLU B C 1
ATOM 4427 O O . GLU B 1 161 ? -9.875 35.25 11.5 1 88.06 161 GLU B O 1
ATOM 4432 N N . GLN B 1 162 ? -10.453 33.688 12.977 1 88.19 162 GLN B N 1
ATOM 4433 C CA . GLN B 1 162 ? -9.266 33.938 13.789 1 88.19 162 GLN B CA 1
ATOM 4434 C C . GLN B 1 162 ? -7.992 33.625 13.008 1 88.19 162 GLN B C 1
ATOM 4436 O O . GLN B 1 162 ? -7.02 34.375 13.055 1 88.19 162 GLN B O 1
ATOM 4441 N N . ALA B 1 163 ? -8.016 32.531 12.367 1 88.94 163 ALA B N 1
ATOM 4442 C CA . ALA B 1 163 ? -6.852 32.125 11.578 1 88.94 163 ALA B CA 1
ATOM 4443 C C . ALA B 1 163 ? -6.582 33.125 10.453 1 88.94 163 ALA B C 1
ATOM 4445 O O . ALA B 1 163 ? -5.426 33.438 10.164 1 88.94 163 ALA B O 1
ATOM 4446 N N . LYS B 1 164 ? -7.598 33.594 9.812 1 90.12 164 LYS B N 1
ATOM 4447 C CA . LYS B 1 164 ? -7.461 34.594 8.758 1 90.12 164 LYS B CA 1
ATOM 4448 C C . LYS B 1 164 ? -6.824 35.875 9.289 1 90.12 164 LYS B C 1
ATOM 4450 O O . LYS B 1 164 ? -5.93 36.438 8.648 1 90.12 164 LYS B O 1
ATOM 4455 N N . LYS B 1 165 ? -7.262 36.25 10.398 1 90.19 165 LYS B N 1
ATOM 4456 C CA . LYS B 1 165 ? -6.73 37.469 11.023 1 90.19 165 LYS B CA 1
ATOM 4457 C C . LYS B 1 165 ? -5.262 37.281 11.398 1 90.19 165 LYS B C 1
ATOM 4459 O O . LYS B 1 165 ? -4.449 38.188 11.188 1 90.19 165 LYS B O 1
ATOM 4464 N N . ARG B 1 166 ? -5.004 36.188 11.945 1 87.81 166 ARG B N 1
ATOM 4465 C CA . ARG B 1 166 ? -3.621 35.875 12.305 1 87.81 166 ARG B CA 1
ATOM 4466 C C . ARG B 1 166 ? -2.719 35.906 11.078 1 87.81 166 ARG B C 1
ATOM 4468 O O . ARG B 1 166 ? -1.6 36.406 11.125 1 87.81 166 ARG B O 1
ATOM 4475 N N . GLU B 1 167 ? -3.191 35.312 10.055 1 87.38 167 GLU B N 1
ATOM 4476 C CA . GLU B 1 167 ? -2.42 35.281 8.812 1 87.38 167 GLU B CA 1
ATOM 4477 C C . GLU B 1 167 ? -2.18 36.688 8.266 1 87.38 167 GLU B C 1
ATOM 4479 O O . GLU B 1 167 ? -1.084 37 7.797 1 87.38 167 GLU B O 1
ATOM 4484 N N . LEU B 1 168 ? -3.176 37.469 8.344 1 89.38 168 LEU B N 1
ATOM 4485 C CA . LEU B 1 168 ? -3.09 38.844 7.852 1 89.38 168 LEU B CA 1
ATOM 4486 C C . LEU B 1 168 ? -2.125 39.656 8.695 1 89.38 168 LEU B C 1
ATOM 4488 O O . LEU B 1 168 ? -1.489 40.594 8.188 1 89.38 168 LEU B O 1
ATOM 4492 N N . ASN B 1 169 ? -1.927 39.281 9.953 1 91.06 169 ASN B N 1
ATOM 4493 C CA . ASN B 1 169 ? -1.112 40.062 10.883 1 91.06 169 ASN B CA 1
ATOM 4494 C C . ASN B 1 169 ? 0.2 39.344 11.211 1 91.06 169 ASN B C 1
ATOM 4496 O O . ASN B 1 169 ? 0.823 39.625 12.234 1 91.06 169 ASN B O 1
ATOM 4500 N N . GLN B 1 170 ? 0.417 38.438 10.375 1 90.88 170 GLN B N 1
ATOM 4501 C CA . GLN B 1 170 ? 1.637 37.688 10.625 1 90.88 170 GLN B CA 1
ATOM 4502 C C . GLN B 1 170 ? 2.859 38.594 10.641 1 90.88 170 GLN B C 1
ATOM 4504 O O . GLN B 1 170 ? 3.047 39.406 9.734 1 90.88 170 GLN B O 1
ATOM 4509 N N . THR B 1 171 ? 3.723 38.406 11.648 1 92.44 171 THR B N 1
ATOM 4510 C CA . THR B 1 171 ? 4.965 39.188 11.75 1 92.44 171 THR B CA 1
ATOM 4511 C C . THR B 1 171 ? 6.035 38.594 10.836 1 92.44 171 THR B C 1
ATOM 4513 O O . THR B 1 171 ? 5.891 37.469 10.352 1 92.44 171 THR B O 1
ATOM 4516 N N . ASP B 1 172 ? 7.004 39.344 10.594 1 90.88 172 ASP B N 1
ATOM 4517 C CA . ASP B 1 172 ? 8.133 38.844 9.805 1 90.88 172 ASP B CA 1
ATOM 4518 C C . ASP B 1 172 ? 8.773 37.625 10.445 1 90.88 172 ASP B C 1
ATOM 4520 O O . ASP B 1 172 ? 9.195 36.719 9.75 1 90.88 172 ASP B O 1
ATOM 4524 N N . MET B 1 173 ? 8.766 37.719 11.695 1 91.5 173 MET B N 1
ATOM 4525 C CA . MET B 1 173 ? 9.359 36.594 12.414 1 91.5 173 MET B CA 1
ATOM 4526 C C . MET B 1 173 ? 8.531 35.344 12.211 1 91.5 173 MET B C 1
ATOM 4528 O O . MET B 1 173 ? 9.094 34.25 12.016 1 91.5 173 MET B O 1
ATOM 4532 N N . GLU B 1 174 ? 7.281 35.469 12.273 1 91.38 174 GLU B N 1
ATOM 4533 C CA . GLU B 1 174 ? 6.406 34.312 12.062 1 91.38 174 GLU B CA 1
ATOM 4534 C C . GLU B 1 174 ? 6.551 33.75 10.648 1 91.38 174 GLU B C 1
ATOM 4536 O O . GLU B 1 174 ? 6.559 32.531 10.445 1 91.38 174 GLU B O 1
ATOM 4541 N N . LYS B 1 175 ? 6.652 34.625 9.727 1 93.56 175 LYS B N 1
ATOM 4542 C CA . LYS B 1 175 ? 6.883 34.219 8.344 1 93.56 175 LYS B CA 1
ATOM 4543 C C . LYS B 1 175 ? 8.203 33.469 8.203 1 93.56 175 LYS B C 1
ATOM 4545 O O . LYS B 1 175 ? 8.281 32.438 7.512 1 93.56 175 LYS B O 1
ATOM 4550 N N . ARG B 1 176 ? 9.172 33.969 8.859 1 94.56 176 ARG B N 1
ATOM 4551 C CA . ARG B 1 176 ? 10.484 33.344 8.828 1 94.56 176 ARG B CA 1
ATOM 4552 C C . ARG B 1 176 ? 10.438 31.953 9.461 1 94.56 176 ARG B C 1
ATOM 4554 O O . ARG B 1 176 ? 11.039 31 8.945 1 94.56 176 ARG B O 1
ATOM 4561 N N . MET B 1 177 ? 9.727 31.891 10.5 1 93.5 177 MET B N 1
ATOM 4562 C CA . MET B 1 177 ? 9.633 30.609 11.18 1 93.5 177 MET B CA 1
ATOM 4563 C C . MET B 1 177 ? 8.969 29.562 10.281 1 93.5 177 MET B C 1
ATOM 4565 O O . MET B 1 177 ? 9.383 28.406 10.266 1 93.5 177 MET B O 1
ATOM 4569 N N . SER B 1 178 ? 7.996 30 9.641 1 93.5 178 SER B N 1
ATOM 4570 C CA . SER B 1 178 ? 7.367 29.109 8.68 1 93.5 178 SER B CA 1
ATOM 4571 C C . SER B 1 178 ? 8.344 28.703 7.57 1 93.5 178 SER B C 1
ATOM 4573 O O . SER B 1 178 ? 8.422 27.531 7.199 1 93.5 178 SER B O 1
ATOM 4575 N N . TYR B 1 179 ? 9.078 29.672 7.078 1 97.56 179 TYR B N 1
ATOM 4576 C CA . TYR B 1 179 ? 10.078 29.453 6.035 1 97.56 179 TYR B CA 1
ATOM 4577 C C . TYR B 1 179 ? 11.18 28.516 6.523 1 97.56 179 TYR B C 1
ATOM 4579 O O . TYR B 1 179 ? 11.695 27.703 5.754 1 97.56 179 TYR B O 1
ATOM 4587 N N . TRP B 1 180 ? 11.531 28.594 7.785 1 98.38 180 TRP B N 1
ATOM 4588 C CA . TRP B 1 180 ? 12.633 27.828 8.359 1 98.38 180 TRP B CA 1
ATOM 4589 C C . TRP B 1 180 ? 12.398 26.328 8.172 1 98.38 180 TRP B C 1
ATOM 4591 O O . TRP B 1 180 ? 13.336 25.578 7.891 1 98.38 180 TRP B O 1
ATOM 4601 N N . GLY B 1 181 ? 11.133 25.875 8.297 1 97.81 181 GLY B N 1
ATOM 4602 C CA . GLY B 1 181 ? 10.836 24.469 8.07 1 97.81 181 GLY B CA 1
ATOM 4603 C C . GLY B 1 181 ? 11.172 24 6.664 1 97.81 181 GLY B C 1
ATOM 4604 O O . GLY B 1 181 ? 11.773 22.938 6.48 1 97.81 181 GLY B O 1
ATOM 4605 N N . HIS B 1 182 ? 10.828 24.828 5.738 1 98 182 HIS B N 1
ATOM 4606 C CA . HIS B 1 182 ? 11.07 24.484 4.34 1 98 182 HIS B CA 1
ATOM 4607 C C . HIS B 1 182 ? 12.562 24.516 4.012 1 98 182 HIS B C 1
ATOM 4609 O O . HIS B 1 182 ? 13.055 23.672 3.27 1 98 182 HIS B O 1
ATOM 4615 N N . LYS B 1 183 ? 13.203 25.516 4.527 1 98.69 183 LYS B N 1
ATOM 4616 C CA . LYS B 1 183 ? 14.633 25.625 4.273 1 98.69 183 LYS B CA 1
ATOM 4617 C C . LYS B 1 183 ? 15.398 24.453 4.91 1 98.69 183 LYS B C 1
ATOM 4619 O O . LYS B 1 183 ? 16.344 23.938 4.328 1 98.69 183 LYS B O 1
ATOM 4624 N N . PHE B 1 184 ? 14.984 24.094 6.117 1 98.62 184 PHE B N 1
ATOM 4625 C CA . PHE B 1 184 ? 15.594 22.953 6.77 1 98.62 184 PHE B CA 1
ATOM 4626 C C . PHE B 1 184 ? 15.477 21.703 5.891 1 98.62 184 PHE B C 1
ATOM 4628 O O . PHE B 1 184 ? 16.453 20.969 5.711 1 98.62 184 PHE B O 1
ATOM 4635 N N . GLU B 1 185 ? 14.25 21.484 5.352 1 98.31 185 GLU B N 1
ATOM 4636 C CA . GLU B 1 185 ? 14.039 20.359 4.438 1 98.31 185 GLU B CA 1
ATOM 4637 C C . GLU B 1 185 ? 15.023 20.406 3.275 1 98.31 185 GLU B C 1
ATOM 4639 O O . GLU B 1 185 ? 15.594 19.391 2.893 1 98.31 185 GLU B O 1
ATOM 4644 N N . GLN B 1 186 ? 15.219 21.578 2.764 1 98.06 186 GLN B N 1
ATOM 4645 C CA . GLN B 1 186 ? 16.125 21.719 1.635 1 98.06 186 GLN B CA 1
ATOM 4646 C C . GLN B 1 186 ? 17.547 21.328 2.023 1 98.06 186 GLN B C 1
ATOM 4648 O O . GLN B 1 186 ? 18.281 20.75 1.217 1 98.06 186 GLN B O 1
ATOM 4653 N N . TYR B 1 187 ? 17.984 21.641 3.244 1 98 187 TYR B N 1
ATOM 4654 C CA . TYR B 1 187 ? 19.328 21.359 3.705 1 98 187 TYR B CA 1
ATOM 4655 C C . TYR B 1 187 ? 19.562 19.859 3.869 1 98 187 TYR B C 1
ATOM 4657 O O . TYR B 1 187 ? 20.688 19.375 3.707 1 98 187 TYR B O 1
ATOM 4665 N N . VAL B 1 188 ? 18.453 19.141 4.172 1 98 188 VAL B N 1
ATOM 4666 C CA . VAL B 1 188 ? 18.688 17.781 4.617 1 98 188 VAL B CA 1
ATOM 4667 C C . VAL B 1 188 ? 18.109 16.797 3.607 1 98 188 VAL B C 1
ATOM 4669 O O . VAL B 1 188 ? 17.922 15.609 3.912 1 98 188 VAL B O 1
ATOM 4672 N N . THR B 1 189 ? 17.688 17.203 2.463 1 98 189 THR B N 1
ATOM 4673 C CA . THR B 1 189 ? 17.219 16.312 1.416 1 98 189 THR B CA 1
ATOM 4674 C C . THR B 1 189 ? 17.938 16.578 0.1 1 98 189 THR B C 1
ATOM 4676 O O . THR B 1 189 ? 18.469 17.688 -0.104 1 98 189 THR B O 1
ATOM 4679 N N . LYS B 1 190 ? 17.984 15.617 -0.763 1 96.94 190 LYS B N 1
ATOM 4680 C CA . LYS B 1 190 ? 18.625 15.734 -2.07 1 96.94 190 LYS B CA 1
ATOM 4681 C C . LYS B 1 190 ? 17.844 14.984 -3.139 1 96.94 190 LYS B C 1
ATOM 4683 O O . LYS B 1 190 ? 17.016 14.117 -2.818 1 96.94 190 LYS B O 1
ATOM 4688 N N . ASP B 1 191 ? 18.047 15.383 -4.336 1 92.56 191 ASP B N 1
ATOM 4689 C CA . ASP B 1 191 ? 17.516 14.609 -5.449 1 92.56 191 ASP B CA 1
ATOM 4690 C C . ASP B 1 191 ? 18.188 13.242 -5.539 1 92.56 191 ASP B C 1
ATOM 4692 O O . ASP B 1 191 ? 19.328 13.07 -5.102 1 92.56 191 ASP B O 1
ATOM 4696 N N . ASP B 1 192 ? 17.531 12.266 -6.059 1 86.25 192 ASP B N 1
ATOM 4697 C CA . ASP B 1 192 ? 17.953 10.875 -6.059 1 86.25 192 ASP B CA 1
ATOM 4698 C C . ASP B 1 192 ? 19.344 10.719 -6.664 1 86.25 192 ASP B C 1
ATOM 4700 O O . ASP B 1 192 ? 20.188 10 -6.125 1 86.25 192 ASP B O 1
ATOM 4704 N N . GLU B 1 193 ? 19.688 11.383 -7.641 1 80.12 193 GLU B N 1
ATOM 4705 C CA . GLU B 1 193 ? 20.953 11.211 -8.336 1 80.12 193 GLU B CA 1
ATOM 4706 C C . GLU B 1 193 ? 22 12.203 -7.832 1 80.12 193 GLU B C 1
ATOM 4708 O O . GLU B 1 193 ? 23.172 12.102 -8.18 1 80.12 193 GLU B O 1
ATOM 4713 N N . ALA B 1 194 ? 21.609 13.039 -6.93 1 87 194 ALA B N 1
ATOM 4714 C CA . ALA B 1 194 ? 22.547 14.055 -6.461 1 87 194 ALA B CA 1
ATOM 4715 C C . ALA B 1 194 ? 23.375 13.547 -5.289 1 87 194 ALA B C 1
ATOM 4717 O O . ALA B 1 194 ? 22.906 12.734 -4.492 1 87 194 ALA B O 1
ATOM 4718 N N . GLU B 1 195 ? 24.547 14 -5.266 1 88.62 195 GLU B N 1
ATOM 4719 C CA . GLU B 1 195 ? 25.438 13.633 -4.164 1 88.62 195 GLU B CA 1
ATOM 4720 C C . GLU B 1 195 ? 25.156 14.469 -2.922 1 88.62 195 GLU B C 1
ATOM 4722 O O . GLU B 1 195 ? 25.266 13.977 -1.796 1 88.62 195 GLU B O 1
ATOM 4727 N N . GLU B 1 196 ? 24.797 15.742 -3.188 1 94.5 196 GLU B N 1
ATOM 4728 C CA . GLU B 1 196 ? 24.547 16.688 -2.105 1 94.5 196 GLU B CA 1
ATOM 4729 C C . GLU B 1 196 ? 23.266 17.469 -2.33 1 94.5 196 GLU B C 1
ATOM 4731 O O . GLU B 1 196 ? 22.797 17.594 -3.463 1 94.5 196 GLU B O 1
ATOM 4736 N N . PRO B 1 197 ? 22.719 18 -1.207 1 96.5 197 PRO B N 1
ATOM 4737 C CA . PRO B 1 197 ? 21.547 18.875 -1.351 1 96.5 197 PRO B CA 1
ATOM 4738 C C . PRO B 1 197 ? 21.859 20.141 -2.152 1 96.5 197 PRO B C 1
ATOM 4740 O O . PRO B 1 197 ? 22.938 20.703 -2.021 1 96.5 197 PRO B O 1
ATOM 4743 N N . GLU B 1 198 ? 20.938 20.5 -3.012 1 95.56 198 GLU B N 1
ATOM 4744 C CA . GLU B 1 198 ? 21 21.812 -3.648 1 95.56 198 GLU B CA 1
ATOM 4745 C C . GLU B 1 198 ? 20.344 22.875 -2.768 1 95.56 198 GLU B C 1
ATOM 4747 O O . GLU B 1 198 ? 19.125 22.953 -2.672 1 95.56 198 GLU B O 1
ATOM 4752 N N . THR B 1 199 ? 21.125 23.766 -2.148 1 95.75 199 THR B N 1
ATOM 4753 C CA . THR B 1 199 ? 20.609 24.625 -1.095 1 95.75 199 THR B CA 1
ATOM 4754 C C . THR B 1 199 ? 20.594 26.078 -1.551 1 95.75 199 THR B C 1
ATOM 4756 O O . THR B 1 199 ? 20.172 26.969 -0.804 1 95.75 199 THR B O 1
ATOM 4759 N N . SER B 1 200 ? 21 26.344 -2.797 1 94.69 200 SER B N 1
ATOM 4760 C CA . SER B 1 200 ? 21.109 27.719 -3.254 1 94.69 200 SER B CA 1
ATOM 4761 C C . SER B 1 200 ? 19.891 28.125 -4.078 1 94.69 200 SER B C 1
ATOM 4763 O O . SER B 1 200 ? 19.609 29.328 -4.23 1 94.69 200 SER B O 1
ATOM 4765 N N . SER B 1 201 ? 19.203 27.141 -4.637 1 95.94 201 SER B N 1
ATOM 4766 C CA . SER B 1 201 ? 17.984 27.469 -5.398 1 95.94 201 SER B CA 1
ATOM 4767 C C . SER B 1 201 ? 16.875 27.984 -4.484 1 95.94 201 SER B C 1
ATOM 4769 O O . SER B 1 201 ? 16.875 27.688 -3.287 1 95.94 201 SER B O 1
ATOM 4771 N N . PRO B 1 202 ? 16.047 28.828 -5.004 1 97.88 202 PRO B N 1
ATOM 4772 C CA . PRO B 1 202 ? 14.906 29.266 -4.188 1 97.88 202 PRO B CA 1
ATOM 4773 C C . PRO B 1 202 ? 14.109 28.094 -3.619 1 97.88 202 PRO B C 1
ATOM 4775 O O . PRO B 1 202 ? 13.867 27.109 -4.316 1 97.88 202 PRO B O 1
ATOM 4778 N N . VAL B 1 203 ? 13.766 28.203 -2.355 1 97.88 203 VAL B N 1
ATOM 4779 C CA . VAL B 1 203 ? 12.891 27.219 -1.724 1 97.88 203 VAL B CA 1
ATOM 4780 C C . VAL B 1 203 ? 11.484 27.328 -2.318 1 97.88 203 VAL B C 1
ATOM 4782 O O . VAL B 1 203 ? 10.914 28.406 -2.395 1 97.88 203 VAL B O 1
ATOM 4785 N N . THR B 1 204 ? 10.945 26.234 -2.789 1 97.44 204 THR B N 1
ATOM 4786 C CA . THR B 1 204 ? 9.586 26.219 -3.318 1 97.44 204 THR B CA 1
ATOM 4787 C C . THR B 1 204 ? 8.727 25.203 -2.572 1 97.44 204 THR B C 1
ATOM 4789 O O . THR B 1 204 ? 9.227 24.156 -2.139 1 97.44 204 THR B O 1
ATOM 4792 N N . THR B 1 205 ? 7.449 25.516 -2.375 1 96.5 205 THR B N 1
ATOM 4793 C CA . THR B 1 205 ? 6.516 24.562 -1.781 1 96.5 205 THR B CA 1
ATOM 4794 C C . THR B 1 205 ? 5.516 24.062 -2.82 1 96.5 205 THR B C 1
ATOM 4796 O O . THR B 1 205 ? 4.465 23.516 -2.469 1 96.5 205 THR B O 1
ATOM 4799 N N . LYS B 1 206 ? 5.844 24.266 -4.105 1 97 206 LYS B N 1
ATOM 4800 C CA . LYS B 1 206 ? 4.949 23.875 -5.191 1 97 206 LYS B CA 1
ATOM 4801 C C . LYS B 1 206 ? 5.09 22.391 -5.52 1 97 206 LYS B C 1
ATOM 4803 O O . LYS B 1 206 ? 4.191 21.797 -6.113 1 97 206 LYS B O 1
ATOM 4808 N N . GLU B 1 207 ? 6.266 21.844 -5.191 1 96.75 207 GLU B N 1
ATOM 4809 C CA . GLU B 1 207 ? 6.496 20.406 -5.363 1 96.75 207 GLU B CA 1
ATOM 4810 C C . GLU B 1 207 ? 6.188 19.641 -4.078 1 96.75 207 GLU B C 1
ATOM 4812 O O . GLU B 1 207 ? 6.559 20.078 -2.986 1 96.75 207 GLU B O 1
ATOM 4817 N N . GLU B 1 208 ? 5.426 18.594 -4.246 1 97.56 208 GLU B N 1
ATOM 4818 C CA . GLU B 1 208 ? 5.016 17.828 -3.072 1 97.56 208 GLU B CA 1
ATOM 4819 C C . GLU B 1 208 ? 5.172 16.328 -3.307 1 97.56 208 GLU B C 1
ATOM 4821 O O . GLU B 1 208 ? 5.156 15.875 -4.449 1 97.56 208 GLU B O 1
ATOM 4826 N N . TYR B 1 209 ? 5.461 15.625 -2.326 1 98.12 209 TYR B N 1
ATOM 4827 C CA . TYR B 1 209 ? 5.363 14.172 -2.229 1 98.12 209 TYR B CA 1
ATOM 4828 C C . TYR B 1 209 ? 4.34 13.766 -1.177 1 98.12 209 TYR B C 1
ATOM 4830 O O . TYR B 1 209 ? 4.387 14.242 -0.04 1 98.12 209 TYR B O 1
ATOM 4838 N N . ALA B 1 210 ? 3.379 12.914 -1.6 1 98.56 210 ALA B N 1
ATOM 4839 C CA . ALA B 1 210 ? 2.262 12.594 -0.713 1 98.56 210 ALA B CA 1
ATOM 4840 C C . ALA B 1 210 ? 1.93 11.102 -0.766 1 98.56 210 ALA B C 1
ATOM 4842 O O . ALA B 1 210 ? 2.342 10.398 -1.691 1 98.56 210 ALA B O 1
ATOM 4843 N N . VAL B 1 211 ? 1.301 10.68 0.303 1 98.5 211 VAL B N 1
ATOM 4844 C CA . VAL B 1 211 ? 0.858 9.297 0.435 1 98.5 211 VAL B CA 1
ATOM 4845 C C . VAL B 1 211 ? -0.643 9.258 0.711 1 98.5 211 VAL B C 1
ATOM 4847 O O . VAL B 1 211 ? -1.219 10.242 1.186 1 98.5 211 VAL B O 1
ATOM 4850 N N . VAL B 1 212 ? -1.262 8.148 0.316 1 98.62 212 VAL B N 1
ATOM 4851 C CA . VAL B 1 212 ? -2.682 7.914 0.553 1 98.62 212 VAL B CA 1
ATOM 4852 C C . VAL B 1 212 ? -2.861 6.703 1.465 1 98.62 212 VAL B C 1
ATOM 4854 O O . VAL B 1 212 ? -2.264 5.648 1.232 1 98.62 212 VAL B O 1
ATOM 4857 N N . PHE B 1 213 ? -3.635 6.883 2.504 1 97.56 213 PHE B N 1
ATOM 4858 C CA . PHE B 1 213 ? -3.895 5.812 3.461 1 97.56 213 PHE B CA 1
ATOM 4859 C C . PHE B 1 213 ? -5.395 5.633 3.676 1 97.56 213 PHE B C 1
ATOM 4861 O O . PHE B 1 213 ? -6.176 6.551 3.434 1 97.56 213 PHE B O 1
ATOM 4868 N N . ARG B 1 214 ? -5.75 4.457 4.023 1 95.88 214 ARG B N 1
ATOM 4869 C CA . ARG B 1 214 ? -7.082 4.102 4.504 1 95.88 214 ARG B CA 1
ATOM 4870 C C . ARG B 1 214 ? -7.02 3.547 5.926 1 95.88 214 ARG B C 1
ATOM 4872 O O . ARG B 1 214 ? -6.164 2.719 6.238 1 95.88 214 ARG B O 1
ATOM 4879 N N . ASN B 1 215 ? -7.879 4.059 6.77 1 94.62 215 ASN B N 1
ATOM 4880 C CA . ASN B 1 215 ? -7.934 3.594 8.156 1 94.62 215 ASN B CA 1
ATOM 4881 C C . ASN B 1 215 ? -9.375 3.512 8.664 1 94.62 215 ASN B C 1
ATOM 4883 O O . A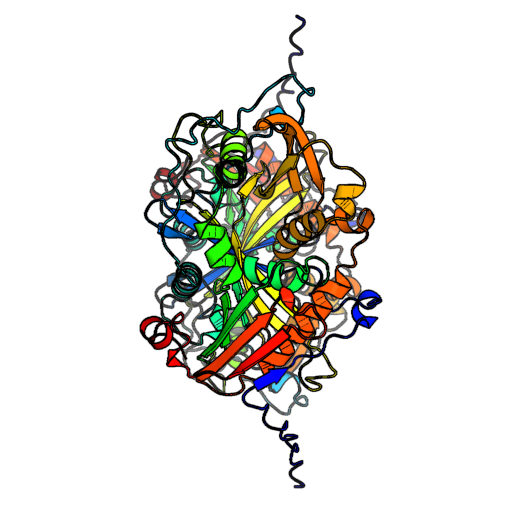SN B 1 215 ? -10.281 4.062 8.047 1 94.62 215 ASN B O 1
ATOM 4887 N N . ASP B 1 216 ? -9.578 2.766 9.719 1 93.94 216 ASP B N 1
ATOM 4888 C CA . ASP B 1 216 ? -10.891 2.619 10.352 1 93.94 216 ASP B CA 1
ATOM 4889 C C . ASP B 1 216 ? -10.922 3.295 11.719 1 93.94 216 ASP B C 1
ATOM 4891 O O . ASP B 1 216 ? -10.023 3.088 12.539 1 93.94 216 ASP B O 1
ATOM 4895 N N . LEU B 1 217 ? -11.891 4.082 11.867 1 93.5 217 LEU B N 1
ATOM 4896 C CA . LEU B 1 217 ? -12.148 4.746 13.141 1 93.5 217 LEU B CA 1
ATOM 4897 C C . LEU B 1 217 ? -13.383 4.16 13.82 1 93.5 217 LEU B C 1
ATOM 4899 O O . LEU B 1 217 ? -14.453 4.086 13.219 1 93.5 217 LEU B O 1
ATOM 4903 N N . VAL B 1 218 ? -13.203 3.76 14.984 1 92 218 VAL B N 1
ATOM 4904 C CA . VAL B 1 218 ? -14.359 3.27 15.734 1 92 218 VAL B CA 1
ATOM 4905 C C . VAL B 1 218 ? -15.344 4.41 15.969 1 92 218 VAL B C 1
ATOM 4907 O O . VAL B 1 218 ? -14.945 5.52 16.328 1 92 218 VAL B O 1
ATOM 4910 N N . THR B 1 219 ? -16.562 4.113 15.75 1 92.75 219 THR B N 1
ATOM 4911 C CA . THR B 1 219 ? -17.578 5.129 15.961 1 92.75 219 THR B CA 1
ATOM 4912 C C . THR B 1 219 ? -17.891 5.277 17.453 1 92.75 219 THR B C 1
ATOM 4914 O O . THR B 1 219 ? -17.641 4.367 18.234 1 92.75 219 THR B O 1
ATOM 4917 N N . ASP B 1 220 ? -18.359 6.453 17.797 1 92.12 220 ASP B N 1
ATOM 4918 C CA . ASP B 1 220 ? -18.844 6.664 19.141 1 92.12 220 ASP B CA 1
ATOM 4919 C C . ASP B 1 220 ? -20.156 5.906 19.375 1 92.12 220 ASP B C 1
ATOM 4921 O O . ASP B 1 220 ? -21.203 6.289 18.844 1 92.12 220 ASP B O 1
ATOM 4925 N N . PRO B 1 221 ? -20.094 4.914 20.156 1 89.5 221 PRO B N 1
ATOM 4926 C CA . PRO B 1 221 ? -21.281 4.062 20.328 1 89.5 221 PRO B CA 1
ATOM 4927 C C . PRO B 1 221 ? -22.438 4.793 21 1 89.5 221 PRO B C 1
ATOM 4929 O O . PRO B 1 221 ? -23.594 4.387 20.859 1 89.5 221 PRO B O 1
ATOM 4932 N N . ARG B 1 222 ? -22.266 5.875 21.734 1 91.44 222 ARG B N 1
ATOM 4933 C CA . ARG B 1 222 ? -23.312 6.652 22.375 1 91.44 222 ARG B CA 1
ATOM 4934 C C . ARG B 1 222 ? -24.172 7.371 21.328 1 91.44 222 ARG B C 1
ATOM 4936 O O . ARG B 1 222 ? -25.312 7.746 21.609 1 91.44 222 ARG B O 1
ATOM 4943 N N . LEU B 1 223 ? -23.516 7.523 20.141 1 90.62 223 LEU B N 1
ATOM 4944 C CA . LEU B 1 223 ? -24.156 8.32 19.109 1 90.62 223 LEU B CA 1
ATOM 4945 C C . LEU B 1 223 ? -24.688 7.434 17.984 1 90.62 223 LEU B C 1
ATOM 4947 O O . LEU B 1 223 ? -25.656 7.785 17.328 1 90.62 223 LEU B O 1
ATOM 4951 N N . HIS B 1 224 ? -23.953 6.375 17.672 1 89.06 224 HIS B N 1
ATOM 4952 C CA . HIS B 1 224 ? -24.297 5.465 16.578 1 89.06 224 HIS B CA 1
ATOM 4953 C C . HIS B 1 224 ? -24.094 4.012 17 1 89.06 224 HIS B C 1
ATOM 4955 O O . HIS B 1 224 ? -23.016 3.443 16.766 1 89.06 224 HIS B O 1
ATOM 4961 N N . ALA B 1 225 ? -25.125 3.309 17.344 1 85.5 225 ALA B N 1
ATOM 4962 C CA . ALA B 1 225 ? -25.016 1.977 17.938 1 85.5 225 ALA B CA 1
ATOM 4963 C C . ALA B 1 225 ? -24.875 0.907 16.859 1 85.5 225 ALA B C 1
ATOM 4965 O O . ALA B 1 225 ? -24.234 -0.124 17.078 1 85.5 225 ALA B O 1
ATOM 4966 N N . ASP B 1 226 ? -25.297 1.195 15.688 1 89.81 226 ASP B N 1
ATOM 4967 C CA . ASP B 1 226 ? -25.406 0.145 14.68 1 89.81 226 ASP B CA 1
ATOM 4968 C C . ASP B 1 226 ? -24.172 0.127 13.781 1 89.81 226 ASP B C 1
ATOM 4970 O O . ASP B 1 226 ? -23.922 -0.845 13.062 1 89.81 226 ASP B O 1
ATOM 4974 N N . ARG B 1 227 ? -23.484 1.188 13.82 1 90.81 227 ARG B N 1
ATOM 4975 C CA . ARG B 1 227 ? -22.266 1.269 13 1 90.81 227 ARG B CA 1
ATOM 4976 C C . ARG B 1 227 ? -21.016 1.262 13.875 1 90.81 227 ARG B C 1
ATOM 4978 O O . ARG B 1 227 ? -20.719 2.252 14.547 1 90.81 227 ARG B O 1
ATOM 4985 N N . ARG B 1 228 ? -20.234 0.236 13.734 1 90.62 228 ARG B N 1
ATOM 4986 C CA . ARG B 1 228 ? -19.125 0.039 14.648 1 90.62 228 ARG B CA 1
ATOM 4987 C C . ARG B 1 228 ? -17.906 0.871 14.219 1 90.62 228 ARG B C 1
ATOM 4989 O O . ARG B 1 228 ? -17.203 1.414 15.062 1 90.62 228 ARG B O 1
ATOM 4996 N N . THR B 1 229 ? -17.688 0.993 12.938 1 93.5 229 THR B N 1
ATOM 4997 C CA . THR B 1 229 ? -16.516 1.717 12.438 1 93.5 229 THR B CA 1
ATOM 4998 C C . THR B 1 229 ? -16.891 2.541 11.203 1 93.5 229 THR B C 1
ATOM 5000 O O . THR B 1 229 ? -17.922 2.287 10.57 1 93.5 229 THR B O 1
ATOM 5003 N N . VAL B 1 230 ? -16.125 3.568 10.984 1 94.44 230 VAL B N 1
ATOM 5004 C CA . VAL B 1 230 ? -16.172 4.285 9.711 1 94.44 230 VAL B CA 1
ATOM 5005 C C . VAL B 1 230 ? -14.781 4.262 9.07 1 94.44 230 VAL B C 1
ATOM 5007 O O . VAL B 1 230 ? -13.766 4.371 9.758 1 94.44 230 VAL B O 1
ATOM 5010 N N . GLY B 1 231 ? -14.812 4.02 7.805 1 95.69 231 GLY B N 1
ATOM 5011 C CA . GLY B 1 231 ? -13.57 4.094 7.055 1 95.69 231 GLY B CA 1
ATOM 5012 C C . GLY B 1 231 ? -13.219 5.504 6.625 1 95.69 231 GLY B C 1
ATOM 5013 O O . GLY B 1 231 ? -14.086 6.277 6.227 1 95.69 231 GLY B O 1
ATOM 5014 N N . ILE B 1 232 ? -11.93 5.84 6.742 1 97.75 232 ILE B N 1
ATOM 5015 C CA . ILE B 1 232 ? -11.445 7.152 6.332 1 97.75 232 ILE B CA 1
ATOM 5016 C C . ILE B 1 232 ? -10.297 6.992 5.34 1 97.75 232 ILE B C 1
ATOM 5018 O O . ILE B 1 232 ? -9.305 6.316 5.633 1 97.75 232 ILE B O 1
ATOM 5022 N N . LEU B 1 233 ? -10.484 7.508 4.133 1 98.44 233 LEU B N 1
ATOM 5023 C CA . LEU B 1 233 ? -9.375 7.664 3.193 1 98.44 233 LEU B CA 1
ATOM 5024 C C . LEU B 1 233 ? -8.781 9.062 3.285 1 98.44 233 LEU B C 1
ATOM 5026 O O . LEU B 1 233 ? -9.508 10.062 3.223 1 98.44 233 LEU B O 1
ATOM 5030 N N . TYR B 1 234 ? -7.5 9.133 3.475 1 98.5 234 TYR B N 1
ATOM 5031 C CA . TYR B 1 234 ? -6.867 10.438 3.6 1 98.5 234 TYR B CA 1
ATOM 5032 C C . TYR B 1 234 ? -5.48 10.43 2.965 1 98.5 234 TYR B C 1
ATOM 5034 O O . TYR B 1 234 ? -4.879 9.375 2.783 1 98.5 234 TYR B O 1
ATOM 5042 N N . SER B 1 235 ? -5.086 11.562 2.57 1 98.62 235 SER B N 1
ATOM 5043 C CA . SER B 1 235 ? -3.76 11.789 2.004 1 98.62 235 SER B CA 1
ATOM 5044 C C . SER B 1 235 ? -3.01 12.875 2.768 1 98.62 235 SER B C 1
ATOM 5046 O O . SER B 1 235 ? -3.625 13.734 3.393 1 98.62 235 SER B O 1
ATOM 5048 N N . GLY B 1 236 ? -1.742 12.75 2.832 1 98 236 GLY B N 1
ATOM 5049 C CA . GLY B 1 236 ? -0.894 13.742 3.477 1 98 236 GLY B CA 1
ATOM 5050 C C . GLY B 1 236 ? 0.489 13.836 2.859 1 98 236 GLY B C 1
ATOM 5051 O O . GLY B 1 236 ? 1.032 12.836 2.387 1 98 236 GLY B O 1
ATOM 5052 N N . GLU B 1 237 ? 0.986 14.992 2.922 1 97.38 237 GLU B N 1
ATOM 5053 C CA . GLU B 1 237 ? 2.352 15.219 2.459 1 97.38 237 GLU B CA 1
ATOM 5054 C C . GLU B 1 237 ? 3.369 14.586 3.4 1 97.38 237 GLU B C 1
ATOM 5056 O O . GLU B 1 237 ? 3.201 14.625 4.621 1 97.38 237 GLU B O 1
ATOM 5061 N N . VAL B 1 238 ? 4.352 13.977 2.801 1 97.75 238 VAL B N 1
ATOM 5062 C CA . VAL B 1 238 ? 5.512 13.492 3.539 1 97.75 238 VAL B CA 1
ATOM 5063 C C . VAL B 1 238 ? 6.785 14.102 2.965 1 97.75 238 VAL B C 1
ATOM 5065 O O . VAL B 1 238 ? 6.805 14.555 1.816 1 97.75 238 VAL B O 1
ATOM 5068 N N . ASP B 1 239 ? 7.824 14.156 3.732 1 97.94 239 ASP B N 1
ATOM 5069 C CA . ASP B 1 239 ? 8.922 15.055 3.395 1 97.94 239 ASP B CA 1
ATOM 5070 C C . ASP B 1 239 ? 9.93 14.375 2.467 1 97.94 239 ASP B C 1
ATOM 5072 O O . ASP B 1 239 ? 10.398 14.984 1.501 1 97.94 239 ASP B O 1
ATOM 5076 N N . CYS B 1 240 ? 10.297 13.18 2.744 1 98.06 240 CYS B N 1
ATOM 5077 C CA . CYS B 1 240 ? 11.305 12.531 1.917 1 98.06 240 CYS B CA 1
ATOM 5078 C C . CYS B 1 240 ? 11.383 11.039 2.229 1 98.06 240 CYS B C 1
ATOM 5080 O O . CYS B 1 240 ? 10.586 10.523 3.006 1 98.06 240 CYS B O 1
ATOM 5082 N N . LEU B 1 241 ? 12.289 10.375 1.498 1 97.31 241 LEU B N 1
ATOM 5083 C CA . LEU B 1 241 ? 12.562 8.953 1.689 1 97.31 241 LEU B CA 1
ATOM 5084 C C . LEU B 1 241 ? 13.961 8.742 2.258 1 97.31 241 LEU B C 1
ATOM 5086 O O . LEU B 1 241 ? 14.898 9.461 1.899 1 97.31 241 LEU B O 1
ATOM 5090 N N . ASP B 1 242 ? 14.141 7.746 3.1 1 95.06 242 ASP B N 1
ATOM 5091 C CA . ASP B 1 242 ? 15.492 7.352 3.484 1 95.06 242 ASP B CA 1
ATOM 5092 C C . ASP B 1 242 ? 16.078 6.363 2.479 1 95.06 242 ASP B C 1
ATOM 5094 O O . ASP B 1 242 ? 15.469 6.074 1.449 1 95.06 242 ASP B O 1
ATOM 5098 N N . LYS B 1 243 ? 17.281 5.898 2.719 1 89.81 243 LYS B N 1
ATOM 5099 C CA . LYS B 1 243 ? 18.016 5.066 1.773 1 89.81 243 LYS B CA 1
ATOM 5100 C C . LYS B 1 243 ? 17.328 3.723 1.568 1 89.81 243 LYS B C 1
ATOM 5102 O O . LYS B 1 243 ? 17.609 3.014 0.6 1 89.81 243 LYS B O 1
ATOM 5107 N N . TYR B 1 244 ? 16.422 3.363 2.467 1 88.69 244 TYR B N 1
ATOM 5108 C CA . TYR B 1 244 ? 15.719 2.088 2.375 1 88.69 244 TYR B CA 1
ATOM 5109 C C . TYR B 1 244 ? 14.344 2.268 1.74 1 88.69 244 TYR B C 1
ATOM 5111 O O . TYR B 1 244 ? 13.594 1.302 1.591 1 88.69 244 TYR B O 1
ATOM 5119 N N . GLY B 1 245 ? 13.984 3.488 1.437 1 91.94 245 GLY B N 1
ATOM 5120 C CA . GLY B 1 245 ? 12.711 3.758 0.797 1 91.94 245 GLY B CA 1
ATOM 5121 C C . GLY B 1 245 ? 11.594 4.035 1.787 1 91.94 245 GLY B C 1
ATOM 5122 O O . GLY B 1 245 ? 10.422 4.09 1.41 1 91.94 245 GLY B O 1
ATOM 5123 N N . ASN B 1 246 ? 11.922 4.215 3.02 1 93.75 246 ASN B N 1
ATOM 5124 C CA . ASN B 1 246 ? 10.914 4.551 4.02 1 93.75 246 ASN B CA 1
ATOM 5125 C C . ASN B 1 246 ? 10.68 6.059 4.094 1 93.75 246 ASN B C 1
ATOM 5127 O O . ASN B 1 246 ? 11.617 6.844 3.936 1 93.75 246 ASN B O 1
ATOM 5131 N N . THR B 1 247 ? 9.461 6.41 4.371 1 96.69 247 THR B N 1
ATOM 5132 C CA . THR B 1 247 ? 9.117 7.824 4.477 1 96.69 247 THR B CA 1
ATOM 5133 C C . THR B 1 247 ? 9.672 8.414 5.77 1 96.69 247 THR B C 1
ATOM 5135 O O . THR B 1 247 ? 9.672 7.754 6.809 1 96.69 247 THR B O 1
ATOM 5138 N N . VAL B 1 248 ? 10.078 9.641 5.719 1 98 248 VAL B N 1
ATOM 5139 C CA . VAL B 1 248 ? 10.68 10.359 6.84 1 98 248 VAL B CA 1
ATOM 5140 C C . VAL B 1 248 ? 10 11.719 7.004 1 98 248 VAL B C 1
ATOM 5142 O O . VAL B 1 248 ? 9.672 12.383 6.016 1 98 248 VAL B O 1
ATOM 5145 N N . GLU B 1 249 ? 9.766 12.07 8.234 1 98.25 249 GLU B N 1
ATOM 5146 C CA . GLU B 1 249 ? 9.297 13.414 8.562 1 98.25 249 GLU B CA 1
ATOM 5147 C C . GLU B 1 249 ? 10.438 14.297 9.055 1 98.25 249 GLU B C 1
ATOM 5149 O O . GLU B 1 249 ? 11.32 13.828 9.773 1 98.25 249 GLU B O 1
ATOM 5154 N N . LEU B 1 250 ? 10.391 15.594 8.656 1 98.56 250 LEU B N 1
ATOM 5155 C CA . LEU B 1 250 ? 11.422 16.547 9.031 1 98.56 250 LEU B CA 1
ATOM 5156 C C . LEU B 1 250 ? 10.828 17.688 9.852 1 98.56 250 LEU B C 1
ATOM 5158 O O . LEU B 1 250 ? 9.781 18.25 9.492 1 98.56 250 LEU B O 1
ATOM 5162 N N . LYS B 1 251 ? 11.438 17.953 11 1 98.25 251 LYS B N 1
ATOM 5163 C CA . LYS B 1 251 ? 10.961 19.016 11.891 1 98.25 251 LYS B CA 1
ATOM 5164 C C . LYS B 1 251 ? 12.125 19.844 12.414 1 98.25 251 LYS B C 1
ATOM 5166 O O . LYS B 1 251 ? 13.258 19.375 12.5 1 98.25 251 LYS B O 1
ATOM 5171 N N . THR B 1 252 ? 11.852 21.094 12.75 1 97.81 252 THR B N 1
ATOM 5172 C CA . THR B 1 252 ? 12.789 21.922 13.5 1 97.81 252 THR B CA 1
ATOM 5173 C C . THR B 1 252 ? 12.25 22.203 14.898 1 97.81 252 THR B C 1
ATOM 5175 O O . THR B 1 252 ? 11.031 22.281 15.102 1 97.81 252 THR B O 1
ATOM 5178 N N . GLN B 1 253 ? 13.141 22.281 15.781 1 96.62 253 GLN B N 1
ATOM 5179 C CA . GLN B 1 253 ? 12.812 22.547 17.188 1 96.62 253 GLN B CA 1
ATOM 5180 C C . GLN B 1 253 ? 13.812 23.516 17.812 1 96.62 253 GLN B C 1
ATOM 5182 O O . GLN B 1 253 ? 15.023 23.359 17.656 1 96.62 253 GLN B O 1
ATOM 5187 N N . LYS B 1 254 ? 13.227 24.547 18.453 1 95.69 254 LYS B N 1
ATOM 5188 C CA . LYS B 1 254 ? 14.117 25.438 19.188 1 95.69 254 LYS B CA 1
ATOM 5189 C C . LYS B 1 254 ? 14.758 24.734 20.375 1 95.69 254 LYS B C 1
ATOM 5191 O O . LYS B 1 254 ? 14.062 24.234 21.25 1 95.69 254 LYS B O 1
ATOM 5196 N N . GLY B 1 255 ? 16.078 24.656 20.406 1 94.5 255 GLY B N 1
ATOM 5197 C CA . GLY B 1 255 ? 16.797 23.969 21.469 1 94.5 255 GLY B CA 1
ATOM 5198 C C . GLY B 1 255 ? 16.641 22.469 21.406 1 94.5 255 GLY B C 1
ATOM 5199 O O . GLY B 1 255 ? 16.297 21.906 20.359 1 94.5 255 GLY B O 1
ATOM 5200 N N . GLU B 1 256 ? 16.922 21.828 22.5 1 93.19 256 GLU B N 1
ATOM 5201 C CA . GLU B 1 256 ? 16.875 20.359 22.578 1 93.19 256 GLU B CA 1
ATOM 5202 C C . GLU B 1 256 ? 15.469 19.891 22.953 1 93.19 256 GLU B C 1
ATOM 5204 O O . GLU B 1 256 ? 14.656 20.672 23.469 1 93.19 256 GLU B O 1
ATOM 5209 N N . ILE B 1 257 ? 15.227 18.688 22.578 1 93.38 257 ILE B N 1
ATOM 5210 C CA . ILE B 1 257 ? 14 18.047 23.047 1 93.38 257 ILE B CA 1
ATOM 5211 C C . ILE B 1 257 ? 14.086 17.812 24.562 1 93.38 257 ILE B C 1
ATOM 5213 O O . ILE B 1 257 ? 15.023 17.188 25.047 1 93.38 257 ILE B O 1
ATOM 5217 N N . ASN B 1 258 ? 13.141 18.375 25.25 1 91.75 258 ASN B N 1
ATOM 5218 C CA . ASN B 1 258 ? 13.156 18.312 26.719 1 91.75 258 ASN B CA 1
ATOM 5219 C C . ASN B 1 258 ? 11.789 17.938 27.281 1 91.75 258 ASN B C 1
ATOM 5221 O O . ASN B 1 258 ? 10.898 17.531 26.531 1 91.75 258 ASN B O 1
ATOM 5225 N N . GLY B 1 259 ? 11.703 18.062 28.547 1 90.81 259 GLY B N 1
ATOM 5226 C CA . GLY B 1 259 ? 10.469 17.688 29.203 1 90.81 259 GLY B CA 1
ATOM 5227 C C . GLY B 1 259 ? 9.281 18.516 28.75 1 90.81 259 GLY B C 1
ATOM 5228 O O . GLY B 1 259 ? 8.172 18 28.609 1 90.81 259 GLY B O 1
ATOM 5229 N N . TYR B 1 260 ? 9.523 19.75 28.531 1 92.75 260 TYR B N 1
ATOM 5230 C CA . TYR B 1 260 ? 8.453 20.641 28.094 1 92.75 260 TYR B CA 1
ATOM 5231 C C . TYR B 1 260 ? 7.922 20.234 26.734 1 92.75 260 TYR B C 1
ATOM 5233 O O . TYR B 1 260 ? 6.711 20.266 26.484 1 92.75 260 TYR B O 1
ATOM 5241 N N . PHE B 1 261 ? 8.82 19.812 25.906 1 94.56 261 PHE B N 1
ATOM 5242 C CA . PHE B 1 261 ? 8.43 19.328 24.578 1 94.56 261 PHE B CA 1
ATOM 5243 C C . PHE B 1 261 ? 7.457 18.172 24.688 1 94.56 261 PHE B C 1
ATOM 5245 O O . PHE B 1 261 ? 6.422 18.141 24.031 1 94.56 261 PHE B O 1
ATOM 5252 N N . TRP B 1 262 ? 7.711 17.281 25.547 1 95.44 262 TRP B N 1
ATOM 5253 C CA . TRP B 1 262 ? 6.949 16.047 25.656 1 95.44 262 TRP B CA 1
ATOM 5254 C C . TRP B 1 262 ? 5.562 16.312 26.234 1 95.44 262 TRP B C 1
ATOM 5256 O O . TRP B 1 262 ? 4.652 15.484 26.094 1 95.44 262 TRP B O 1
ATOM 5266 N N . LYS B 1 263 ? 5.398 17.453 26.844 1 93.75 263 LYS B N 1
ATOM 5267 C CA . LYS B 1 263 ? 4.113 17.812 27.422 1 93.75 263 LYS B CA 1
ATOM 5268 C C . LYS B 1 263 ? 3.332 18.75 26.5 1 93.75 263 LYS B C 1
ATOM 5270 O O . LYS B 1 263 ? 2.162 19.047 26.75 1 93.75 263 LYS B O 1
ATOM 5275 N N . SER B 1 264 ? 3.943 19.109 25.484 1 94.31 264 SER B N 1
ATOM 5276 C CA . SER B 1 264 ? 3.373 20.141 24.641 1 94.31 264 SER B CA 1
ATOM 5277 C C . SER B 1 264 ? 2.465 19.547 23.562 1 94.31 264 SER B C 1
ATOM 5279 O O . SER B 1 264 ? 2.566 18.359 23.25 1 94.31 264 SER B O 1
ATOM 5281 N N . ALA B 1 265 ? 1.63 20.422 22.984 1 95.56 265 ALA B N 1
ATOM 5282 C CA . ALA B 1 265 ? 0.799 20.047 21.844 1 95.56 265 ALA B CA 1
ATOM 5283 C C . ALA B 1 265 ? 1.652 19.797 20.609 1 95.56 265 ALA B C 1
ATOM 5285 O O . ALA B 1 265 ? 1.246 19.062 19.703 1 95.56 265 ALA B O 1
ATOM 5286 N N . LYS B 1 266 ? 2.801 20.375 20.641 1 96 266 LYS B N 1
ATOM 5287 C CA . LYS B 1 266 ? 3.693 20.203 19.5 1 96 266 LYS B CA 1
ATOM 5288 C C . LYS B 1 266 ? 4.121 18.75 19.328 1 96 266 LYS B C 1
ATOM 5290 O O . LYS B 1 266 ? 4.082 18.219 18.219 1 96 266 LYS B O 1
ATOM 5295 N N . SER B 1 267 ? 4.539 18.109 20.422 1 97.69 267 SER B N 1
ATOM 5296 C CA . SER B 1 267 ? 4.953 16.703 20.344 1 97.69 267 SER B CA 1
ATOM 5297 C C . SER B 1 267 ? 3.797 15.812 19.906 1 97.69 267 SER B C 1
ATOM 5299 O O . SER B 1 267 ? 3.996 14.859 19.141 1 97.69 267 SER B O 1
ATOM 5301 N N . LEU B 1 268 ? 2.605 16.141 20.328 1 97.44 268 LEU B N 1
ATOM 5302 C CA . LEU B 1 268 ? 1.428 15.398 19.906 1 97.44 268 LEU B CA 1
ATOM 5303 C C . LEU B 1 268 ? 1.197 15.539 18.406 1 97.44 268 LEU B C 1
ATOM 5305 O O . LEU B 1 268 ? 0.978 14.547 17.703 1 97.44 268 LEU B O 1
ATOM 5309 N N . LYS B 1 269 ? 1.27 16.734 17.969 1 97.69 269 LYS B N 1
ATOM 5310 C CA . LYS B 1 269 ? 1.063 16.984 16.547 1 97.69 269 LYS B CA 1
ATOM 5311 C C . LYS B 1 269 ? 2.102 16.266 15.695 1 97.69 269 LYS B C 1
ATOM 5313 O O . LYS B 1 269 ? 1.771 15.688 14.656 1 97.69 269 LYS B O 1
ATOM 5318 N N . TRP B 1 270 ? 3.385 16.266 16.125 1 97.94 270 TRP B N 1
ATOM 5319 C CA . TRP B 1 270 ? 4.43 15.539 15.422 1 97.94 270 TRP B CA 1
ATOM 5320 C C . TRP B 1 270 ? 4.086 14.055 15.336 1 97.94 270 TRP B C 1
ATOM 5322 O O . TRP B 1 270 ? 4.223 13.438 14.273 1 97.94 270 TRP B O 1
ATOM 5332 N N . TRP B 1 271 ? 3.637 13.531 16.453 1 97.38 271 TRP B N 1
ATOM 5333 C CA . TRP B 1 271 ? 3.299 12.117 16.516 1 97.38 271 TRP B CA 1
ATOM 5334 C C . TRP B 1 271 ? 2.117 11.805 15.594 1 97.38 271 TRP B C 1
ATOM 5336 O O . TRP B 1 271 ? 2.156 10.844 14.828 1 97.38 271 TRP B O 1
ATOM 5346 N N . LEU B 1 272 ? 1.063 12.586 15.664 1 96.62 272 LEU B N 1
ATOM 5347 C CA . LEU B 1 272 ? -0.128 12.375 14.852 1 96.62 272 LEU B CA 1
ATOM 5348 C C . LEU B 1 272 ? 0.21 12.438 13.367 1 96.62 272 LEU B C 1
ATOM 5350 O O . LEU B 1 272 ? -0.185 11.555 12.602 1 96.62 272 LEU B O 1
ATOM 5354 N N . GLN B 1 273 ? 0.994 13.438 12.977 1 97 273 GLN B N 1
ATOM 5355 C CA . GLN B 1 273 ? 1.354 13.625 11.578 1 97 273 GLN B CA 1
ATOM 5356 C C . GLN B 1 273 ? 2.164 12.438 11.055 1 97 273 GLN B C 1
ATOM 5358 O O . GLN B 1 273 ? 2.031 12.047 9.898 1 97 273 GLN B O 1
ATOM 5363 N N . SER B 1 274 ? 2.912 11.883 11.914 1 96.94 274 SER B N 1
ATOM 5364 C CA . SER B 1 274 ? 3.762 10.758 11.523 1 96.94 274 SER B CA 1
ATOM 5365 C C . SER B 1 274 ? 3.002 9.438 11.602 1 96.94 274 SER B C 1
ATOM 5367 O O . SER B 1 274 ? 3.002 8.664 10.648 1 96.94 274 SER B O 1
ATOM 5369 N N . SER B 1 275 ? 2.277 9.156 12.68 1 94.44 275 SER B N 1
ATOM 5370 C CA . SER B 1 275 ? 1.634 7.871 12.938 1 94.44 275 SER B CA 1
ATOM 5371 C C . SER B 1 275 ? 0.489 7.617 11.961 1 94.44 275 SER B C 1
ATOM 5373 O O . SER B 1 275 ? 0.234 6.477 11.578 1 94.44 275 SER B O 1
ATOM 5375 N N . LEU B 1 276 ? -0.178 8.641 11.539 1 95.69 276 LEU B N 1
ATOM 5376 C CA . LEU B 1 276 ? -1.322 8.5 10.641 1 95.69 276 LEU B CA 1
ATOM 5377 C C . LEU B 1 276 ? -0.881 8.008 9.266 1 95.69 276 LEU B C 1
ATOM 5379 O O . LEU B 1 276 ? -1.705 7.539 8.477 1 95.69 276 LEU B O 1
ATOM 5383 N N . VAL B 1 277 ? 0.428 8.148 8.969 1 96.31 277 VAL B N 1
ATOM 5384 C CA . VAL B 1 277 ? 0.897 7.711 7.656 1 96.31 277 VAL B CA 1
ATOM 5385 C C . VAL B 1 277 ? 2.074 6.75 7.82 1 96.31 277 VAL B C 1
ATOM 5387 O O . VAL B 1 277 ? 2.912 6.629 6.926 1 96.31 277 VAL B O 1
ATOM 5390 N N . ASN B 1 278 ? 2.195 6.164 8.969 1 93.44 278 ASN B N 1
ATOM 5391 C CA . ASN B 1 278 ? 3.15 5.109 9.289 1 93.44 278 ASN B CA 1
ATOM 5392 C C . ASN B 1 278 ? 4.59 5.578 9.094 1 93.44 278 ASN B C 1
ATOM 5394 O O . ASN B 1 278 ? 5.434 4.82 8.609 1 93.44 278 ASN B O 1
ATOM 5398 N N . VAL B 1 279 ? 4.84 6.816 9.297 1 95.38 279 VAL B N 1
ATOM 5399 C CA . VAL B 1 279 ? 6.215 7.309 9.344 1 95.38 279 VAL B CA 1
ATOM 5400 C C . VAL B 1 279 ? 6.867 6.891 10.656 1 95.38 279 VAL B C 1
ATOM 5402 O O . VAL B 1 279 ? 6.336 7.16 11.734 1 95.38 279 VAL B O 1
ATOM 5405 N N . ASP B 1 280 ? 8.008 6.305 10.555 1 90.75 280 ASP B N 1
ATOM 5406 C CA . ASP B 1 280 ? 8.648 5.816 11.773 1 90.75 280 ASP B CA 1
ATOM 5407 C C . ASP B 1 280 ? 9.672 6.824 12.297 1 90.75 280 ASP B C 1
ATOM 5409 O O . ASP B 1 280 ? 9.75 7.07 13.5 1 90.75 280 ASP B O 1
ATOM 5413 N N . ASN B 1 281 ? 10.391 7.457 11.391 1 96.44 281 ASN B N 1
ATOM 5414 C CA . ASN B 1 281 ? 11.492 8.312 11.812 1 96.44 281 ASN B CA 1
ATOM 5415 C C . ASN B 1 281 ? 11.188 9.781 11.562 1 96.44 281 ASN B C 1
ATOM 5417 O O . ASN B 1 281 ? 10.789 10.164 10.461 1 96.44 281 ASN B O 1
ATOM 5421 N N . ILE B 1 282 ? 11.406 10.539 12.555 1 98.25 282 ILE B N 1
ATOM 5422 C CA . ILE B 1 282 ? 11.359 11.992 12.477 1 98.25 282 ILE B CA 1
ATOM 5423 C C . ILE B 1 282 ? 12.758 12.57 12.688 1 98.25 282 ILE B C 1
ATOM 5425 O O . ILE B 1 282 ? 13.367 12.359 13.742 1 98.25 282 ILE B O 1
ATOM 5429 N N . ILE B 1 283 ? 13.258 13.266 11.734 1 98.44 283 ILE B N 1
ATOM 5430 C CA . ILE B 1 283 ? 14.547 13.93 11.883 1 98.44 283 ILE B CA 1
ATOM 5431 C C . ILE B 1 283 ? 14.328 15.367 12.359 1 98.44 283 ILE B C 1
ATOM 5433 O O . ILE B 1 283 ? 13.578 16.125 11.742 1 98.44 283 ILE B O 1
ATOM 5437 N N . VAL B 1 284 ? 15.023 15.727 13.422 1 98.25 284 VAL B N 1
ATOM 5438 C CA . VAL B 1 284 ? 14.805 17.016 14.062 1 98.25 284 VAL B CA 1
ATOM 5439 C C . VAL B 1 284 ? 16.062 17.875 13.953 1 98.25 284 VAL B C 1
ATOM 5441 O O . VAL B 1 284 ? 17.141 17.453 14.375 1 98.25 284 VAL B O 1
ATOM 5444 N N . GLY B 1 285 ? 15.93 19 13.359 1 98.19 285 GLY B N 1
ATOM 5445 C CA . GLY B 1 285 ? 16.969 20 13.43 1 98.19 285 GLY B CA 1
ATOM 5446 C C . GLY B 1 285 ? 16.828 20.938 14.617 1 98.19 285 GLY B C 1
ATOM 5447 O O . GLY B 1 285 ? 15.844 21.672 14.711 1 98.19 285 GLY B O 1
ATOM 5448 N N . HIS B 1 286 ? 17.781 20.938 15.5 1 97.69 286 HIS B N 1
ATOM 5449 C CA . HIS B 1 286 ? 17.75 21.812 16.656 1 97.69 286 HIS B CA 1
ATOM 5450 C C . HIS B 1 286 ? 18.281 23.203 16.312 1 97.69 286 HIS B C 1
ATOM 5452 O O . HIS B 1 286 ? 19.484 23.391 16.094 1 97.69 286 HIS B O 1
ATOM 5458 N N . ARG B 1 287 ? 17.312 24.141 16.359 1 97.31 287 ARG B N 1
ATOM 5459 C CA . ARG B 1 287 ? 17.688 25.484 15.891 1 97.31 287 ARG B CA 1
ATOM 5460 C C . ARG B 1 287 ? 17.828 26.453 17.062 1 97.31 287 ARG B C 1
ATOM 5462 O O . ARG B 1 287 ? 17.203 26.25 18.109 1 97.31 287 ARG B O 1
ATOM 5469 N N . THR B 1 288 ? 18.625 27.547 16.875 1 96.5 288 THR B N 1
ATOM 5470 C CA . THR B 1 288 ? 18.703 28.688 17.797 1 96.5 288 THR B CA 1
ATOM 5471 C C . THR B 1 288 ? 17.547 29.641 17.531 1 96.5 288 THR B C 1
ATOM 5473 O O . THR B 1 288 ? 16.75 29.453 16.609 1 96.5 288 THR B O 1
ATOM 5476 N N . GLN B 1 289 ? 17.484 30.625 18.375 1 94.94 289 GLN B N 1
ATOM 5477 C CA . GLN B 1 289 ? 16.484 31.672 18.188 1 94.94 289 GLN B CA 1
ATOM 5478 C C . GLN B 1 289 ? 16.688 32.406 16.875 1 94.94 289 GLN B C 1
ATOM 5480 O O . GLN B 1 289 ? 15.727 32.875 16.25 1 94.94 289 GLN B O 1
ATOM 5485 N N . GLU B 1 290 ? 17.953 32.438 16.438 1 95.5 290 GLU B N 1
ATOM 5486 C CA . GLU B 1 290 ? 18.312 33.188 15.227 1 95.5 290 GLU B CA 1
ATOM 5487 C C . GLU B 1 290 ? 18.156 32.344 13.984 1 95.5 290 GLU B C 1
ATOM 5489 O O . GLU B 1 290 ? 18.375 32.812 12.859 1 95.5 290 GLU B O 1
ATOM 5494 N N . GLY B 1 291 ? 17.812 31.078 14.109 1 97.38 291 GLY B N 1
ATOM 5495 C CA . GLY B 1 291 ? 17.531 30.234 12.961 1 97.38 291 GLY B CA 1
ATOM 5496 C C . GLY B 1 291 ? 18.75 29.453 12.477 1 97.38 291 GLY B C 1
ATOM 5497 O O . GLY B 1 291 ? 18.922 29.25 11.281 1 97.38 291 GLY B O 1
ATOM 5498 N N . GLN B 1 292 ? 19.656 29.125 13.453 1 97.88 292 GLN B N 1
ATOM 5499 C CA . GLN B 1 292 ? 20.812 28.297 13.117 1 97.88 292 GLN B CA 1
ATOM 5500 C C . GLN B 1 292 ? 20.656 26.875 13.648 1 97.88 292 GLN B C 1
ATOM 5502 O O . GLN B 1 292 ? 20.406 26.672 14.836 1 97.88 292 GLN B O 1
ATOM 5507 N N . VAL B 1 293 ? 20.797 25.859 12.734 1 98.19 293 VAL B N 1
ATOM 5508 C CA . VAL B 1 293 ? 20.766 24.469 13.141 1 98.19 293 VAL B CA 1
ATOM 5509 C C . VAL B 1 293 ? 22.188 23.906 13.203 1 98.19 293 VAL B C 1
ATOM 5511 O O . VAL B 1 293 ? 22.922 23.984 12.219 1 98.19 293 VAL B O 1
ATOM 5514 N N . ARG B 1 294 ? 22.562 23.312 14.344 1 96.38 294 ARG B N 1
ATOM 5515 C CA . ARG B 1 294 ? 23.922 22.828 14.492 1 96.38 294 ARG B CA 1
ATOM 5516 C C . ARG B 1 294 ? 23.938 21.375 14.977 1 96.38 294 ARG B C 1
ATOM 5518 O O . ARG B 1 294 ? 25 20.812 15.234 1 96.38 294 ARG B O 1
ATOM 5525 N N . SER B 1 295 ? 22.781 20.859 15.125 1 96.69 295 SER B N 1
ATOM 5526 C CA . SER B 1 295 ? 22.672 19.453 15.492 1 96.69 295 SER B CA 1
ATOM 5527 C C . SER B 1 295 ? 21.359 18.844 15 1 96.69 295 SER B C 1
ATOM 5529 O O . SER B 1 295 ? 20.375 19.547 14.844 1 96.69 295 SER B O 1
ATOM 5531 N N . LEU B 1 296 ? 21.422 17.562 14.719 1 97.44 296 LEU B N 1
ATOM 5532 C CA . LEU B 1 296 ? 20.266 16.781 14.312 1 97.44 296 LEU B CA 1
ATOM 5533 C C . LEU B 1 296 ? 20.062 15.594 15.25 1 97.44 296 LEU B C 1
ATOM 5535 O O . LEU B 1 296 ? 21.031 15.031 15.773 1 97.44 296 LEU B O 1
ATOM 5539 N N . THR B 1 297 ? 18.859 15.242 15.461 1 96 297 THR B N 1
ATOM 5540 C CA . THR B 1 297 ? 18.516 14.016 16.156 1 96 297 THR B CA 1
ATOM 5541 C C . THR B 1 297 ? 17.391 13.281 15.445 1 96 297 THR B C 1
ATOM 5543 O O . THR B 1 297 ? 16.594 13.891 14.734 1 96 297 THR B O 1
ATOM 5546 N N . ALA B 1 298 ? 17.375 11.977 15.586 1 96.19 298 ALA B N 1
ATOM 5547 C CA . ALA B 1 298 ? 16.281 11.156 15.07 1 96.19 298 ALA B CA 1
ATOM 5548 C C . ALA B 1 298 ? 15.344 10.719 16.203 1 96.19 298 ALA B C 1
ATOM 5550 O O . ALA B 1 298 ? 15.797 10.266 17.25 1 96.19 298 ALA B O 1
ATOM 5551 N N . LEU B 1 299 ? 14.086 10.984 15.969 1 96.19 299 LEU B N 1
ATOM 5552 C CA . LEU B 1 299 ? 13.047 10.5 16.875 1 96.19 299 LEU B CA 1
ATOM 5553 C C . LEU B 1 299 ? 12.25 9.375 16.234 1 96.19 299 LEU B C 1
ATOM 5555 O O . LEU B 1 299 ? 11.883 9.453 15.062 1 96.19 299 LEU B O 1
ATOM 5559 N N . ARG B 1 300 ? 12.031 8.328 17 1 96.06 300 ARG B N 1
ATOM 5560 C CA . ARG B 1 300 ? 11.141 7.266 16.531 1 96.06 300 ARG B CA 1
ATOM 5561 C C . ARG B 1 300 ? 9.695 7.555 16.922 1 96.06 300 ARG B C 1
ATOM 5563 O O . ARG B 1 300 ? 9.352 7.566 18.109 1 96.06 300 ARG B O 1
ATOM 5570 N N . ALA B 1 301 ? 8.859 7.691 15.914 1 95.25 301 ALA B N 1
ATOM 5571 C CA . ALA B 1 301 ? 7.469 8.078 16.141 1 95.25 301 ALA B CA 1
ATOM 5572 C C . ALA B 1 301 ? 6.766 7.062 17.047 1 95.25 301 ALA B C 1
ATOM 5574 O O . ALA B 1 301 ? 6.008 7.441 17.938 1 95.25 301 ALA B O 1
ATOM 5575 N N . ARG B 1 302 ? 7.039 5.797 16.891 1 92.5 302 ARG B N 1
ATOM 5576 C CA . ARG B 1 302 ? 6.355 4.734 17.625 1 92.5 302 ARG B CA 1
ATOM 5577 C C . ARG B 1 302 ? 6.668 4.801 19.109 1 92.5 302 ARG B C 1
ATOM 5579 O O . ARG B 1 302 ? 5.922 4.27 19.938 1 92.5 302 ARG B O 1
ATOM 5586 N N . GLU B 1 303 ? 7.695 5.461 19.516 1 94.69 303 GLU B N 1
ATOM 5587 C CA . GLU B 1 303 ? 8.141 5.508 20.906 1 94.69 303 GLU B CA 1
ATOM 5588 C C . GLU B 1 303 ? 7.676 6.793 21.578 1 94.69 303 GLU B C 1
ATOM 5590 O O . GLU B 1 303 ? 7.742 6.906 22.812 1 94.69 303 GLU B O 1
ATOM 5595 N N . MET B 1 304 ? 7.176 7.715 20.875 1 95.81 304 MET B N 1
ATOM 5596 C CA . MET B 1 304 ? 6.875 9.047 21.391 1 95.81 304 MET B CA 1
ATOM 5597 C C . MET B 1 304 ? 5.805 8.977 22.469 1 95.81 304 MET B C 1
ATOM 5599 O O . MET B 1 304 ? 5.906 9.656 23.5 1 95.81 304 MET B O 1
ATOM 5603 N N . PRO B 1 305 ? 4.793 8.117 22.359 1 93.62 305 PRO B N 1
ATOM 5604 C CA . PRO B 1 305 ? 3.76 8.078 23.391 1 93.62 305 PRO B CA 1
ATOM 5605 C C . PRO B 1 305 ? 4.305 7.668 24.766 1 93.62 305 PRO B C 1
ATOM 5607 O O . PRO B 1 305 ? 3.744 8.039 25.797 1 93.62 305 PRO B O 1
ATOM 5610 N N . GLN B 1 306 ? 5.414 6.961 24.766 1 94.25 306 GLN B N 1
ATOM 5611 C CA . GLN B 1 306 ? 6 6.508 26.031 1 94.25 306 GLN B CA 1
ATOM 5612 C C . GLN B 1 306 ? 6.613 7.668 26.797 1 94.25 306 GLN B C 1
ATOM 5614 O O . GLN B 1 306 ? 6.688 7.633 28.031 1 94.25 306 GLN B O 1
ATOM 5619 N N . SER B 1 307 ? 7.008 8.68 26.109 1 94.69 307 SER B N 1
ATOM 5620 C CA . SER B 1 307 ? 7.688 9.812 26.734 1 94.69 307 SER B CA 1
ATOM 5621 C C . SER B 1 307 ? 6.723 10.977 26.969 1 94.69 307 SER B C 1
ATOM 5623 O O . SER B 1 307 ? 7.031 11.898 27.719 1 94.69 307 SER B O 1
ATOM 5625 N N . ALA B 1 308 ? 5.586 10.953 26.312 1 95.06 308 ALA B N 1
ATOM 5626 C CA . ALA B 1 308 ? 4.664 12.086 26.328 1 95.06 308 ALA B CA 1
ATOM 5627 C C . ALA B 1 308 ? 3.668 11.977 27.469 1 95.06 308 ALA B C 1
ATOM 5629 O O . ALA B 1 308 ? 3.531 10.914 28.078 1 95.06 308 ALA B O 1
ATOM 5630 N N . THR B 1 309 ? 3.049 13.102 27.781 1 94.38 309 THR B N 1
ATOM 5631 C CA . THR B 1 309 ? 2.035 13.117 28.828 1 94.38 309 THR B CA 1
ATOM 5632 C C . THR B 1 309 ? 0.633 13.07 28.219 1 94.38 309 THR B C 1
ATOM 5634 O O . THR B 1 309 ? -0.345 12.828 28.938 1 94.38 309 THR B O 1
ATOM 5637 N N . TRP B 1 310 ? 0.586 13.352 26.969 1 95.06 310 TRP B N 1
ATOM 5638 C CA . TRP B 1 310 ? -0.715 13.297 26.312 1 95.06 310 TRP B CA 1
ATOM 5639 C C . TRP B 1 310 ? -1.152 11.852 26.094 1 95.06 310 TRP B C 1
ATOM 5641 O O . TRP B 1 310 ? -0.315 10.953 25.969 1 95.06 310 TRP B O 1
ATOM 5651 N N . ASN B 1 311 ? -2.48 11.617 26.047 1 93.81 311 ASN B N 1
ATOM 5652 C CA . ASN B 1 311 ? -3.129 10.336 25.781 1 93.81 311 ASN B CA 1
ATOM 5653 C C . ASN B 1 311 ? -3.709 10.289 24.375 1 93.81 311 ASN B C 1
ATOM 5655 O O . ASN B 1 311 ? -4.785 10.828 24.125 1 93.81 311 ASN B O 1
ATOM 5659 N N . PHE B 1 312 ? -3.002 9.602 23.469 1 92.5 312 PHE B N 1
ATOM 5660 C CA . PHE B 1 312 ? -3.428 9.602 22.078 1 92.5 312 PHE B CA 1
ATOM 5661 C C . PHE B 1 312 ? -4.75 8.859 21.906 1 92.5 312 PHE B C 1
ATOM 5663 O O . PHE B 1 312 ? -5.492 9.109 20.953 1 92.5 312 PHE B O 1
ATOM 5670 N N . ARG B 1 313 ? -5.086 7.969 22.797 1 92.12 313 ARG B N 1
ATOM 5671 C CA . ARG B 1 313 ? -6.383 7.297 22.75 1 92.12 313 ARG B CA 1
ATOM 5672 C C . ARG B 1 313 ? -7.52 8.297 22.953 1 92.12 313 ARG B C 1
ATOM 5674 O O . ARG B 1 313 ? -8.57 8.188 22.312 1 92.12 313 ARG B O 1
ATOM 5681 N N . ALA B 1 314 ? -7.281 9.18 23.859 1 93.94 314 ALA B N 1
ATOM 5682 C CA . ALA B 1 314 ? -8.258 10.234 24.078 1 93.94 314 ALA B CA 1
ATOM 5683 C C . ALA B 1 314 ? -8.438 11.102 22.844 1 93.94 314 ALA B C 1
ATOM 5685 O O . ALA B 1 314 ? -9.547 11.531 22.531 1 93.94 314 ALA B O 1
ATOM 5686 N N . CYS B 1 315 ? -7.359 11.344 22.156 1 95.19 315 CYS B N 1
ATOM 5687 C CA . CYS B 1 315 ? -7.398 12.141 20.938 1 95.19 315 CYS B CA 1
ATOM 5688 C C . CYS B 1 315 ? -8.281 11.477 19.891 1 95.19 315 CYS B C 1
ATOM 5690 O O . CYS B 1 315 ? -9.141 12.133 19.297 1 95.19 315 CYS B O 1
ATOM 5692 N N . PHE B 1 316 ? -8.156 10.203 19.734 1 93.94 316 PHE B N 1
ATOM 5693 C CA . PHE B 1 316 ? -8.922 9.492 18.719 1 93.94 316 PHE B CA 1
ATOM 5694 C C . PHE B 1 316 ? -10.367 9.305 19.172 1 93.94 316 PHE B C 1
ATOM 5696 O O . PHE B 1 316 ? -11.273 9.258 18.328 1 93.94 316 PHE B O 1
ATOM 5703 N N . ASP B 1 317 ? -10.539 9.219 20.438 1 93.31 317 ASP B N 1
ATOM 5704 C CA . ASP B 1 317 ? -11.906 9.203 20.953 1 93.31 317 ASP B CA 1
ATOM 5705 C C . ASP B 1 317 ? -12.641 10.5 20.594 1 93.31 317 ASP B C 1
ATOM 5707 O O . ASP B 1 317 ? -13.797 10.469 20.188 1 93.31 317 ASP B O 1
ATOM 5711 N N . PHE B 1 318 ? -11.969 11.562 20.844 1 95.44 318 PHE B N 1
ATOM 5712 C CA . PHE B 1 318 ? -12.539 12.852 20.469 1 95.44 318 PHE B CA 1
ATOM 5713 C C . PHE B 1 318 ? -12.828 12.898 18.969 1 95.44 318 PHE B C 1
ATOM 5715 O O . PHE B 1 318 ? -13.914 13.328 18.562 1 95.44 318 PHE B O 1
ATOM 5722 N N . THR B 1 319 ? -11.891 12.492 18.172 1 96.31 319 THR B N 1
ATOM 5723 C CA . THR B 1 319 ? -12.07 12.438 16.734 1 96.31 319 THR B CA 1
ATOM 5724 C C . THR B 1 319 ? -13.281 11.578 16.359 1 96.31 319 THR B C 1
ATOM 5726 O O . THR B 1 319 ? -14.078 11.953 15.508 1 96.31 319 THR B O 1
ATOM 5729 N N . SER B 1 320 ? -13.375 10.477 16.984 1 94.62 320 SER B N 1
ATOM 5730 C CA . SER B 1 320 ? -14.508 9.57 16.797 1 94.62 320 SER B CA 1
ATOM 5731 C C . SER B 1 320 ? -15.836 10.289 17.031 1 94.62 320 SER B C 1
ATOM 5733 O O . SER B 1 320 ? -16.781 10.148 16.25 1 94.62 320 SER B O 1
ATOM 5735 N N . THR B 1 321 ? -15.883 11.016 18.094 1 95.12 321 THR B N 1
ATOM 5736 C CA . THR B 1 321 ? -17.109 11.742 18.422 1 95.12 321 THR B CA 1
ATOM 5737 C C . THR B 1 321 ? -17.469 12.727 17.312 1 95.12 321 THR B C 1
ATOM 5739 O O . THR B 1 321 ? -18.609 12.758 16.859 1 95.12 321 THR B O 1
ATOM 5742 N N . ILE B 1 322 ? -16.516 13.461 16.859 1 97.19 322 ILE B N 1
ATOM 5743 C CA . ILE B 1 322 ? -16.75 14.461 15.828 1 97.19 322 ILE B CA 1
ATOM 5744 C C . ILE B 1 322 ? -17.219 13.781 14.539 1 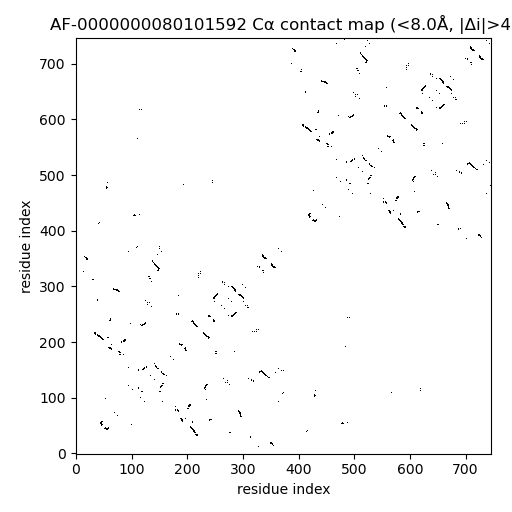97.19 322 ILE B C 1
ATOM 5746 O O . ILE B 1 322 ? -18.219 14.18 13.953 1 97.19 322 ILE B O 1
ATOM 5750 N N . PHE B 1 323 ? -16.562 12.766 14.117 1 97.38 323 PHE B N 1
ATOM 5751 C CA . PHE B 1 323 ? -16.875 12.086 12.867 1 97.38 323 PHE B CA 1
ATOM 5752 C C . PHE B 1 323 ? -18.234 11.398 12.953 1 97.38 323 PHE B C 1
ATOM 5754 O O . PHE B 1 323 ? -18.984 11.359 11.969 1 97.38 323 PHE B O 1
ATOM 5761 N N . THR B 1 324 ? -18.547 10.859 14.117 1 96.44 324 THR B N 1
ATOM 5762 C CA . THR B 1 324 ? -19.844 10.211 14.289 1 96.44 324 THR B CA 1
ATOM 5763 C C . THR B 1 324 ? -20.969 11.227 14.203 1 96.44 324 THR B C 1
ATOM 5765 O O . THR B 1 324 ? -22.016 10.961 13.594 1 96.44 324 THR B O 1
ATOM 5768 N N . TRP B 1 325 ? -20.766 12.383 14.812 1 97.12 325 TRP B N 1
ATOM 5769 C CA . TRP B 1 325 ? -21.75 13.453 14.68 1 97.12 325 TRP B CA 1
ATOM 5770 C C . TRP B 1 325 ? -21.969 13.812 13.211 1 97.12 325 TRP B C 1
ATOM 5772 O O . TRP B 1 325 ? -23.109 13.977 12.773 1 97.12 325 TRP B O 1
ATOM 5782 N N . ILE B 1 326 ? -20.922 13.93 12.453 1 98.06 326 ILE B N 1
ATOM 5783 C CA . ILE B 1 326 ? -21 14.281 11.039 1 98.06 326 ILE B CA 1
ATOM 5784 C C . ILE B 1 326 ? -21.719 13.18 10.273 1 98.06 326 ILE B C 1
ATOM 5786 O O . ILE B 1 326 ? -22.625 13.461 9.469 1 98.06 326 ILE B O 1
ATOM 5790 N N . LEU B 1 327 ? -21.312 11.969 10.531 1 97.5 327 LEU B N 1
ATOM 5791 C CA . LEU B 1 327 ? -21.938 10.812 9.891 1 97.5 327 LEU B CA 1
ATOM 5792 C C . LEU B 1 327 ? -23.438 10.828 10.086 1 97.5 327 LEU B C 1
ATOM 5794 O O . LEU B 1 327 ? -24.203 10.633 9.133 1 97.5 327 LEU B O 1
ATOM 5798 N N . ASN B 1 328 ? -23.859 11.102 11.289 1 96.25 328 ASN B N 1
ATOM 5799 C CA . ASN B 1 328 ? -25.281 11.086 11.633 1 96.25 328 ASN B CA 1
ATOM 5800 C C . ASN B 1 328 ? -26.016 12.273 11.016 1 96.25 328 ASN B C 1
ATOM 5802 O O . ASN B 1 328 ? -27.203 12.172 10.688 1 96.25 328 ASN B O 1
ATOM 5806 N N . CYS B 1 329 ? -25.344 13.336 10.891 1 96.19 329 CYS B N 1
ATOM 5807 C CA . CYS B 1 329 ? -25.938 14.547 10.344 1 96.19 329 CYS B CA 1
ATOM 5808 C C . CYS B 1 329 ? -26.141 14.43 8.836 1 96.19 329 CYS B C 1
ATOM 5810 O O . CYS B 1 329 ? -27.094 14.984 8.289 1 96.19 329 CYS B O 1
ATOM 5812 N N . LEU B 1 330 ? -25.25 13.719 8.156 1 97.31 330 LEU B N 1
ATOM 5813 C CA . LEU B 1 330 ? -25.25 13.648 6.703 1 97.31 330 LEU B CA 1
ATOM 5814 C C . LEU B 1 330 ? -25.719 12.281 6.219 1 97.31 330 LEU B C 1
ATOM 5816 O O . LEU B 1 330 ? -24.938 11.508 5.676 1 97.31 330 LEU B O 1
ATOM 5820 N N . GLU B 1 331 ? -26.969 12.078 6.188 1 94.62 331 GLU B N 1
ATOM 5821 C CA . GLU B 1 331 ? -27.531 10.758 5.906 1 94.62 331 GLU B CA 1
ATOM 5822 C C . GLU B 1 331 ? -27.844 10.602 4.422 1 94.62 331 GLU B C 1
ATOM 5824 O O . GLU B 1 331 ? -27.75 9.5 3.877 1 94.62 331 GLU B O 1
ATOM 5829 N N . LYS B 1 332 ? -28.141 11.719 3.773 1 95.94 332 LYS B N 1
ATOM 5830 C CA . LYS B 1 332 ? -28.625 11.633 2.4 1 95.94 332 LYS B CA 1
ATOM 5831 C C . LYS B 1 332 ? -27.688 12.344 1.434 1 95.94 332 LYS B C 1
ATOM 5833 O O . LYS B 1 332 ? -26.922 13.219 1.837 1 95.94 332 LYS B O 1
ATOM 5838 N N . GLU B 1 333 ? -27.844 11.953 0.203 1 96.62 333 GLU B N 1
ATOM 5839 C CA . GLU B 1 333 ? -27.094 12.602 -0.862 1 96.62 333 GLU B CA 1
ATOM 5840 C C . GLU B 1 333 ? -27.312 14.109 -0.853 1 96.62 333 GLU B C 1
ATOM 5842 O O . GLU B 1 333 ? -28.453 14.578 -0.832 1 96.62 333 GLU B O 1
ATOM 5847 N N . GLY B 1 334 ? -26.234 14.828 -0.797 1 96.38 334 GLY B N 1
ATOM 5848 C CA . GLY B 1 334 ? -26.344 16.281 -0.869 1 96.38 334 GLY B CA 1
ATOM 5849 C C . GLY B 1 334 ? -26.391 16.938 0.494 1 96.38 334 GLY B C 1
ATOM 5850 O O . GLY B 1 334 ? -26.25 18.156 0.6 1 96.38 334 GLY B O 1
ATOM 5851 N N . ASP B 1 335 ? -26.609 16.125 1.558 1 97.75 335 ASP B N 1
ATOM 5852 C CA . ASP B 1 335 ? -26.531 16.719 2.893 1 97.75 335 ASP B CA 1
ATOM 5853 C C . ASP B 1 335 ? -25.172 17.359 3.131 1 97.75 335 ASP B C 1
ATOM 5855 O O . ASP B 1 335 ? -24.141 16.844 2.699 1 97.75 335 ASP B O 1
ATOM 5859 N N . ALA B 1 336 ? -25.141 18.469 3.787 1 98.38 336 ALA B N 1
ATOM 5860 C CA . ALA B 1 336 ? -23.922 19.203 4.082 1 98.38 336 ALA B CA 1
ATOM 5861 C C . ALA B 1 336 ? -24 19.875 5.453 1 98.38 336 ALA B C 1
ATOM 5863 O O . ALA B 1 336 ? -25.078 20.203 5.926 1 98.38 336 ALA B O 1
ATOM 5864 N N . CYS B 1 337 ? -22.875 20.016 6.051 1 98.31 337 CYS B N 1
ATOM 5865 C CA . CYS B 1 337 ? -22.812 20.719 7.336 1 98.31 337 CYS B CA 1
ATOM 5866 C C . CYS B 1 337 ? -21.453 21.375 7.531 1 98.31 337 CYS B C 1
ATOM 5868 O O . CYS B 1 337 ? -20.531 21.156 6.742 1 98.31 337 CYS B O 1
ATOM 5870 N N . VAL B 1 338 ? -21.391 22.234 8.43 1 98 338 VAL B N 1
ATOM 5871 C CA . VAL B 1 338 ? -20.156 22.844 8.922 1 98 338 VAL B CA 1
ATOM 5872 C C . VAL B 1 338 ? -19.984 22.531 10.406 1 98 338 VAL B C 1
ATOM 5874 O O . VAL B 1 338 ? -20.922 22.688 11.195 1 98 338 VAL B O 1
ATOM 5877 N N . VAL B 1 339 ? -18.875 22.031 10.758 1 98.12 339 VAL B N 1
ATOM 5878 C CA . VAL B 1 339 ? -18.5 21.844 12.156 1 98.12 339 VAL B CA 1
ATOM 5879 C C . VAL B 1 339 ? -17.344 22.781 12.508 1 98.12 339 VAL B C 1
ATOM 5881 O O . VAL B 1 339 ? -16.359 22.875 11.766 1 98.12 339 VAL B O 1
ATOM 5884 N N . GLU B 1 340 ? -17.531 23.422 13.633 1 97.44 340 GLU B N 1
ATOM 5885 C CA . GLU B 1 340 ? -16.516 24.406 14.008 1 97.44 340 GLU B CA 1
ATOM 5886 C C . GLU B 1 340 ? -16.172 24.297 15.484 1 97.44 340 GLU B C 1
ATOM 5888 O O . GLU B 1 340 ? -17.047 24.078 16.328 1 97.44 340 GLU B O 1
ATOM 5893 N N . PHE B 1 341 ? -14.914 24.344 15.758 1 98.12 341 PHE B N 1
ATOM 5894 C CA . PHE B 1 341 ? -14.414 24.547 17.109 1 98.12 341 PHE B CA 1
ATOM 5895 C C . PHE B 1 341 ? -13.922 25.969 17.297 1 98.12 341 PHE B C 1
ATOM 5897 O O . PHE B 1 341 ? -12.867 26.344 16.781 1 98.12 341 PHE B O 1
ATOM 5904 N N . ARG B 1 342 ? -14.695 26.703 18.047 1 95.38 342 ARG B N 1
ATOM 5905 C CA . ARG B 1 342 ? -14.305 28.062 18.422 1 95.38 342 ARG B CA 1
ATOM 5906 C C . ARG B 1 342 ? -13.516 28.047 19.734 1 95.38 342 ARG B C 1
ATOM 5908 O O . ARG B 1 342 ? -14.102 28.078 20.812 1 95.38 342 ARG B O 1
ATOM 5915 N N . SER B 1 343 ? -12.25 28.234 19.547 1 94.62 343 SER B N 1
ATOM 5916 C CA . SER B 1 343 ? -11.359 28.047 20.672 1 94.62 343 SER B CA 1
ATOM 5917 C C . SER B 1 343 ? -11.625 29.062 21.781 1 94.62 343 SER B C 1
ATOM 5919 O O . SER B 1 343 ? -11.43 28.781 22.953 1 94.62 343 SER B O 1
ATOM 5921 N N . GLU B 1 344 ? -12.094 30.234 21.453 1 92.69 344 GLU B N 1
ATOM 5922 C CA . GLU B 1 344 ? -12.344 31.297 22.438 1 92.69 344 GLU B CA 1
ATOM 5923 C C . GLU B 1 344 ? -13.445 30.891 23.406 1 92.69 344 GLU B C 1
ATOM 5925 O O . GLU B 1 344 ? -13.547 31.453 24.5 1 92.69 344 GLU B O 1
ATOM 5930 N N . LEU B 1 345 ? -14.203 29.938 23.031 1 93.69 345 LEU B N 1
ATOM 5931 C CA . LEU B 1 345 ? -15.312 29.5 23.875 1 93.69 345 LEU B CA 1
ATOM 5932 C C . LEU B 1 345 ? -14.93 28.266 24.672 1 93.69 345 LEU B C 1
ATOM 5934 O O . LEU B 1 345 ? -15.703 27.812 25.531 1 93.69 345 LEU B O 1
ATOM 5938 N N . GLY B 1 346 ? -13.797 27.766 24.406 1 94 346 GLY B N 1
ATOM 5939 C CA . GLY B 1 346 ? -13.352 26.547 25.078 1 94 346 GLY B CA 1
ATOM 5940 C C . GLY B 1 346 ? -14.031 25.297 24.562 1 94 346 GLY B C 1
ATOM 5941 O O . GLY B 1 346 ? -14.969 25.375 23.766 1 94 346 GLY B O 1
ATOM 5942 N N . LEU B 1 347 ? -13.602 24.141 25.062 1 95.12 347 LEU B N 1
ATOM 5943 C CA . LEU B 1 347 ? -14.07 22.844 24.562 1 95.12 347 LEU B CA 1
ATOM 5944 C C . LEU B 1 347 ? -15.523 22.609 24.969 1 95.12 347 LEU B C 1
ATOM 5946 O O . LEU B 1 347 ? -16.297 22.016 24.219 1 95.12 347 LEU B O 1
ATOM 5950 N N . GLN B 1 348 ? -15.906 23.031 26.078 1 93.62 348 GLN B N 1
ATOM 5951 C CA . GLN B 1 348 ? -17.234 22.75 26.625 1 93.62 348 GLN B CA 1
ATOM 5952 C C . GLN B 1 348 ? -18.312 23.453 25.812 1 93.62 348 GLN B C 1
ATOM 5954 O O . GLN B 1 348 ? -19.422 22.938 25.656 1 93.62 348 GLN B O 1
ATOM 5959 N N . LYS B 1 349 ? -17.984 24.562 25.219 1 92.69 349 LYS B N 1
ATOM 5960 C CA . LYS B 1 349 ? -19.016 25.359 24.547 1 92.69 349 LYS B CA 1
ATOM 5961 C C . LYS B 1 349 ? -18.625 25.625 23.094 1 92.69 349 LYS B C 1
ATOM 5963 O O . LYS B 1 349 ? -19.469 26.062 22.297 1 92.69 349 LYS B O 1
ATOM 5968 N N . GLY B 1 350 ? -17.484 25.25 22.719 1 93.62 350 GLY B N 1
ATOM 5969 C CA . GLY B 1 350 ? -16.938 25.828 21.5 1 93.62 350 GLY B CA 1
ATOM 5970 C C . GLY B 1 350 ? -17.141 24.938 20.297 1 93.62 350 GLY B C 1
ATOM 5971 O O . GLY B 1 350 ? -16.797 25.328 19.172 1 93.62 350 GLY B O 1
ATOM 5972 N N . ILE B 1 351 ? -17.672 23.75 20.406 1 97.19 351 ILE B N 1
ATOM 5973 C CA . ILE B 1 351 ? -17.828 22.859 19.281 1 97.19 351 ILE B CA 1
ATOM 5974 C C . ILE B 1 351 ? -19.281 22.906 18.781 1 97.19 351 ILE B C 1
ATOM 5976 O O . ILE B 1 351 ? -20.203 22.484 19.5 1 97.19 351 ILE B O 1
ATOM 5980 N N . GLN B 1 352 ? -19.406 23.422 17.609 1 96.94 352 GLN B N 1
ATOM 5981 C CA . GLN B 1 352 ? -20.734 23.609 17.047 1 96.94 352 GLN B CA 1
ATOM 5982 C C . GLN B 1 352 ? -20.844 22.984 15.656 1 96.94 352 GLN B C 1
ATOM 5984 O O . GLN B 1 352 ? -19.875 22.969 14.891 1 96.94 352 GLN B O 1
ATOM 5989 N N . MET B 1 353 ? -21.922 22.422 15.289 1 97.75 353 MET B N 1
ATOM 5990 C CA . MET B 1 353 ? -22.234 21.859 13.977 1 97.75 353 MET B CA 1
ATOM 5991 C C . MET B 1 353 ? -23.547 22.438 13.445 1 97.75 353 MET B C 1
ATOM 5993 O O . MET B 1 353 ? -24.516 22.594 14.188 1 97.75 353 MET B O 1
ATOM 5997 N N . ARG B 1 354 ? -23.594 22.828 12.25 1 97.19 354 ARG B N 1
ATOM 5998 C CA . ARG B 1 354 ? -24.797 23.359 11.617 1 97.19 354 ARG B CA 1
ATOM 5999 C C . ARG B 1 354 ? -24.953 22.797 10.203 1 97.19 354 ARG B C 1
ATOM 6001 O O . ARG B 1 354 ? -24 22.766 9.43 1 97.19 354 ARG B O 1
ATOM 6008 N N . ARG B 1 355 ? -26.156 22.438 9.844 1 97.31 355 ARG B N 1
ATOM 6009 C CA . ARG B 1 355 ? -26.453 22.047 8.469 1 97.31 355 ARG B CA 1
ATOM 6010 C C . ARG B 1 355 ? -26.391 23.25 7.531 1 97.31 355 ARG B C 1
ATOM 6012 O O . ARG B 1 355 ? -26.766 24.359 7.914 1 97.31 355 ARG B O 1
ATOM 6019 N N . VAL B 1 356 ? -25.906 23 6.418 1 97.38 356 VAL B N 1
ATOM 6020 C CA . VAL B 1 356 ? -25.844 24.062 5.414 1 97.38 356 VAL B CA 1
ATOM 6021 C C . VAL B 1 356 ? -26.328 23.516 4.07 1 97.38 356 VAL B C 1
ATOM 6023 O O . VAL B 1 356 ? -26.531 22.312 3.914 1 97.38 356 VAL B O 1
ATOM 6026 N N . ALA B 1 357 ? -26.594 24.5 3.189 1 96.5 357 ALA B N 1
ATOM 6027 C CA . ALA B 1 357 ? -26.969 24.094 1.837 1 96.5 357 ALA B CA 1
ATOM 6028 C C . ALA B 1 357 ? -25.781 23.484 1.11 1 96.5 357 ALA B C 1
ATOM 6030 O O . ALA B 1 357 ? -24.625 23.875 1.332 1 96.5 357 ALA B O 1
ATOM 6031 N N . ALA B 1 358 ? -26.062 22.531 0.231 1 96.38 358 ALA B N 1
ATOM 6032 C CA . ALA B 1 358 ? -25.016 21.828 -0.53 1 96.38 358 ALA B CA 1
ATOM 6033 C C . ALA B 1 358 ? -24.156 22.828 -1.308 1 96.38 358 ALA B C 1
ATOM 6035 O O . ALA B 1 358 ? -22.953 22.609 -1.477 1 96.38 358 ALA B O 1
ATOM 6036 N N . GLU B 1 359 ? -24.703 23.906 -1.733 1 94.94 359 GLU B N 1
ATOM 6037 C CA . GLU B 1 359 ? -24.031 24.906 -2.557 1 94.94 359 GLU B CA 1
ATOM 6038 C C . GLU B 1 359 ? -22.906 25.594 -1.781 1 94.94 359 GLU B C 1
ATOM 6040 O O . GLU B 1 359 ? -21.984 26.156 -2.377 1 94.94 359 GLU B O 1
ATOM 6045 N N . GLU B 1 360 ? -22.984 25.547 -0.467 1 94.38 360 GLU B N 1
ATOM 6046 C CA . GLU B 1 360 ? -21.953 26.141 0.367 1 94.38 360 GLU B CA 1
ATOM 6047 C C . GLU B 1 360 ? -20.703 25.281 0.406 1 94.38 360 GLU B C 1
ATOM 6049 O O . GLU B 1 360 ? -19.641 25.734 0.843 1 94.38 360 GLU B O 1
ATOM 6054 N N . CYS B 1 361 ? -20.859 24.094 0.043 1 95.06 361 CYS B N 1
ATOM 6055 C CA . CYS B 1 361 ? -19.734 23.156 -0.011 1 95.06 361 CYS B CA 1
ATOM 6056 C C . CYS B 1 361 ? -19.312 22.891 -1.451 1 95.06 361 CYS B C 1
ATOM 6058 O O . CYS B 1 361 ? -19.641 21.844 -2.014 1 95.06 361 CYS B O 1
ATOM 6060 N N . ASP B 1 362 ? -18.484 23.75 -2.062 1 91.62 362 ASP B N 1
ATOM 6061 C CA . ASP B 1 362 ? -18.172 23.734 -3.486 1 91.62 362 ASP B CA 1
ATOM 6062 C C . ASP B 1 362 ? -16.828 23.062 -3.742 1 91.62 362 ASP B C 1
ATOM 6064 O O . ASP B 1 362 ? -16.172 23.312 -4.758 1 91.62 362 ASP B O 1
ATOM 6068 N N . PHE B 1 363 ? -16.438 22.188 -2.91 1 97 363 PHE B N 1
ATOM 6069 C CA . PHE B 1 363 ? -15.086 21.641 -3.035 1 97 363 PHE B CA 1
ATOM 6070 C C . PHE B 1 363 ? -15.117 20.234 -3.633 1 97 363 PHE B C 1
ATOM 6072 O O . PHE B 1 363 ? -14.078 19.578 -3.754 1 97 363 PHE B O 1
ATOM 6079 N N . VAL B 1 364 ? -16.25 19.688 -4.016 1 98.12 364 VAL B N 1
ATOM 6080 C CA . VAL B 1 364 ? -16.406 18.484 -4.836 1 98.12 364 VAL B CA 1
ATOM 6081 C C . VAL B 1 364 ? -17.141 18.844 -6.129 1 98.12 364 VAL B C 1
ATOM 6083 O O . VAL B 1 364 ? -18.359 18.766 -6.199 1 98.12 364 VAL B O 1
ATOM 6086 N N . PRO B 1 365 ? -16.438 19.109 -7.156 1 97.19 365 PRO B N 1
ATOM 6087 C CA . PRO B 1 365 ? -17.047 19.625 -8.391 1 97.19 365 PRO B CA 1
ATOM 6088 C C . PRO B 1 365 ? -17.984 18.609 -9.047 1 97.19 365 PRO B C 1
ATOM 6090 O O . PRO B 1 365 ? -17.719 17.406 -9.016 1 97.19 365 PRO B O 1
ATOM 6093 N N . GLU B 1 366 ? -18.984 19.156 -9.727 1 96.69 366 GLU B N 1
ATOM 6094 C CA . GLU B 1 366 ? -19.953 18.328 -10.445 1 96.69 366 GLU B CA 1
ATOM 6095 C C . GLU B 1 366 ? -19.266 17.516 -11.539 1 96.69 366 GLU B C 1
ATOM 6097 O O . GLU B 1 366 ? -19.625 16.359 -11.789 1 96.69 366 GLU B O 1
ATOM 6102 N N . GLU B 1 367 ? -18.266 18.094 -12.156 1 96.62 367 GLU B N 1
ATOM 6103 C CA . GLU B 1 367 ? -17.531 17.406 -13.211 1 96.62 367 GLU B CA 1
ATOM 6104 C C . GLU B 1 367 ? -16.875 16.141 -12.68 1 96.62 367 GLU B C 1
ATOM 6106 O O . GLU B 1 367 ? -16.766 15.148 -13.398 1 96.62 367 GLU B O 1
ATOM 6111 N N . PHE B 1 368 ? -16.391 16.266 -11.484 1 97.81 368 PHE B N 1
ATOM 6112 C CA . PHE B 1 368 ? -15.812 15.102 -10.836 1 97.81 368 PHE B CA 1
ATOM 6113 C C . PHE B 1 368 ? -16.891 14.047 -10.57 1 97.81 368 PHE B C 1
ATOM 6115 O O . PHE B 1 368 ? -16.703 12.875 -10.898 1 97.81 368 PHE B O 1
ATOM 6122 N N . LEU B 1 369 ? -17.984 14.445 -10.094 1 97.94 369 LEU B N 1
ATOM 6123 C CA . LEU B 1 369 ? -19.047 13.547 -9.648 1 97.94 369 LEU B CA 1
ATOM 6124 C C . LEU B 1 369 ? -19.688 12.852 -10.836 1 97.94 369 LEU B C 1
ATOM 6126 O O . LEU B 1 369 ? -20.188 11.727 -10.703 1 97.94 369 LEU B O 1
ATOM 6130 N N . GLU B 1 370 ? -19.688 13.43 -11.953 1 97.62 370 GLU B N 1
ATOM 6131 C CA . GLU B 1 370 ? -20.344 12.906 -13.141 1 97.62 370 GLU B CA 1
ATOM 6132 C C . GLU B 1 370 ? -19.734 11.578 -13.57 1 97.62 370 GLU B C 1
ATOM 6134 O O . GLU B 1 370 ? -20.391 10.766 -14.227 1 97.62 370 GLU B O 1
ATOM 6139 N N . LYS B 1 371 ? -18.562 11.336 -13.18 1 96.56 371 LYS B N 1
ATOM 6140 C CA . LYS B 1 371 ? -17.859 10.133 -13.602 1 96.56 371 LYS B CA 1
ATOM 6141 C C . LYS B 1 371 ? -18.125 8.961 -12.664 1 96.56 371 LYS B C 1
ATOM 6143 O O . LYS B 1 371 ? -17.703 7.836 -12.93 1 96.56 371 LYS B O 1
ATOM 6148 N N . TYR B 1 372 ? -18.875 9.266 -11.586 1 96.88 372 TYR B N 1
ATOM 6149 C CA . TYR B 1 372 ? -19 8.242 -10.547 1 96.88 372 TYR B CA 1
ATOM 6150 C C . TYR B 1 372 ? -20.453 7.961 -10.227 1 96.88 372 TYR B C 1
ATOM 6152 O O . TYR B 1 372 ? -21.328 8.797 -10.484 1 96.88 372 TYR B O 1
ATOM 6160 N N . THR B 1 373 ? -20.688 6.805 -9.75 1 94.69 373 THR B N 1
ATOM 6161 C CA . THR B 1 373 ? -21.984 6.402 -9.211 1 94.69 373 THR B CA 1
ATOM 6162 C C . THR B 1 373 ? -21.906 6.219 -7.699 1 94.69 373 THR B C 1
ATOM 6164 O O . THR B 1 373 ? -20.828 6.027 -7.148 1 94.69 373 THR B O 1
#

Sequence (746 aa):
MQMHQQQQVSRRPIANEVHIPFDNQIYGTKNPPRFEKQAKFISEYCITYGRKLQLGRMRAKRLHDKHLFSRPNSFSFDLNHGFETFDPKEGDEKLTMLLEWIRQMSPEGGRLRKVIHEADFVCWRGLLTKISATIYNKDDGWRVKAIRRKGVIFLMEEKTEQAKKRELNQTDMEKRMSYWGHKFEQYVTKDDEAEEPETSSPVTTKEEYAVVFRNDLVTDPRLHADRRTVGILYSGEVDCLDKYGNTVELKTQKGEINGYFWKSAKSLKWWLQSSLVNVDNIIVGHRTQEGQVRSLTALRAREMPQSATWNFRACFDFTSTIFTWILNCLEKEGDACVVEFRSELGLQKGIQMRRVAAEECDFVPEEFLEKYTMQMHQQQQVSRRPIANEVHIPFDNQIYGTKNPPRFEKQAKFISEYCITYGRKLQLGRMRAKRLHDKHLFSRPNSFSFDLNHGFETFDPKEGDEKLTMLLEWIRQMSPEGGRLRKVIHEADFVCWRGLLTKISATIYNKDDGWRVKAIRRKGVIFLMEEKTEQAKKRELNQTDMEKRMSYWGHKFEQYVTKDDEAEEPETSSPVTTKEEYAVVFRNDLVTDPRLHADRRTVGILYSGEVDCLDKYGNTVELKTQKGEINGYFWKSAKSLKWWLQSSLVNVDNIIVGHRTQEGQVRSLTALRAREMPQSATWNFRACFDFTSTIFTWILNCLEKEGDACVVEFRSELGLQKGIQMRRVAAEECDFVPEEFLEKYT

pLDDT: mean 92.36, std 12.26, range [26.59, 98.94]

Foldseek 3Di:
DPPPPPPPVPPPADDQKDFQFDDPCLQVDDPFQPLPQAWAFDFKWKQDLVRDIGGDCQFFWEFQCVQQPPDFQPDKDFLQAQLVVAAEDDDDLWCVVVLVVLCVQPVQAEASCVSLVNFQEEEALVVLLCQLLCVQVLQDKWKWKWADASNHIYITTDDDPVNVVCVVVPDPLNSSVVSSQQLQLQQGTPNPPDPHRDNNDHRYPSMFMKTKTKTWGAADCVQPVPDGIGIYIYMYTFRHAYPVGATEAEEEDAADDDLVNQAHSNLSSVLSSQRNNVNFKYKYFHAHSSSMGRHIHIDGSVCSVVSHPGDSSSSSVSVNSVVSVVCSNHPDHQKMKMWIADSVVTNRGGTMMRTDGSVVVCSCPPVSSVSYD/DPPPPPPPVPPPADDQKDFQFDDPCLQVDDPFQPLPQAWAFDFKWKQDLVRDIGGDCQFFWEFQCVQQPPDFQPDKDFLQAQLVVAAEDDDDLWCVVVLVVLCVQPVQAEASCVSLVNFQEEEALVVLLCLLLCVQVLQDKWKWKWADASNHIYITTDDDPVRVVCVVPPDPLNSSVVSSQQLQLQQGTPNPPDPHRDNNDHRYPSMFMKTKTKTWGAADCVQPVPDGIGIYIYMYTFRHAYPVGATEAEEEDAADDDLVNQAHSNLSSVLSRQSNNVNFKYKYFHAHSSSMGRHIHIDGSVCSVVSHPGDSSSSSVSVNSVVSVVCSNHPDHQKMKMWIADSVVTNRGGTMMRTDGSVVVCSCPPVSSVSHD

Solvent-accessible surface area (backbone atoms only — not comparable to full-atom values): 40085 Å² total; per-residue (Å²): 131,86,75,80,72,74,72,70,73,75,71,75,81,69,64,60,62,42,76,49,80,58,62,80,67,42,74,67,50,77,72,62,47,50,50,48,92,66,54,39,72,57,42,47,28,23,27,36,75,87,66,44,80,40,52,25,56,64,78,40,31,26,53,48,62,71,58,58,76,48,60,72,68,72,51,75,46,62,31,62,66,54,63,92,52,54,42,69,64,77,82,82,64,82,45,50,68,61,52,49,50,53,43,61,30,23,76,84,38,42,53,46,38,61,62,51,54,60,25,41,32,40,36,47,40,63,53,56,38,52,58,28,40,31,91,68,33,55,83,62,53,46,28,34,41,37,36,21,53,66,82,26,32,41,48,42,80,44,83,36,72,67,55,50,52,47,61,74,64,55,45,70,64,54,53,46,56,59,45,27,53,57,39,47,49,36,64,38,24,19,53,81,88,46,93,58,48,72,70,81,61,61,51,60,59,39,52,45,30,34,37,33,31,40,39,39,35,35,36,32,58,93,80,36,76,87,46,63,59,42,29,37,27,30,35,39,77,49,65,27,23,42,98,75,58,46,54,31,41,74,46,70,38,76,50,73,91,46,72,66,44,33,64,33,46,62,47,51,50,55,36,44,65,26,55,67,69,70,24,46,42,33,41,34,35,30,20,46,97,86,35,41,27,32,41,46,48,79,41,53,41,86,54,45,66,80,68,31,72,65,55,67,37,24,22,46,42,52,34,20,43,55,52,40,53,48,53,66,63,37,77,46,79,49,28,22,32,38,40,33,37,42,32,92,56,35,66,68,65,14,29,37,34,32,58,46,62,46,81,76,58,74,67,70,51,67,77,64,50,71,46,41,75,134,85,76,78,71,75,72,71,74,74,73,76,82,69,63,60,63,40,77,49,81,58,62,80,68,41,73,68,49,77,72,56,46,51,52,48,92,66,53,39,72,56,43,45,29,24,29,37,76,86,67,43,80,41,52,25,57,64,78,41,31,27,52,48,63,73,56,56,75,48,61,71,68,72,52,75,45,63,31,62,66,53,62,91,54,55,43,69,62,76,84,82,64,82,44,51,67,62,52,47,49,53,43,61,30,23,77,84,38,41,53,46,40,59,62,51,54,60,25,40,32,39,36,48,40,66,54,55,39,52,57,29,39,30,90,67,33,55,82,62,52,45,28,33,40,36,37,20,52,66,81,27,32,40,46,42,78,44,84,37,72,66,54,50,50,48,62,74,64,54,48,71,65,56,53,46,55,59,45,27,52,56,39,46,48,35,65,38,24,18,53,82,88,46,93,59,47,72,70,79,63,60,51,60,58,40,50,46,28,33,38,31,33,38,40,40,36,34,38,35,58,94,80,37,77,87,47,65,58,41,31,36,26,30,35,40,78,50,63,27,22,42,98,76,59,45,53,31,41,75,46,69,37,75,50,74,92,45,73,66,46,33,64,34,48,63,48,51,50,55,37,44,65,25,55,68,68,70,25,45,43,33,40,32,36,31,21,47,96,88,34,41,28,32,42,46,48,80,42,54,42,86,54,45,64,79,68,30,73,65,55,67,37,23,22,45,43,52,35,18,44,54,51,40,53,49,53,67,65,37,78,45,80,49,31,21,34,37,39,33,36,42,32,92,55,35,67,69,67,14,29,38,34,33,58,45,62,47,80,78,57,75,65,70,50,65,78,64,50,71,45,40,76

InterPro domains:
  IPR013961 RAI1-like [PF08652] (37-368)
  IPR039039 RAI1-like family [PTHR12395] (37-357)

Organism: NCBI:txid1611254

Radius of gyration: 28.25 Å; Cα contacts (8 Å, |Δi|>4): 1474; chains: 2; bounding box: 91×76×57 Å